Protein AF-0000000082678450 (afdb_homodimer)

Sequence (500 aa):
MQELEDMDIALLLQPWRSISFGSSKFLAKVCFSNTGYALLISDLSGVWHEEVDTGIVEGRSKDLNKRLKAPVCSFLKHLSELLQPLLLGGQTDHGSASFSCHRNDSQLTIHVKSELSGLPFYWDFHCGEASGSLVSRHLLQPLMKMCLALERQSQELGALLLQKDLEIQDYRESGAMLSRSRLETEMFDEKCFLERFLCKSLPEVCSGGNGMAFTGSLQHLYTAVLSQEVKHQLSDCSCMRSIEVPECITMQELEDMDIALLLQPWRSISFGSSKFLAKVCFSNTGYALLISDLSGVWHEEVDTGIVEGRSKDLNKRLKAPVCSFLKHLSELLQPLLLGGQTDHGSASFSCHRNDSQLTIHVKSELSGLPFYWDFHCGEASGSLVSRHLLQPLMKMCLALERQSQELGALLLQKDLEIQDYRESGAMLSRSRLETEMFDEKCFLERFLCKSLPEVCSGGNGMAFTGSLQHLYTAVLSQEVKHQLSDCSCMRSIEVPECIT

InterPro domains:
  IPR015381 XLF-like, N-terminal [PF09302] (15-127)
  IPR038051 XRCC4-like, N-terminal domain superfamily [G3DSA:2.170.210.10] (3-143)
  IPR052287 Non-homologous end-joining factor [PTHR32235] (6-233)
  IPR053829 XLF-like, coiled-coil region [PF21928] (132-179)

Structure (mmCIF, N/CA/C/O backbone):
data_AF-0000000082678450-model_v1
#
loop_
_entity.id
_entity.type
_entity.pdbx_description
1 polymer 'Non-homologous end-joining factor 1'
#
loop_
_atom_site.group_PDB
_atom_site.id
_atom_site.type_symbol
_atom_site.label_atom_id
_atom_site.label_alt_id
_atom_site.label_comp_id
_atom_site.label_asym_id
_atom_site.label_entity_id
_atom_site.label_seq_id
_atom_site.pdbx_PDB_ins_code
_atom_site.Cartn_x
_atom_site.Cartn_y
_atom_site.Cartn_z
_atom_site.occupancy
_atom_site.B_iso_or_equiv
_atom_site.auth_seq_id
_atom_site.auth_comp_id
_atom_site.auth_asym_id
_atom_site.auth_atom_id
_atom_site.pdbx_PDB_model_num
ATOM 1 N N . MET A 1 1 ? 30.578 -3.768 9.07 1 25.97 1 MET A N 1
ATOM 2 C CA . MET A 1 1 ? 29.234 -3.814 8.5 1 25.97 1 MET A CA 1
ATOM 3 C C . MET A 1 1 ? 28.766 -5.254 8.336 1 25.97 1 MET A C 1
ATOM 5 O O . MET A 1 1 ? 29.328 -6.016 7.555 1 25.97 1 MET A O 1
ATOM 9 N N . GLN A 1 2 ? 28.422 -5.969 9.242 1 32.97 2 GLN A N 1
ATOM 10 C CA . GLN A 1 2 ? 28.109 -7.395 9.211 1 32.97 2 GLN A CA 1
ATOM 11 C C . GLN A 1 2 ? 27.188 -7.727 8.031 1 32.97 2 GLN A C 1
ATOM 13 O O . GLN A 1 2 ? 26.203 -7.023 7.785 1 32.97 2 GLN A O 1
ATOM 18 N N . GLU A 1 3 ? 27.688 -8.305 6.98 1 42.91 3 GLU A N 1
ATOM 19 C CA . GLU A 1 3 ? 27.109 -8.828 5.746 1 42.91 3 GLU A CA 1
ATOM 20 C C . GLU A 1 3 ? 25.766 -9.516 6.012 1 42.91 3 GLU A C 1
ATOM 22 O O . GLU A 1 3 ? 25.688 -10.445 6.812 1 42.91 3 GLU A O 1
ATOM 27 N N . LEU A 1 4 ? 24.766 -8.945 6.309 1 47.5 4 LEU A N 1
ATOM 28 C CA . LEU A 1 4 ? 23.484 -9.641 6.41 1 47.5 4 LEU A CA 1
ATOM 29 C C . LEU A 1 4 ? 23.484 -10.883 5.52 1 47.5 4 LEU A C 1
ATOM 31 O O . LEU A 1 4 ? 23.531 -10.773 4.293 1 47.5 4 LEU A O 1
ATOM 35 N N . GLU A 1 5 ? 24.172 -11.969 5.867 1 57.97 5 GLU A N 1
ATOM 36 C CA . GLU A 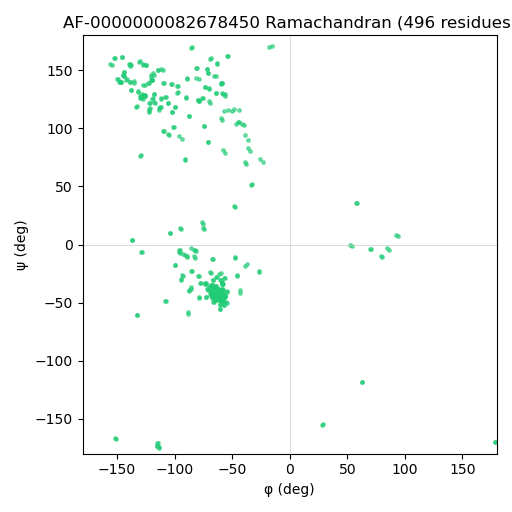1 5 ? 24.344 -13.258 5.211 1 57.97 5 GLU A CA 1
ATOM 37 C C . GLU A 1 5 ? 23.047 -13.734 4.566 1 57.97 5 GLU A C 1
ATOM 39 O O . GLU A 1 5 ? 23.078 -14.469 3.574 1 57.97 5 GLU A O 1
ATOM 44 N N . ASP A 1 6 ? 21.797 -13.203 4.922 1 82.06 6 ASP A N 1
ATOM 45 C CA . ASP A 1 6 ? 20.531 -13.711 4.395 1 82.06 6 ASP A CA 1
ATOM 46 C C . ASP A 1 6 ? 20 -12.812 3.279 1 82.06 6 ASP A C 1
ATOM 48 O O . ASP A 1 6 ? 19.641 -11.664 3.523 1 82.06 6 ASP A O 1
ATOM 52 N N . MET A 1 7 ? 20.234 -13.289 2.059 1 86.38 7 MET A N 1
ATOM 53 C CA . MET A 1 7 ? 19.828 -12.586 0.843 1 86.38 7 MET A CA 1
ATOM 54 C C . MET A 1 7 ? 18.391 -12.086 0.953 1 86.38 7 MET A C 1
ATOM 56 O O . MET A 1 7 ? 18.062 -11.023 0.429 1 86.38 7 MET A O 1
ATOM 60 N N . ASP A 1 8 ? 17.672 -12.773 1.759 1 88.94 8 ASP A N 1
ATOM 61 C CA . ASP A 1 8 ? 16.266 -12.406 1.901 1 88.94 8 ASP A CA 1
ATOM 62 C C . ASP A 1 8 ? 16.109 -11.109 2.691 1 88.94 8 ASP A C 1
ATOM 64 O O . ASP A 1 8 ? 15.367 -10.211 2.293 1 88.94 8 ASP A O 1
ATOM 68 N N . ILE A 1 9 ? 16.812 -11.031 3.734 1 90.12 9 ILE A N 1
ATOM 69 C CA . ILE A 1 9 ? 16.734 -9.844 4.574 1 90.12 9 ILE A CA 1
ATOM 70 C C . ILE A 1 9 ? 17.422 -8.672 3.869 1 90.12 9 ILE A C 1
ATOM 72 O O . ILE A 1 9 ? 16.953 -7.535 3.947 1 90.12 9 ILE A O 1
ATOM 76 N N . ALA A 1 10 ? 18.531 -8.953 3.193 1 92.06 10 ALA A N 1
ATOM 77 C CA . ALA A 1 10 ? 19.25 -7.906 2.465 1 92.06 10 ALA A CA 1
ATOM 78 C C . ALA A 1 10 ? 18.359 -7.27 1.405 1 92.06 10 ALA A C 1
ATOM 80 O O . ALA A 1 10 ? 18.328 -6.043 1.257 1 92.06 10 ALA A O 1
ATOM 81 N N . LEU A 1 11 ? 17.656 -8.109 0.666 1 95.81 11 LEU A N 1
ATOM 82 C CA . LEU A 1 11 ? 16.734 -7.59 -0.351 1 95.81 11 LEU A CA 1
ATOM 83 C C . LEU A 1 11 ? 15.594 -6.812 0.29 1 95.81 11 LEU A C 1
ATOM 85 O O . LEU A 1 11 ? 15.18 -5.77 -0.224 1 95.81 11 LEU A O 1
ATOM 89 N N . LEU A 1 12 ? 15.109 -7.324 1.419 1 94.44 12 LEU A N 1
ATOM 90 C CA . LEU A 1 12 ? 13.992 -6.711 2.129 1 94.44 12 LEU A CA 1
ATOM 91 C C . LEU A 1 12 ? 14.328 -5.277 2.529 1 94.44 12 LEU A C 1
ATOM 93 O O . LEU A 1 12 ? 13.477 -4.391 2.447 1 94.44 12 LEU A O 1
ATOM 97 N N . LEU A 1 13 ? 15.516 -4.984 2.836 1 93.56 13 LEU A N 1
ATOM 98 C CA . LEU A 1 13 ? 15.922 -3.689 3.373 1 93.56 13 LEU A CA 1
ATOM 99 C C . LEU A 1 13 ? 16.281 -2.725 2.248 1 93.56 13 LEU A C 1
ATOM 101 O O . LEU A 1 13 ? 16.5 -1.536 2.492 1 93.56 13 LEU A O 1
ATOM 105 N N . GLN A 1 14 ? 16.375 -3.271 1.012 1 94.12 14 GLN A N 1
ATOM 106 C CA . GLN A 1 14 ? 16.594 -2.381 -0.123 1 94.12 14 GLN A CA 1
ATOM 107 C C . GLN A 1 14 ? 15.328 -1.601 -0.46 1 94.12 14 GLN A C 1
ATOM 109 O O . GLN A 1 14 ? 14.227 -2.15 -0.418 1 94.12 14 GLN A O 1
ATOM 114 N N . PRO A 1 15 ? 15.461 -0.308 -0.713 1 93.31 15 PRO A N 1
ATOM 115 C CA . PRO A 1 15 ? 14.289 0.47 -1.116 1 93.31 15 PRO A CA 1
ATOM 116 C C . PRO A 1 15 ? 13.828 0.148 -2.535 1 93.31 15 PRO A C 1
ATOM 118 O O . PRO A 1 15 ? 14.625 -0.304 -3.361 1 93.31 15 PRO A O 1
ATOM 121 N N . TRP A 1 16 ? 12.547 0.306 -2.779 1 94.88 16 TRP A N 1
ATOM 122 C CA . TRP A 1 16 ? 12.047 0.291 -4.152 1 94.88 16 TRP A CA 1
ATOM 123 C C . TRP A 1 16 ? 12.492 1.543 -4.902 1 94.88 16 TRP A C 1
ATOM 125 O O . TRP A 1 16 ? 12.445 2.648 -4.359 1 94.88 16 TRP A O 1
ATOM 135 N N . ARG A 1 17 ? 12.969 1.373 -6.074 1 92.94 17 ARG A N 1
ATOM 136 C CA . ARG A 1 17 ? 13.359 2.48 -6.938 1 92.94 17 ARG A CA 1
ATOM 137 C C . ARG A 1 17 ? 12.562 2.473 -8.234 1 92.94 17 ARG A C 1
ATOM 139 O O . ARG A 1 17 ? 12.25 1.408 -8.773 1 92.94 17 ARG A O 1
ATOM 146 N N . SER A 1 18 ? 12.195 3.689 -8.688 1 91.06 18 SER A N 1
ATOM 147 C CA . SER A 1 18 ? 11.484 3.816 -9.953 1 91.06 18 SER A CA 1
ATOM 148 C C . SER A 1 18 ? 12.445 3.721 -11.133 1 91.06 18 SER A C 1
ATOM 150 O O . SER A 1 18 ? 13.445 4.445 -11.195 1 91.06 18 SER A O 1
ATOM 152 N N . ILE A 1 19 ? 12.164 2.818 -12 1 89.62 19 ILE A N 1
ATOM 153 C CA . ILE A 1 19 ? 13 2.67 -13.188 1 89.62 19 ILE A CA 1
ATOM 154 C C . ILE A 1 19 ? 12.117 2.637 -14.438 1 89.62 19 ILE A C 1
ATOM 156 O O . ILE A 1 19 ? 10.922 2.342 -14.352 1 89.62 19 ILE A O 1
ATOM 160 N N . SER A 1 20 ? 12.719 2.963 -15.547 1 88.12 20 SER A N 1
ATOM 161 C CA . SER A 1 20 ? 11.961 2.955 -16.797 1 88.12 20 SER A CA 1
ATOM 162 C C . SER A 1 20 ? 12.727 2.217 -17.891 1 88.12 20 SER A C 1
ATOM 164 O O . SER A 1 20 ? 13.945 2.352 -18 1 88.12 20 SER A O 1
ATOM 166 N N . PHE A 1 21 ? 12.055 1.33 -18.562 1 87 21 PHE A N 1
ATOM 167 C CA . PHE A 1 21 ? 12.508 0.719 -19.797 1 87 21 PHE A CA 1
ATOM 168 C C . PHE A 1 21 ? 11.68 1.214 -20.984 1 87 21 PHE A C 1
ATOM 170 O O . PHE A 1 21 ? 10.602 0.683 -21.266 1 87 21 PHE A O 1
ATOM 177 N N . GLY A 1 22 ? 12.203 2.195 -21.688 1 81.56 22 GLY A N 1
ATOM 178 C CA . GLY A 1 22 ? 11.359 2.85 -22.672 1 81.56 22 GLY A CA 1
ATOM 179 C C . GLY A 1 22 ? 10.164 3.555 -22.062 1 81.56 22 GLY A C 1
ATOM 180 O O . GLY A 1 22 ? 10.32 4.414 -21.188 1 81.56 22 GLY A O 1
ATOM 181 N N . SER A 1 23 ? 9.039 3.127 -22.422 1 83.56 23 SER A N 1
ATOM 182 C CA . SER A 1 23 ? 7.805 3.746 -21.938 1 83.56 23 SER A CA 1
ATOM 183 C C . SER A 1 23 ? 7.25 3.004 -20.719 1 83.56 23 SER A C 1
ATOM 185 O O . SER A 1 23 ? 6.316 3.48 -20.078 1 83.56 23 SER A O 1
ATOM 187 N N . SER A 1 24 ? 7.883 1.886 -20.422 1 86 24 SER A N 1
ATOM 188 C CA . SER A 1 24 ? 7.379 1.065 -19.328 1 86 24 SER A CA 1
ATOM 189 C C . SER A 1 24 ? 8.016 1.469 -18 1 86 24 SER A C 1
ATOM 191 O O . SER A 1 24 ? 9.242 1.543 -17.891 1 86 24 SER A O 1
ATOM 193 N N . LYS A 1 25 ? 7.184 1.746 -17.062 1 89 25 LYS A N 1
ATOM 194 C CA . LYS A 1 25 ? 7.656 2.146 -15.742 1 89 25 LYS A CA 1
ATOM 195 C C . LYS A 1 25 ? 7.559 0.991 -14.75 1 89 25 LYS A C 1
ATOM 197 O O . LYS A 1 25 ? 6.582 0.239 -14.758 1 89 25 LYS A O 1
ATOM 202 N N . PHE A 1 26 ? 8.656 0.895 -13.93 1 92 26 PHE A N 1
ATOM 203 C CA . PHE A 1 26 ? 8.711 -0.194 -12.961 1 92 26 PHE A CA 1
ATOM 204 C C . PHE A 1 26 ? 9.242 0.3 -11.617 1 92 26 PHE A C 1
ATOM 206 O O . PHE A 1 26 ? 9.875 1.359 -11.547 1 92 26 PHE A O 1
ATOM 213 N N . LEU A 1 27 ? 8.836 -0.415 -10.609 1 94.25 27 LEU A N 1
ATOM 214 C CA . LEU A 1 27 ? 9.562 -0.401 -9.344 1 94.25 27 LEU A CA 1
ATOM 215 C C . LEU A 1 27 ? 10.508 -1.596 -9.242 1 94.25 27 LEU A C 1
ATOM 217 O O . LEU A 1 27 ? 10.133 -2.719 -9.578 1 94.25 27 LEU A O 1
ATOM 221 N N . ALA A 1 28 ? 11.758 -1.328 -8.758 1 95.31 28 ALA A N 1
ATOM 222 C CA . ALA A 1 28 ? 12.695 -2.439 -8.664 1 95.31 28 ALA A CA 1
ATOM 223 C C . ALA A 1 28 ? 13.586 -2.307 -7.434 1 95.31 28 ALA A C 1
ATOM 225 O O . ALA A 1 28 ? 13.852 -1.195 -6.969 1 95.31 28 ALA A O 1
ATOM 226 N N . LYS A 1 29 ? 13.961 -3.35 -6.91 1 96 29 LYS A N 1
ATOM 227 C CA . LYS A 1 29 ? 15 -3.443 -5.887 1 96 29 LYS A CA 1
ATOM 228 C C . LYS A 1 29 ? 15.859 -4.688 -6.09 1 96 29 LYS A C 1
ATOM 230 O O . LYS A 1 29 ? 15.359 -5.73 -6.52 1 96 29 LYS A O 1
ATOM 235 N N . VAL A 1 30 ? 17.156 -4.531 -5.84 1 97 30 VAL A N 1
ATOM 236 C CA . VAL A 1 30 ? 18.078 -5.617 -6.125 1 97 30 VAL A CA 1
ATOM 237 C C . VAL A 1 30 ? 19.172 -5.66 -5.059 1 97 30 VAL A C 1
ATOM 239 O O . VAL A 1 30 ? 19.531 -4.625 -4.496 1 97 30 VAL A O 1
ATOM 242 N N . CYS A 1 31 ? 19.609 -6.82 -4.723 1 96.62 31 CYS A N 1
ATOM 243 C CA . CYS A 1 31 ? 20.766 -7.035 -3.85 1 96.62 31 CYS A CA 1
ATOM 244 C C . CYS A 1 31 ? 21.766 -7.984 -4.492 1 96.62 31 CYS A C 1
ATOM 246 O O . CYS A 1 31 ? 21.391 -9.055 -4.98 1 96.62 31 CYS A O 1
ATOM 248 N N . PHE A 1 32 ? 23.031 -7.543 -4.504 1 96.25 32 PHE A N 1
ATOM 249 C CA . PHE A 1 32 ? 24.094 -8.352 -5.07 1 96.25 32 PHE A CA 1
ATOM 250 C C . PHE A 1 32 ? 25.031 -8.867 -3.975 1 96.25 32 PHE A C 1
ATOM 252 O O . PHE A 1 32 ? 25.312 -8.148 -3.012 1 96.25 32 PHE A O 1
ATOM 259 N N . SER A 1 33 ? 25.406 -10.031 -4.082 1 95 33 SER A N 1
ATOM 260 C CA . SER A 1 33 ? 26.531 -10.586 -3.32 1 95 33 SER A CA 1
ATOM 261 C C . SER A 1 33 ? 27.688 -10.969 -4.238 1 95 33 SER A C 1
ATOM 263 O O . SER A 1 33 ? 27.672 -10.656 -5.43 1 95 33 SER A O 1
ATOM 265 N N . ASN A 1 34 ? 28.656 -11.656 -3.629 1 94.69 34 ASN A N 1
ATOM 266 C CA . ASN A 1 34 ? 29.797 -12.109 -4.438 1 94.69 34 ASN A CA 1
ATOM 267 C C . ASN A 1 34 ? 29.469 -13.398 -5.188 1 94.69 34 ASN A C 1
ATOM 269 O O . ASN A 1 34 ? 30.219 -13.812 -6.07 1 94.69 34 ASN A O 1
ATOM 273 N N . THR A 1 35 ? 28.297 -13.938 -4.91 1 95.62 35 THR A N 1
ATOM 274 C CA . THR A 1 35 ? 28.016 -15.258 -5.477 1 95.62 35 THR A CA 1
ATOM 275 C C . THR A 1 35 ? 26.672 -15.258 -6.207 1 95.62 35 THR A C 1
ATOM 277 O O . THR A 1 35 ? 26.297 -16.266 -6.828 1 95.62 35 THR A O 1
ATOM 280 N N . GLY A 1 36 ? 25.953 -14.195 -6.117 1 97.06 36 GLY A N 1
ATOM 281 C CA . GLY A 1 36 ? 24.656 -14.148 -6.762 1 97.06 36 GLY A CA 1
ATOM 282 C C . GLY A 1 36 ? 23.906 -12.844 -6.527 1 97.06 36 GLY A C 1
ATOM 283 O O . GLY A 1 36 ? 24.516 -11.852 -6.102 1 97.06 36 GLY A O 1
ATOM 284 N N . TYR A 1 37 ? 22.656 -12.836 -6.91 1 97.62 37 TYR A N 1
ATOM 285 C CA . TYR A 1 37 ? 21.828 -11.664 -6.68 1 97.62 37 TYR A CA 1
ATOM 286 C C . TYR A 1 37 ? 20.359 -12.047 -6.543 1 97.62 37 TYR A C 1
ATOM 288 O O . TYR A 1 37 ? 19.969 -13.172 -6.859 1 97.62 37 TYR A O 1
ATOM 296 N N . ALA A 1 38 ? 19.594 -11.195 -5.977 1 98.06 38 ALA A N 1
ATOM 297 C CA . ALA A 1 38 ? 18.141 -11.258 -5.93 1 98.06 38 ALA A CA 1
ATOM 298 C C . ALA A 1 38 ? 17.516 -9.969 -6.449 1 98.06 38 ALA A C 1
ATOM 300 O O . ALA A 1 38 ? 17.953 -8.875 -6.09 1 98.06 38 ALA A O 1
ATOM 301 N N . LEU A 1 39 ? 16.609 -10.117 -7.363 1 97.94 39 LEU A N 1
ATOM 302 C CA . LEU A 1 39 ? 15.961 -8.984 -8.008 1 97.94 39 LEU A CA 1
ATOM 303 C C . LEU A 1 39 ? 14.445 -9.094 -7.902 1 97.94 39 LEU A C 1
ATOM 305 O O . LEU A 1 39 ? 13.875 -10.164 -8.125 1 97.94 39 LEU A O 1
ATOM 309 N N . LEU A 1 40 ? 13.812 -8.086 -7.438 1 97.94 40 LEU A N 1
ATOM 310 C CA . LEU A 1 40 ? 12.359 -7.941 -7.43 1 97.94 40 LEU A CA 1
ATOM 311 C C . LEU A 1 40 ? 11.93 -6.738 -8.258 1 97.94 40 LEU A C 1
ATOM 313 O O . LEU A 1 40 ? 12.5 -5.652 -8.125 1 97.94 40 LEU A O 1
ATOM 317 N N . ILE A 1 41 ? 11 -6.922 -9.164 1 96.44 41 ILE A N 1
ATOM 318 C CA . ILE A 1 41 ? 10.562 -5.859 -10.062 1 96.44 41 ILE A CA 1
ATOM 319 C C . ILE A 1 41 ? 9.047 -5.906 -10.211 1 96.44 41 ILE A C 1
ATOM 321 O O . ILE A 1 41 ? 8.445 -6.984 -10.25 1 96.44 41 ILE A O 1
ATOM 325 N N . SER A 1 42 ? 8.406 -4.738 -10.227 1 95.25 42 SER A N 1
ATOM 326 C CA . SER A 1 42 ? 6.953 -4.672 -10.281 1 95.25 42 SER A CA 1
ATOM 327 C C . SER A 1 42 ? 6.484 -3.439 -11.047 1 95.25 42 SER A C 1
ATOM 329 O O . SER A 1 42 ? 7.074 -2.365 -10.922 1 95.25 42 SER A O 1
ATOM 331 N N . ASP A 1 43 ? 5.492 -3.607 -11.812 1 92.19 43 ASP A N 1
ATOM 332 C CA . ASP A 1 43 ? 4.789 -2.453 -12.367 1 92.19 43 ASP A CA 1
ATOM 333 C C . ASP A 1 43 ? 3.463 -2.221 -11.648 1 92.19 43 ASP A C 1
ATOM 335 O O . ASP A 1 43 ? 2.584 -1.523 -12.156 1 92.19 43 ASP A O 1
ATOM 339 N N . LEU A 1 44 ? 3.223 -2.92 -10.523 1 93 44 LEU A N 1
ATOM 340 C CA . LEU A 1 44 ? 2.068 -2.855 -9.633 1 93 44 LEU A CA 1
ATOM 341 C C . LEU A 1 44 ? 0.895 -3.643 -10.211 1 93 44 LEU A C 1
ATOM 343 O O . LEU A 1 44 ? -0.111 -3.852 -9.523 1 93 44 LEU A O 1
ATOM 347 N N . SER A 1 45 ? 0.964 -4.066 -11.406 1 92.69 45 SER A N 1
ATOM 348 C CA . SER A 1 45 ? 0.022 -5.027 -11.977 1 92.69 45 SER A CA 1
ATOM 349 C C . SER A 1 45 ? 0.553 -6.453 -11.867 1 92.69 45 SER A C 1
ATOM 351 O O . SER A 1 45 ? -0.224 -7.402 -11.773 1 92.69 45 SER A O 1
ATOM 353 N N . GLY A 1 46 ? 1.807 -6.539 -11.914 1 93.44 46 GLY A N 1
ATOM 354 C CA . GLY A 1 46 ? 2.539 -7.781 -11.727 1 93.44 46 GLY A CA 1
ATOM 355 C C . GLY A 1 46 ? 3.789 -7.613 -10.883 1 93.44 46 GLY A C 1
ATOM 356 O O . GLY A 1 46 ? 4.285 -6.5 -10.711 1 93.44 46 GLY A O 1
ATOM 357 N N . VAL A 1 47 ? 4.191 -8.672 -10.281 1 96.5 47 VAL A N 1
ATOM 358 C CA . VAL A 1 47 ? 5.426 -8.703 -9.5 1 96.5 47 VAL A CA 1
ATOM 359 C C . VAL A 1 47 ? 6.285 -9.883 -9.945 1 96.5 47 VAL A C 1
ATOM 361 O O . VAL A 1 47 ? 5.801 -11.016 -10.039 1 96.5 47 VAL A O 1
ATOM 364 N N . TRP A 1 48 ? 7.496 -9.586 -10.25 1 97.62 48 TRP A N 1
ATOM 365 C CA . TRP A 1 48 ? 8.398 -10.625 -10.734 1 97.62 48 TRP A CA 1
ATOM 366 C C . TRP A 1 48 ? 9.656 -10.695 -9.883 1 97.62 48 TRP A C 1
ATOM 368 O O . TRP A 1 48 ? 10.055 -9.703 -9.266 1 97.62 48 TRP A O 1
ATOM 378 N N . HIS A 1 49 ? 10.242 -11.891 -9.898 1 97.94 49 HIS A N 1
ATOM 379 C CA . HIS A 1 49 ? 11.367 -12.141 -9 1 97.94 49 HIS A CA 1
ATOM 380 C C . HIS A 1 49 ? 12.375 -13.094 -9.633 1 97.94 49 HIS A C 1
ATOM 382 O O . HIS A 1 49 ? 11.992 -14.039 -10.328 1 97.94 49 HIS A O 1
ATOM 388 N N . GLU A 1 50 ? 13.641 -12.82 -9.445 1 98 50 GLU A N 1
ATOM 389 C CA . GLU A 1 50 ? 14.703 -13.766 -9.773 1 98 50 GLU A CA 1
ATOM 390 C C . GLU A 1 50 ? 15.773 -13.805 -8.688 1 98 50 GLU A C 1
ATOM 392 O O . GLU A 1 50 ? 16.188 -12.758 -8.18 1 98 50 GLU A O 1
ATOM 397 N N . GLU A 1 51 ? 16.109 -14.953 -8.344 1 97.38 51 GLU A N 1
ATOM 398 C CA . GLU A 1 51 ? 17.25 -15.18 -7.469 1 97.38 51 GLU A CA 1
ATOM 399 C C . GLU A 1 51 ? 18.203 -16.234 -8.047 1 97.38 51 GLU A C 1
ATOM 401 O O . GLU A 1 51 ? 17.766 -17.312 -8.438 1 97.38 51 GLU A O 1
ATOM 406 N N . VAL A 1 52 ? 19.453 -15.891 -8.172 1 97.44 52 VAL A N 1
ATOM 407 C CA . VAL A 1 52 ? 20.406 -16.797 -8.789 1 97.44 52 VAL A CA 1
ATOM 408 C C . VAL A 1 52 ? 21.609 -17 -7.871 1 97.44 52 VAL A C 1
ATOM 410 O O . VAL A 1 52 ? 21.906 -16.141 -7.035 1 97.44 52 VAL A O 1
ATOM 413 N N . ASP A 1 53 ? 22.266 -18.109 -8.016 1 96.25 53 ASP A N 1
ATOM 414 C CA . ASP A 1 53 ? 23.484 -18.406 -7.277 1 96.25 53 ASP A CA 1
ATOM 415 C C . ASP A 1 53 ? 24.688 -18.516 -8.219 1 96.25 53 ASP A C 1
ATOM 417 O O . ASP A 1 53 ? 24.578 -18.219 -9.414 1 96.25 53 ASP A O 1
ATOM 421 N N . THR A 1 54 ? 25.734 -18.891 -7.668 1 97 54 THR A N 1
ATOM 422 C CA . THR A 1 54 ? 27 -18.922 -8.398 1 97 54 THR A CA 1
ATOM 423 C C . THR A 1 54 ? 26.891 -19.812 -9.641 1 97 54 THR A C 1
ATOM 425 O O . THR A 1 54 ? 27.375 -19.453 -10.711 1 97 54 THR A O 1
ATOM 428 N N . GLY A 1 55 ? 26.281 -20.953 -9.508 1 97.19 55 GLY A N 1
ATOM 429 C CA . GLY A 1 55 ? 26.156 -21.875 -10.625 1 97.19 55 GLY A CA 1
ATOM 430 C C . GLY A 1 55 ? 25.375 -21.297 -11.789 1 97.19 55 GLY A C 1
ATOM 431 O O . GLY A 1 55 ? 25.797 -21.422 -12.945 1 97.19 55 GLY A O 1
ATOM 432 N N . ILE A 1 56 ? 24.312 -20.688 -11.484 1 97.44 56 ILE A N 1
ATOM 433 C CA . ILE A 1 56 ? 23.453 -20.109 -12.516 1 97.44 56 ILE A CA 1
ATOM 434 C C . ILE A 1 56 ? 24.172 -18.953 -13.195 1 97.44 56 ILE A C 1
ATOM 436 O O . ILE A 1 56 ? 24.125 -18.812 -14.422 1 97.44 56 ILE A O 1
ATOM 440 N N . VAL A 1 57 ? 24.875 -18.109 -12.414 1 97.44 57 VAL A N 1
ATOM 441 C CA . VAL A 1 57 ? 25.594 -16.969 -12.969 1 97.44 57 VAL A CA 1
ATOM 442 C C . VAL A 1 57 ? 26.703 -17.453 -13.906 1 97.44 57 VAL A C 1
ATOM 444 O O . VAL A 1 57 ? 26.875 -16.906 -15 1 97.44 57 VAL A O 1
ATOM 447 N N . GLU A 1 58 ? 27.391 -18.406 -13.5 1 96.62 58 GLU A N 1
ATOM 448 C CA . GLU A 1 58 ? 28.453 -18.953 -14.312 1 96.62 58 GLU A CA 1
ATOM 449 C C . GLU A 1 58 ? 27.922 -19.5 -15.633 1 96.62 58 GLU A C 1
ATOM 451 O O . GLU A 1 58 ? 28.453 -19.203 -16.703 1 96.62 58 GLU A O 1
ATOM 456 N N . GLY A 1 59 ? 26.938 -20.328 -15.539 1 97.12 59 GLY A N 1
ATOM 457 C CA . GLY A 1 59 ? 26.344 -20.906 -16.719 1 97.12 59 GLY A CA 1
ATOM 458 C C . GLY A 1 59 ? 25.781 -19.875 -17.688 1 97.12 59 GLY A C 1
ATOM 459 O O . GLY A 1 59 ? 26.047 -19.922 -18.891 1 97.12 59 GLY A O 1
ATOM 460 N N . ARG A 1 60 ? 25.062 -18.906 -17.141 1 97.62 60 ARG A N 1
ATOM 461 C CA . ARG A 1 60 ? 24.453 -17.859 -17.969 1 97.62 60 ARG A CA 1
ATOM 462 C C . ARG A 1 60 ? 25.531 -16.969 -18.594 1 97.62 60 ARG A C 1
ATOM 464 O O . ARG A 1 60 ? 25.406 -16.578 -19.75 1 97.62 60 ARG A O 1
ATOM 471 N N . SER A 1 61 ? 26.547 -16.656 -17.875 1 96 61 SER A N 1
ATOM 472 C CA . SER A 1 61 ? 27.641 -15.867 -18.422 1 96 61 SER A CA 1
ATOM 473 C C . SER A 1 61 ? 28.328 -16.594 -19.578 1 96 61 SER A C 1
ATOM 475 O O . SER A 1 61 ? 28.641 -15.977 -20.594 1 96 61 SER A O 1
ATOM 477 N N . LYS A 1 62 ? 28.531 -17.859 -19.438 1 95.69 62 LYS A N 1
ATOM 478 C CA . LYS A 1 62 ? 29.156 -18.656 -20.484 1 95.69 62 LYS A CA 1
ATOM 479 C C . LYS A 1 62 ? 28.297 -18.703 -21.734 1 95.69 62 LYS A C 1
ATOM 481 O O . LYS A 1 62 ? 28.812 -18.609 -22.859 1 95.69 62 LYS A O 1
ATOM 486 N N . ASP A 1 63 ? 27.047 -18.844 -21.562 1 97 63 ASP A N 1
ATOM 487 C CA . ASP A 1 63 ? 26.109 -18.953 -22.672 1 97 63 ASP A CA 1
ATOM 488 C C . ASP A 1 63 ? 26 -17.641 -23.438 1 97 63 ASP A C 1
ATOM 490 O O . ASP A 1 63 ? 25.953 -17.625 -24.672 1 97 63 ASP A O 1
ATOM 494 N N . LEU A 1 64 ? 25.984 -16.5 -22.734 1 97 64 LEU A N 1
ATOM 495 C CA . LEU A 1 64 ? 25.688 -15.211 -23.328 1 97 64 LEU A CA 1
ATOM 496 C C . LEU A 1 64 ? 26.969 -14.5 -23.766 1 97 64 LEU A C 1
ATOM 498 O O . LEU A 1 64 ? 26.922 -13.594 -24.594 1 97 64 LEU A O 1
ATOM 502 N N . ASN A 1 65 ? 28.094 -14.867 -23.031 1 95.62 65 ASN A N 1
ATOM 503 C CA . ASN A 1 65 ? 29.359 -14.195 -23.297 1 95.62 65 ASN A CA 1
ATOM 504 C C . ASN A 1 65 ? 30.5 -15.195 -23.516 1 95.62 65 ASN A C 1
ATOM 506 O O . ASN A 1 65 ? 31.406 -15.297 -22.703 1 95.62 65 ASN A O 1
ATOM 510 N N . LYS A 1 66 ? 30.594 -15.805 -24.625 1 92.56 66 LYS A N 1
ATOM 511 C CA . LYS A 1 66 ? 31.5 -16.906 -24.922 1 92.56 66 LYS A CA 1
ATOM 512 C C . LYS A 1 66 ? 32.969 -16.438 -24.906 1 92.56 66 LYS A C 1
ATOM 514 O O . LYS A 1 66 ? 33.844 -17.203 -24.547 1 92.56 66 LYS A O 1
ATOM 519 N N . ARG A 1 67 ? 33.219 -15.242 -25.234 1 92.75 67 ARG A N 1
ATOM 520 C CA . ARG A 1 67 ? 34.594 -14.742 -25.359 1 92.75 67 ARG A CA 1
ATOM 521 C C . ARG A 1 67 ? 35.062 -14.125 -24.047 1 92.75 67 ARG A C 1
ATOM 523 O O . ARG A 1 67 ? 36.25 -13.773 -23.906 1 92.75 67 ARG A O 1
ATOM 530 N N . LEU A 1 68 ? 34.219 -13.969 -23.094 1 91.5 68 LEU A N 1
ATOM 531 C CA . LEU A 1 68 ? 34.562 -13.312 -21.828 1 91.5 68 LEU A CA 1
ATOM 532 C C . LEU A 1 68 ? 34.844 -14.344 -20.75 1 91.5 68 LEU A C 1
ATOM 534 O O . LEU A 1 68 ? 34.031 -15.258 -20.516 1 91.5 68 LEU A O 1
ATOM 538 N N . LYS A 1 69 ? 36.062 -14.352 -20.219 1 90.75 69 LYS A N 1
ATOM 539 C CA . LYS A 1 69 ? 36.406 -15.188 -19.078 1 90.75 69 LYS A CA 1
ATOM 540 C C . LYS A 1 69 ? 36.719 -14.328 -17.859 1 90.75 69 LYS A C 1
ATOM 542 O O . LYS A 1 69 ? 37.594 -13.461 -17.906 1 90.75 69 LYS A O 1
ATOM 547 N N . ALA A 1 70 ? 35.969 -14.461 -16.859 1 92.19 70 ALA A N 1
ATOM 548 C CA . ALA A 1 70 ? 36.156 -13.742 -15.602 1 92.19 70 ALA A CA 1
ATOM 549 C C . ALA A 1 70 ? 35.5 -14.5 -14.445 1 92.19 70 ALA A C 1
ATOM 551 O O . ALA A 1 70 ? 34.625 -15.336 -14.656 1 92.19 70 ALA A O 1
ATOM 552 N N . PRO A 1 71 ? 36 -14.25 -13.258 1 94.94 71 PRO A N 1
ATOM 553 C CA . PRO A 1 71 ? 35.312 -14.852 -12.109 1 94.94 71 PRO A CA 1
ATOM 554 C C . PRO A 1 71 ? 33.875 -14.352 -11.938 1 94.94 71 PRO A C 1
ATOM 556 O O . PRO A 1 71 ? 33.562 -13.242 -12.375 1 94.94 71 PRO A O 1
ATOM 559 N N . VAL A 1 72 ? 33.094 -15.141 -11.297 1 95.94 72 VAL A N 1
ATOM 560 C CA . VAL A 1 72 ? 31.688 -14.844 -11.078 1 95.94 72 VAL A CA 1
ATOM 561 C C . VAL A 1 72 ? 31.547 -13.5 -10.367 1 95.94 72 VAL A C 1
ATOM 563 O O . VAL A 1 72 ? 30.688 -12.688 -10.734 1 95.94 72 VAL A O 1
ATOM 566 N N . CYS A 1 73 ? 32.312 -13.25 -9.359 1 96.44 73 CYS A N 1
ATOM 567 C CA . CYS A 1 73 ? 32.219 -12.031 -8.57 1 96.44 73 CYS A CA 1
ATOM 568 C C . CYS A 1 73 ? 32.438 -10.797 -9.438 1 96.44 73 CYS A C 1
ATOM 570 O O . CYS A 1 73 ? 31.875 -9.742 -9.18 1 96.44 73 CYS A O 1
ATOM 572 N N . SER A 1 74 ? 33.25 -10.875 -10.453 1 95.94 74 SER A N 1
ATOM 573 C CA . SER A 1 74 ? 33.5 -9.758 -11.367 1 95.94 74 SER A CA 1
ATOM 574 C C . SER A 1 74 ? 32.25 -9.445 -12.203 1 95.94 74 SER A C 1
ATOM 576 O O . SER A 1 74 ? 31.938 -8.281 -12.445 1 95.94 74 SER A O 1
ATOM 578 N N . PHE A 1 75 ? 31.625 -10.508 -12.703 1 96.06 75 PHE A N 1
ATOM 579 C CA . PHE A 1 75 ? 30.391 -10.312 -13.453 1 96.06 75 PHE A CA 1
ATOM 580 C C . PHE A 1 75 ? 29.328 -9.641 -12.586 1 96.06 75 PHE A C 1
ATOM 582 O O . PHE A 1 75 ? 28.641 -8.719 -13.047 1 96.06 75 PHE A O 1
ATOM 589 N N . LEU A 1 76 ? 29.25 -10.086 -11.375 1 97.5 76 LEU A N 1
ATOM 590 C CA . LEU A 1 76 ? 28.25 -9.562 -10.453 1 97.5 76 LEU A CA 1
ATOM 591 C C . LEU A 1 76 ? 28.547 -8.102 -10.109 1 97.5 76 LEU A C 1
ATOM 593 O O . LEU A 1 76 ? 27.641 -7.281 -10.039 1 97.5 76 LEU A O 1
ATOM 597 N N . LYS A 1 77 ? 29.75 -7.789 -9.867 1 96.81 77 LYS A N 1
ATOM 598 C CA . LYS A 1 77 ? 30.156 -6.406 -9.625 1 96.81 77 LYS A CA 1
ATOM 599 C C . LYS A 1 77 ? 29.797 -5.516 -10.812 1 96.81 77 LYS A C 1
ATOM 601 O O . LYS A 1 77 ? 29.297 -4.406 -10.641 1 96.81 77 LYS A O 1
ATOM 606 N N . HIS A 1 78 ? 30.078 -6.004 -11.992 1 95.75 78 HIS A N 1
ATOM 607 C CA . HIS A 1 78 ? 29.766 -5.254 -13.203 1 95.75 78 HIS A CA 1
ATOM 608 C C . HIS A 1 78 ? 28.281 -4.996 -13.336 1 95.75 78 HIS A C 1
ATOM 610 O O . HIS A 1 78 ? 27.859 -3.875 -13.633 1 95.75 78 HIS A O 1
ATOM 616 N N . LEU A 1 79 ? 27.531 -6.027 -13.133 1 95.94 79 LEU A N 1
ATOM 617 C CA . LEU A 1 79 ? 26.078 -5.891 -13.203 1 95.94 79 LEU A CA 1
ATOM 618 C C . LEU A 1 79 ? 25.578 -4.875 -12.18 1 95.94 79 LEU A C 1
ATOM 620 O O . LEU A 1 79 ? 24.703 -4.055 -12.492 1 95.94 79 LEU A O 1
ATOM 624 N N . SER A 1 80 ? 26.078 -4.965 -10.984 1 95.44 80 SER A N 1
ATOM 625 C CA . SER A 1 80 ? 25.703 -4.023 -9.938 1 95.44 80 SER A CA 1
ATOM 626 C C . SER A 1 80 ? 26.016 -2.586 -10.352 1 95.44 80 SER A C 1
ATOM 628 O O . SER A 1 80 ? 25.188 -1.69 -10.156 1 95.44 80 SER A O 1
ATOM 630 N N . GLU A 1 81 ? 27.094 -2.367 -10.906 1 93.44 81 GLU A N 1
ATOM 631 C CA . GLU A 1 81 ? 27.516 -1.043 -11.359 1 93.44 81 GLU A CA 1
ATOM 632 C C . GLU A 1 81 ? 26.625 -0.542 -12.492 1 93.44 81 GLU A C 1
ATOM 634 O O . GLU A 1 81 ? 26.359 0.657 -12.594 1 93.44 81 GLU A O 1
ATOM 639 N N . LEU A 1 82 ? 26.234 -1.489 -13.359 1 92.25 82 LEU A N 1
ATOM 640 C CA . LEU A 1 82 ? 25.375 -1.129 -14.484 1 92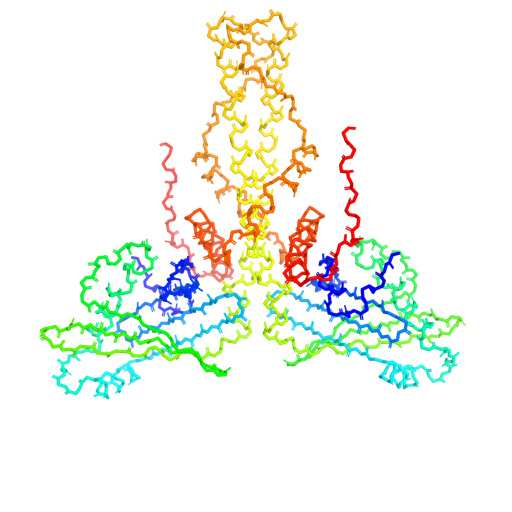.25 82 LEU A CA 1
ATOM 641 C C . LEU A 1 82 ? 24 -0.69 -14 1 92.25 82 LEU A C 1
ATOM 643 O O . LEU A 1 82 ? 23.391 0.207 -14.586 1 92.25 82 LEU A O 1
ATOM 647 N N . LEU A 1 83 ? 23.516 -1.33 -12.945 1 92.25 83 LEU A N 1
ATOM 648 C CA . LEU A 1 83 ? 22.141 -1.107 -12.484 1 92.25 83 LEU A CA 1
ATOM 649 C C . LEU A 1 83 ? 22.062 0.106 -11.57 1 92.25 83 LEU A C 1
ATOM 651 O O . LEU A 1 83 ? 21 0.69 -11.391 1 92.25 83 LEU A O 1
ATOM 655 N N . GLN A 1 84 ? 23.125 0.497 -10.969 1 89.56 84 GLN A N 1
ATOM 656 C CA . GLN A 1 84 ? 23.141 1.537 -9.945 1 89.56 84 GLN A CA 1
ATOM 657 C C . GLN A 1 84 ? 22.578 2.85 -10.484 1 89.56 84 GLN A C 1
ATOM 659 O O . GLN A 1 84 ? 21.688 3.445 -9.875 1 89.56 84 GLN A O 1
ATOM 664 N N . PRO A 1 85 ? 23.016 3.316 -11.68 1 87.31 85 PRO A N 1
ATOM 665 C CA . PRO A 1 85 ? 22.469 4.559 -12.211 1 87.31 85 PRO A CA 1
ATOM 666 C C . PRO A 1 85 ? 20.969 4.453 -12.523 1 87.31 85 PRO A C 1
ATOM 668 O O . PRO A 1 85 ? 20.234 5.434 -12.375 1 87.31 85 PRO A O 1
ATOM 671 N N . LEU A 1 86 ? 20.594 3.291 -13.008 1 86.44 86 LEU A N 1
ATOM 672 C CA . LEU A 1 86 ? 19.188 3.064 -13.312 1 86.44 86 LEU A CA 1
ATOM 673 C C . LEU A 1 86 ? 18.328 3.17 -12.055 1 86.44 86 LEU A C 1
ATOM 675 O O . LEU A 1 86 ? 17.234 3.738 -12.086 1 86.44 86 LEU A O 1
ATOM 679 N N . LEU A 1 87 ? 18.812 2.693 -10.984 1 87.88 87 LEU A N 1
ATOM 680 C CA . LEU A 1 87 ? 18.094 2.646 -9.727 1 87.88 87 LEU A CA 1
ATOM 681 C C . LEU A 1 87 ? 18.109 4.008 -9.031 1 87.88 87 LEU A C 1
ATOM 683 O O . LEU A 1 87 ? 17.203 4.332 -8.266 1 87.88 87 LEU A O 1
ATOM 687 N N . LEU A 1 88 ? 19.047 4.809 -9.234 1 80.88 88 LEU A N 1
ATOM 688 C CA . LEU A 1 88 ? 19.156 6.105 -8.578 1 80.88 88 LEU A CA 1
ATOM 689 C C . LEU A 1 88 ? 18.562 7.211 -9.445 1 80.88 88 LEU A C 1
ATOM 691 O O . LEU A 1 88 ? 18.469 8.359 -9.016 1 80.88 88 LEU A O 1
ATOM 695 N N . GLY A 1 89 ? 17.766 6.836 -10.562 1 70.88 89 GLY A N 1
ATOM 696 C CA . GLY A 1 89 ? 17.094 7.805 -11.414 1 70.88 89 GLY A CA 1
ATOM 697 C C . GLY A 1 89 ? 18.047 8.609 -12.281 1 70.88 89 GLY A C 1
ATOM 698 O O . GLY A 1 89 ? 17.672 9.656 -12.805 1 70.88 89 GLY A O 1
ATOM 699 N N . GLY A 1 90 ? 19.266 8.398 -12.094 1 57.97 90 GLY A N 1
ATOM 700 C CA . GLY A 1 90 ? 20.234 9.203 -12.828 1 57.97 90 GLY A CA 1
ATOM 701 C C . GLY A 1 90 ? 20.25 8.906 -14.312 1 57.97 90 GLY A C 1
ATOM 702 O O . GLY A 1 90 ? 19.781 7.852 -14.75 1 57.97 90 GLY A O 1
ATOM 703 N N . GLN A 1 91 ? 19.984 10.031 -15.039 1 53.34 91 GLN A N 1
ATOM 704 C CA . GLN A 1 91 ? 20.234 9.93 -16.469 1 53.34 91 GLN A CA 1
ATOM 705 C C . GLN A 1 91 ? 21.438 9.039 -16.766 1 53.34 91 GLN A C 1
ATOM 707 O O . GLN A 1 91 ? 22.5 9.211 -16.156 1 53.34 91 GLN A O 1
ATOM 712 N N . THR A 1 92 ? 21.109 7.805 -16.719 1 50.81 92 THR A N 1
ATOM 713 C CA . THR A 1 92 ? 22.188 6.891 -17.109 1 50.81 92 THR A CA 1
ATOM 714 C C . THR A 1 92 ? 23.078 7.52 -18.172 1 50.81 92 THR A C 1
ATOM 716 O O . THR A 1 92 ? 22.672 7.691 -19.312 1 50.81 92 THR A O 1
ATOM 719 N N . ASP A 1 93 ? 23.5 8.695 -17.812 1 50.59 93 ASP A N 1
ATOM 720 C CA . ASP A 1 93 ? 24.578 8.922 -18.781 1 50.59 93 ASP A CA 1
ATOM 721 C C . ASP A 1 93 ? 25.484 7.695 -18.875 1 50.59 93 ASP A C 1
ATOM 723 O O . ASP A 1 93 ? 26.656 7.82 -19.234 1 50.59 93 ASP A O 1
ATOM 727 N N . HIS A 1 94 ? 25.188 6.793 -17.844 1 50.06 94 HIS A N 1
ATOM 728 C CA . HIS A 1 94 ? 26.234 5.781 -17.891 1 50.06 94 HIS A CA 1
ATOM 729 C C . HIS A 1 94 ? 26.266 5.086 -19.25 1 50.06 94 HIS A C 1
ATOM 731 O O . HIS A 1 94 ? 25.25 4.535 -19.688 1 50.06 94 HIS A O 1
ATOM 737 N N . GLY A 1 95 ? 27.25 5.395 -20 1 57.16 95 GLY A N 1
ATOM 738 C CA . GLY A 1 95 ? 27.859 4.875 -21.203 1 57.16 95 GLY A CA 1
ATOM 739 C C . GLY A 1 95 ? 26.875 4.145 -22.109 1 57.16 95 GLY A C 1
ATOM 740 O O . GLY A 1 95 ? 25.656 4.34 -21.984 1 57.16 95 GLY A O 1
ATOM 741 N N . SER A 1 96 ? 27.391 3.203 -22.938 1 72.25 96 SER A N 1
ATOM 742 C CA . SER A 1 96 ? 26.969 2.4 -24.078 1 72.25 96 SER A CA 1
ATOM 743 C C . SER A 1 96 ? 26.047 1.266 -23.656 1 72.25 96 SER A C 1
ATOM 745 O O . SER A 1 96 ? 25.688 0.417 -24.484 1 72.25 96 SER A O 1
ATOM 747 N N . ALA A 1 97 ? 25.484 1.403 -22.156 1 87.31 97 ALA A N 1
ATOM 748 C CA . ALA A 1 97 ? 24.672 0.228 -21.875 1 87.31 97 ALA A CA 1
ATOM 749 C C . ALA A 1 97 ? 23.219 0.45 -22.281 1 87.31 97 ALA A C 1
ATOM 751 O O . ALA A 1 97 ? 22.703 1.57 -22.203 1 87.31 97 ALA A O 1
ATOM 752 N N . SER A 1 98 ? 22.594 -0.479 -22.75 1 91.56 98 SER A N 1
ATOM 753 C CA . SER A 1 98 ? 21.188 -0.43 -23.141 1 91.56 98 SER A CA 1
ATOM 754 C C . SER A 1 98 ? 20.375 -1.496 -22.422 1 91.56 98 SER A C 1
ATOM 756 O O . SER A 1 98 ? 20.859 -2.611 -22.203 1 91.56 98 SER A O 1
ATOM 758 N N . PHE A 1 99 ? 19.234 -1.109 -22.016 1 92.56 99 PHE A N 1
ATOM 759 C CA . PHE A 1 99 ? 18.312 -2.002 -21.328 1 92.56 99 PHE A CA 1
ATOM 760 C C . PHE A 1 99 ? 17 -2.131 -22.094 1 92.56 99 PHE A C 1
ATOM 762 O O . PHE A 1 99 ? 16.516 -1.151 -22.656 1 92.56 99 PHE A O 1
ATOM 769 N N . SER A 1 100 ? 16.484 -3.289 -22.109 1 93.19 100 SER A N 1
ATOM 770 C CA . SER A 1 100 ? 15.148 -3.535 -22.656 1 93.19 100 SER A CA 1
ATOM 771 C C . SER A 1 100 ? 14.43 -4.633 -21.875 1 93.19 100 SER A C 1
ATOM 773 O O . SER A 1 100 ? 15.055 -5.395 -21.141 1 93.19 100 SER A O 1
ATOM 775 N N . CYS A 1 101 ? 13.148 -4.656 -22.031 1 92.94 101 CYS A N 1
ATOM 776 C CA . CYS A 1 101 ? 12.352 -5.613 -21.281 1 92.94 101 CYS A CA 1
ATOM 777 C C . CYS A 1 101 ? 11.312 -6.281 -22.172 1 92.94 101 CYS A C 1
ATOM 779 O O . CYS A 1 101 ? 10.758 -5.645 -23.062 1 92.94 101 CYS A O 1
ATOM 781 N N . HIS A 1 102 ? 11.156 -7.578 -21.922 1 93.25 102 HIS A N 1
ATOM 782 C CA . HIS A 1 102 ? 10.164 -8.383 -22.609 1 93.25 102 HIS A CA 1
ATOM 783 C C . HIS A 1 102 ? 9.32 -9.188 -21.641 1 93.25 102 HIS A C 1
ATOM 785 O O . HIS A 1 102 ? 9.859 -9.867 -20.75 1 93.25 102 HIS A O 1
ATOM 791 N N . ARG A 1 103 ? 7.98 -9.016 -21.828 1 91.44 103 ARG A N 1
ATOM 792 C CA . ARG A 1 103 ? 7.062 -9.719 -20.938 1 91.44 103 ARG A CA 1
ATOM 793 C C . ARG A 1 103 ? 6.289 -10.797 -21.688 1 91.44 103 ARG A C 1
ATOM 795 O O . ARG A 1 103 ? 5.758 -10.547 -22.766 1 91.44 103 ARG A O 1
ATOM 802 N N . ASN A 1 104 ? 6.363 -11.984 -21.188 1 88.06 104 ASN A N 1
ATOM 803 C CA . ASN A 1 104 ? 5.461 -13.039 -21.641 1 88.06 104 ASN A CA 1
ATOM 804 C C . ASN A 1 104 ? 4.504 -13.469 -20.531 1 88.06 104 ASN A C 1
ATOM 806 O O . ASN A 1 104 ? 4.418 -12.812 -19.5 1 88.06 104 ASN A O 1
ATOM 810 N N . ASP A 1 105 ? 3.633 -14.492 -20.672 1 77.62 105 ASP A N 1
ATOM 811 C CA . ASP A 1 105 ? 2.52 -14.828 -19.781 1 77.62 105 ASP A CA 1
ATOM 812 C C . ASP A 1 105 ? 3 -15.031 -18.359 1 77.62 105 ASP A C 1
ATOM 814 O O . ASP A 1 105 ? 2.301 -14.68 -17.406 1 77.62 105 ASP A O 1
ATOM 818 N N . SER A 1 106 ? 4.141 -15.43 -18.219 1 82.44 106 SER A N 1
ATOM 819 C CA . SER A 1 106 ? 4.449 -15.766 -16.828 1 82.44 106 SER A CA 1
ATOM 820 C C . SER A 1 106 ? 5.824 -15.25 -16.422 1 82.44 106 SER A C 1
ATOM 822 O O . SER A 1 106 ? 6.25 -15.422 -15.281 1 82.44 106 SER A O 1
ATOM 824 N N . GLN A 1 107 ? 6.441 -14.5 -17.422 1 93.38 107 GLN A N 1
ATOM 825 C CA . GLN A 1 107 ? 7.824 -14.148 -17.109 1 93.38 107 GLN A CA 1
ATOM 826 C C . GLN A 1 107 ? 8.164 -12.758 -17.656 1 93.38 107 GLN A C 1
ATOM 828 O O . GLN A 1 107 ? 7.641 -12.344 -18.688 1 93.38 107 GLN A O 1
ATOM 833 N N . LEU A 1 108 ? 9.016 -12.047 -16.906 1 96.56 108 LEU A N 1
ATOM 834 C CA . LEU A 1 108 ? 9.609 -10.789 -17.344 1 96.56 108 LEU A CA 1
ATOM 835 C C . LEU A 1 108 ? 11.109 -10.938 -17.547 1 96.56 108 LEU A C 1
ATOM 837 O O . LEU A 1 108 ? 11.836 -11.344 -16.641 1 96.56 108 LEU A O 1
ATOM 841 N N . THR A 1 109 ? 11.539 -10.727 -18.75 1 97.25 109 THR A N 1
ATOM 842 C CA . THR A 1 109 ? 12.969 -10.812 -19.062 1 97.25 109 THR A CA 1
ATOM 843 C C . THR A 1 109 ? 13.547 -9.43 -19.312 1 97.25 109 THR A C 1
ATOM 845 O O . THR A 1 109 ? 13 -8.656 -20.109 1 97.25 109 THR A O 1
ATOM 848 N N . ILE A 1 110 ? 14.617 -9.031 -18.641 1 96.25 110 ILE A N 1
ATOM 849 C CA . ILE A 1 110 ? 15.328 -7.777 -18.859 1 96.25 110 ILE A CA 1
ATOM 850 C C . ILE A 1 110 ? 16.641 -8.047 -19.578 1 96.25 110 ILE A C 1
ATOM 852 O O . ILE A 1 110 ? 17.484 -8.805 -19.094 1 96.25 110 ILE A O 1
ATOM 856 N N . HIS A 1 111 ? 16.797 -7.449 -20.703 1 95.81 111 HIS A N 1
ATOM 857 C CA . HIS A 1 111 ? 18 -7.613 -21.516 1 95.81 111 HIS A CA 1
ATOM 858 C C . HIS A 1 111 ? 18.984 -6.465 -21.281 1 95.81 111 HIS A C 1
ATOM 860 O O . HIS A 1 111 ? 18.609 -5.297 -21.391 1 95.81 111 HIS A O 1
ATOM 866 N N . VAL A 1 112 ? 20.203 -6.812 -21.047 1 95.31 112 VAL A N 1
ATOM 867 C CA . VAL A 1 112 ? 21.25 -5.832 -20.828 1 95.31 112 VAL A CA 1
ATOM 868 C C . VAL A 1 112 ? 22.328 -5.984 -21.891 1 95.31 112 VAL A C 1
ATOM 870 O O . VAL A 1 112 ? 22.781 -7.098 -22.172 1 95.31 112 VAL A O 1
ATOM 873 N N . LYS A 1 113 ? 22.609 -4.977 -22.531 1 95.19 113 LYS A N 1
ATOM 874 C CA . LYS A 1 113 ? 23.75 -4.891 -23.438 1 95.19 113 LYS A CA 1
ATOM 875 C C . LYS A 1 113 ? 24.75 -3.844 -22.969 1 95.19 113 LYS A C 1
ATOM 877 O O . LYS A 1 113 ? 24.391 -2.688 -22.734 1 95.19 113 LYS A O 1
ATOM 882 N N . SER A 1 114 ? 25.984 -4.289 -22.734 1 94.56 114 SER A N 1
ATOM 883 C CA . SER A 1 114 ? 27.031 -3.377 -22.281 1 94.56 114 SER A CA 1
ATOM 884 C C . SER A 1 114 ? 28.406 -3.848 -22.734 1 94.56 114 SER A C 1
ATOM 886 O O . SER A 1 114 ? 28.516 -4.574 -23.734 1 94.56 114 SER A O 1
ATOM 888 N N . GLU A 1 115 ? 29.438 -3.25 -22.172 1 93.38 115 GLU A N 1
ATOM 889 C CA . GLU A 1 115 ? 30.812 -3.641 -22.453 1 93.38 115 GLU A CA 1
ATOM 890 C C . GLU A 1 115 ? 31.562 -3.951 -21.156 1 93.38 115 GLU A C 1
ATOM 892 O O . GLU A 1 115 ? 31.406 -3.254 -20.156 1 93.38 115 GLU A O 1
ATOM 897 N N . LEU A 1 116 ? 32.344 -5.035 -21.188 1 91.81 116 LEU A N 1
ATOM 898 C CA . LEU A 1 116 ? 33.188 -5.418 -20.078 1 91.81 116 LEU A CA 1
ATOM 899 C C . LEU A 1 116 ? 34.594 -5.77 -20.562 1 91.81 116 LEU A C 1
ATOM 901 O O . LEU A 1 116 ? 34.781 -6.668 -21.391 1 91.81 116 LEU A O 1
ATOM 905 N N . SER A 1 117 ? 35.594 -4.969 -20.062 1 89.94 117 SER A N 1
ATOM 906 C CA . SER A 1 117 ? 36.969 -5.176 -20.438 1 89.94 117 SER A CA 1
ATOM 907 C C . SER A 1 117 ? 37.188 -5.066 -21.938 1 89.94 117 SER A C 1
ATOM 909 O O . SER A 1 117 ? 37.875 -5.891 -22.547 1 89.94 117 SER A O 1
ATOM 911 N N . GLY A 1 118 ? 36.438 -4.152 -22.547 1 89.44 118 GLY A N 1
ATOM 912 C CA . GLY A 1 118 ? 36.594 -3.861 -23.969 1 89.44 118 GLY A CA 1
ATOM 913 C C . GLY A 1 118 ? 35.812 -4.809 -24.859 1 89.44 118 GLY A C 1
ATOM 914 O O . GLY A 1 118 ? 35.844 -4.684 -26.094 1 89.44 118 GLY A O 1
ATOM 915 N N . LEU A 1 119 ? 35.125 -5.836 -24.297 1 94.25 119 LEU A N 1
ATOM 916 C CA . LEU A 1 119 ? 34.344 -6.801 -25.062 1 94.25 119 LEU A CA 1
ATOM 917 C C . LEU A 1 119 ? 32.844 -6.613 -24.781 1 94.25 119 LEU A C 1
ATOM 919 O O . LEU A 1 119 ? 32.469 -6.141 -23.719 1 94.25 119 LEU A O 1
ATOM 923 N N . PRO A 1 120 ? 32.094 -6.973 -25.828 1 94.69 120 PRO A N 1
ATOM 924 C CA . PRO A 1 120 ? 30.656 -6.918 -25.594 1 94.69 120 PRO A CA 1
ATOM 925 C C . PRO A 1 120 ? 30.219 -7.812 -24.422 1 94.69 120 PRO A C 1
ATOM 927 O O . PRO A 1 120 ? 30.75 -8.914 -24.266 1 94.69 120 PRO A O 1
ATOM 930 N N . PHE A 1 121 ? 29.312 -7.328 -23.609 1 96.38 121 PHE A N 1
ATOM 931 C CA . PHE A 1 121 ? 28.766 -8.062 -22.484 1 96.38 121 PHE A CA 1
ATOM 932 C C . PHE A 1 121 ? 27.234 -8.055 -22.531 1 96.38 121 PHE A C 1
ATOM 934 O O . PHE A 1 121 ? 26.609 -6.992 -22.609 1 96.38 121 PHE A O 1
ATOM 941 N N . TYR A 1 122 ? 26.719 -9.266 -22.453 1 97.25 122 TYR A N 1
ATOM 942 C CA . TYR A 1 122 ? 25.266 -9.438 -22.484 1 97.25 122 TYR A CA 1
ATOM 943 C C . TYR A 1 122 ? 24.766 -10.133 -21.219 1 97.25 122 TYR A C 1
ATOM 945 O O . TYR A 1 122 ? 25.422 -11.047 -20.719 1 97.25 122 TYR A O 1
ATOM 953 N N . TRP A 1 123 ? 23.594 -9.742 -20.75 1 97.81 123 TRP A N 1
ATOM 954 C CA . TRP A 1 123 ? 22.969 -10.422 -19.625 1 97.81 123 TRP A CA 1
ATOM 955 C C . TRP A 1 123 ? 21.453 -10.367 -19.719 1 97.81 123 TRP A C 1
ATOM 957 O O . TRP A 1 123 ? 20.875 -9.352 -20.141 1 97.81 123 TRP A O 1
ATOM 967 N N . ASP A 1 124 ? 20.828 -11.438 -19.328 1 97.69 124 ASP A N 1
ATOM 968 C CA . ASP A 1 124 ? 19.375 -11.508 -19.25 1 97.69 124 ASP A CA 1
ATOM 969 C C . ASP A 1 124 ? 18.906 -11.836 -17.828 1 97.69 124 ASP A C 1
ATOM 971 O O . ASP A 1 124 ? 19.234 -12.898 -17.281 1 97.69 124 ASP A O 1
ATOM 975 N N . PHE A 1 125 ? 18.188 -10.93 -17.234 1 97.94 125 PHE A N 1
ATOM 976 C CA . PHE A 1 125 ? 17.469 -11.266 -16.016 1 97.94 125 PHE A CA 1
ATOM 977 C C . PHE A 1 125 ? 16.188 -12.023 -16.328 1 97.94 125 PHE A C 1
ATOM 979 O O . PHE A 1 125 ? 15.352 -11.539 -17.094 1 97.94 125 PHE A O 1
ATOM 986 N N . HIS A 1 126 ? 16.047 -13.18 -15.781 1 97.62 126 HIS A N 1
ATOM 987 C CA . HIS A 1 126 ? 14.859 -14 -15.992 1 97.62 126 HIS A CA 1
ATOM 988 C C . HIS A 1 126 ? 13.961 -13.992 -14.758 1 97.62 126 HIS A C 1
ATOM 990 O O . HIS A 1 126 ? 14.086 -14.852 -13.883 1 97.62 126 HIS A O 1
ATOM 996 N N . CYS A 1 127 ? 13.016 -13.148 -14.758 1 97.88 127 CYS A N 1
ATOM 997 C CA . CYS A 1 127 ? 12.18 -12.969 -13.57 1 97.88 127 CYS A CA 1
ATOM 998 C C . CYS A 1 127 ? 10.844 -13.672 -13.742 1 97.88 127 CYS A C 1
ATOM 1000 O O . CYS A 1 127 ? 10.039 -13.289 -14.586 1 97.88 127 CYS A O 1
ATOM 1002 N N . GLY A 1 128 ? 10.656 -14.672 -12.922 1 97.69 128 GLY A N 1
ATOM 1003 C CA . GLY A 1 128 ? 9.359 -15.328 -12.883 1 97.69 128 GLY A CA 1
ATOM 1004 C C . GLY A 1 128 ? 8.367 -14.633 -11.969 1 97.69 128 GLY A C 1
ATOM 1005 O O . GLY A 1 128 ? 8.734 -13.734 -11.219 1 97.69 128 GLY A O 1
ATOM 1006 N N . GLU A 1 129 ? 7.129 -15.055 -12.062 1 96.12 129 GLU A N 1
ATOM 1007 C CA . GLU A 1 129 ? 6.105 -14.484 -11.188 1 96.12 129 GLU A CA 1
ATOM 1008 C C . GLU A 1 129 ? 6.461 -14.688 -9.719 1 96.12 129 GLU A C 1
ATOM 1010 O O . GLU A 1 129 ? 6.836 -15.789 -9.312 1 96.12 129 GLU A O 1
ATOM 1015 N N . ALA A 1 130 ? 6.395 -13.617 -8.961 1 96.56 130 ALA A N 1
ATOM 1016 C CA . ALA A 1 130 ? 6.723 -13.688 -7.539 1 96.56 130 ALA A CA 1
ATOM 1017 C C . ALA A 1 130 ? 5.648 -14.445 -6.77 1 96.56 130 ALA A C 1
ATOM 1019 O O . ALA A 1 130 ? 4.473 -14.422 -7.137 1 96.56 130 ALA A O 1
ATOM 1020 N N . SER A 1 131 ? 6.07 -15.125 -5.75 1 94.94 131 SER A N 1
ATOM 1021 C CA . SER A 1 131 ? 5.133 -15.812 -4.871 1 94.94 131 SER A CA 1
ATOM 1022 C C . SER A 1 131 ? 4.297 -14.82 -4.07 1 94.94 131 SER A C 1
ATOM 1024 O O . SER A 1 131 ? 4.68 -13.656 -3.916 1 94.94 131 SER A O 1
ATOM 1026 N N . GLY A 1 132 ? 3.174 -15.312 -3.57 1 94.12 132 GLY A N 1
ATOM 1027 C CA . GLY A 1 132 ? 2.334 -14.484 -2.719 1 94.12 132 GLY A CA 1
ATOM 1028 C C . GLY A 1 132 ? 3.051 -13.984 -1.479 1 94.12 132 GLY A C 1
ATOM 1029 O O . GLY A 1 132 ? 2.826 -12.852 -1.042 1 94.12 132 GLY A O 1
ATOM 1030 N N . SER A 1 133 ? 3.848 -14.828 -0.967 1 94.56 133 SER A N 1
ATOM 1031 C CA . SER A 1 133 ? 4.594 -14.469 0.231 1 94.56 133 SER A CA 1
ATOM 1032 C C . SER A 1 133 ? 5.547 -13.305 -0.044 1 94.56 133 SER A C 1
ATOM 1034 O O . SER A 1 133 ? 5.676 -12.391 0.775 1 94.56 133 SER A O 1
ATOM 1036 N N . LEU A 1 134 ? 6.211 -13.289 -1.189 1 96.38 134 LEU A N 1
ATOM 1037 C CA . LEU A 1 134 ? 7.109 -12.203 -1.557 1 96.38 134 LEU A CA 1
ATOM 1038 C C . LEU A 1 134 ? 6.332 -10.906 -1.781 1 96.38 134 LEU A C 1
ATOM 1040 O O . LEU A 1 134 ? 6.75 -9.844 -1.321 1 96.38 134 LEU A O 1
ATOM 1044 N N . VAL A 1 135 ? 5.211 -11.039 -2.447 1 97.19 135 VAL A N 1
ATOM 1045 C CA . VAL A 1 135 ? 4.371 -9.875 -2.715 1 97.19 135 VAL A CA 1
ATOM 1046 C C . VAL A 1 135 ? 3.904 -9.266 -1.396 1 97.19 135 VAL A C 1
ATOM 1048 O O . VAL A 1 135 ? 3.971 -8.047 -1.214 1 97.19 135 VAL A O 1
ATOM 1051 N N . SER A 1 136 ? 3.506 -10.055 -0.495 1 95.94 136 SER A N 1
ATOM 1052 C CA . SER A 1 136 ? 3.025 -9.594 0.804 1 95.94 136 SER A CA 1
ATOM 1053 C C . SER A 1 136 ? 4.141 -8.922 1.598 1 95.94 136 SER A C 1
ATOM 1055 O O . SER A 1 136 ? 3.996 -7.777 2.035 1 95.94 136 SER A O 1
ATOM 1057 N N . ARG A 1 137 ? 5.285 -9.516 1.685 1 95.5 137 ARG A N 1
ATOM 1058 C CA . ARG A 1 137 ? 6.383 -9.07 2.541 1 95.5 137 ARG A CA 1
ATOM 1059 C C . ARG A 1 137 ? 7.047 -7.824 1.978 1 95.5 137 ARG A C 1
ATOM 1061 O O . ARG A 1 137 ? 7.5 -6.961 2.732 1 95.5 137 ARG A O 1
ATOM 1068 N N . HIS A 1 138 ? 7.102 -7.715 0.694 1 97.06 138 HIS A N 1
ATOM 1069 C CA . HIS A 1 138 ? 7.879 -6.648 0.069 1 97.06 138 HIS A CA 1
ATOM 1070 C C . HIS A 1 138 ? 6.98 -5.496 -0.366 1 97.06 138 HIS A C 1
ATOM 1072 O O . HIS A 1 138 ? 7.469 -4.395 -0.631 1 97.06 138 HIS A O 1
ATOM 1078 N N . LEU A 1 139 ? 5.66 -5.734 -0.467 1 96.5 139 LEU A N 1
ATOM 1079 C CA . LEU A 1 139 ? 4.812 -4.676 -1.002 1 96.5 139 LEU A CA 1
ATOM 1080 C C . LEU A 1 139 ? 3.58 -4.473 -0.127 1 96.5 139 LEU A C 1
ATOM 1082 O O . LEU A 1 139 ? 3.453 -3.447 0.545 1 96.5 139 LEU A O 1
ATOM 1086 N N . LEU A 1 140 ? 2.74 -5.434 0.049 1 95.5 140 LEU A N 1
ATOM 1087 C CA . LEU A 1 140 ? 1.449 -5.281 0.709 1 95.5 140 LEU A CA 1
ATOM 1088 C C . LEU A 1 140 ? 1.627 -4.805 2.146 1 95.5 140 LEU A C 1
ATOM 1090 O O . LEU A 1 140 ? 1.066 -3.779 2.541 1 95.5 140 LEU A O 1
ATOM 1094 N N . GLN A 1 141 ? 2.381 -5.516 2.891 1 94.62 141 GLN A N 1
ATOM 1095 C CA . GLN A 1 141 ? 2.541 -5.211 4.309 1 94.62 141 GLN A CA 1
ATOM 1096 C C . GLN A 1 141 ? 3.254 -3.877 4.508 1 94.62 141 GLN A C 1
ATOM 1098 O O . GLN A 1 141 ? 2.771 -3.014 5.246 1 94.62 141 GLN A O 1
ATOM 1103 N N . PRO A 1 142 ? 4.359 -3.678 3.84 1 95.31 142 PRO A N 1
ATOM 1104 C CA . PRO A 1 142 ? 5.016 -2.377 4.004 1 95.31 142 PRO A CA 1
ATOM 1105 C C . PRO A 1 142 ? 4.137 -1.214 3.547 1 95.31 142 PRO A C 1
ATOM 1107 O O . PRO A 1 142 ? 4.082 -0.177 4.215 1 95.31 142 PRO A O 1
ATOM 1110 N N . LEU A 1 143 ? 3.475 -1.394 2.424 1 95 143 LEU A N 1
ATOM 1111 C CA . LEU A 1 143 ? 2.627 -0.319 1.916 1 95 143 LEU A CA 1
ATOM 1112 C C . LEU A 1 143 ? 1.519 0.014 2.908 1 95 143 LEU A C 1
ATOM 1114 O O . LEU A 1 143 ? 1.195 1.187 3.115 1 95 143 LEU A O 1
ATOM 1118 N N . MET A 1 144 ? 0.927 -0.988 3.488 1 94.62 144 MET A N 1
ATOM 1119 C CA . MET A 1 144 ? -0.114 -0.772 4.488 1 94.62 144 MET A CA 1
ATOM 1120 C C . MET A 1 144 ? 0.433 0.002 5.684 1 94.62 144 MET A C 1
ATOM 1122 O O . MET A 1 144 ? -0.183 0.968 6.137 1 94.62 144 MET A O 1
ATOM 1126 N N . LYS A 1 145 ? 1.552 -0.418 6.172 1 93.88 145 LYS A N 1
ATOM 1127 C CA . LYS A 1 145 ? 2.166 0.25 7.316 1 93.88 145 LYS A CA 1
ATOM 1128 C C . LYS A 1 145 ? 2.561 1.683 6.969 1 93.88 145 LYS A C 1
ATOM 1130 O O . LYS A 1 145 ? 2.477 2.576 7.816 1 93.88 145 LYS A O 1
ATOM 1135 N N . MET A 1 146 ? 3.021 1.857 5.766 1 95.31 146 MET A N 1
ATOM 1136 C CA . MET A 1 146 ? 3.365 3.203 5.316 1 95.31 146 MET A CA 1
ATOM 1137 C C . MET A 1 146 ? 2.135 4.102 5.301 1 95.31 146 MET A C 1
ATOM 1139 O O . MET A 1 146 ? 2.205 5.266 5.703 1 95.31 146 MET A O 1
ATOM 1143 N N . CYS A 1 147 ? 1.02 3.557 4.801 1 95.44 147 CYS A N 1
ATOM 1144 C CA . CYS A 1 147 ? -0.216 4.332 4.816 1 95.44 147 CYS A CA 1
ATOM 1145 C C . CYS A 1 147 ? -0.585 4.734 6.242 1 95.44 147 CYS A C 1
ATOM 1147 O O . CYS A 1 147 ? -0.954 5.883 6.488 1 95.44 147 CYS A O 1
ATOM 1149 N N . LEU A 1 148 ? -0.445 3.828 7.156 1 94.88 148 LEU A N 1
ATOM 1150 C CA . LEU A 1 148 ? -0.746 4.117 8.555 1 94.88 148 LEU A CA 1
ATOM 1151 C C . LEU A 1 148 ? 0.199 5.18 9.102 1 94.88 148 LEU A C 1
ATOM 1153 O O . LEU A 1 148 ? -0.231 6.09 9.82 1 94.88 148 LEU A O 1
ATOM 1157 N N . ALA A 1 149 ? 1.443 5.027 8.773 1 95.5 149 ALA A N 1
ATOM 1158 C CA . ALA A 1 149 ? 2.445 5.984 9.234 1 95.5 149 ALA A CA 1
ATOM 1159 C C . ALA A 1 149 ? 2.166 7.379 8.68 1 95.5 149 ALA A C 1
ATOM 1161 O O . ALA A 1 149 ? 2.234 8.367 9.406 1 95.5 149 ALA A O 1
ATOM 1162 N N . LEU A 1 150 ? 1.9 7.43 7.402 1 96.81 150 LEU A N 1
ATOM 1163 C CA . LEU A 1 150 ? 1.646 8.711 6.758 1 96.81 150 LEU A CA 1
ATOM 1164 C C . LEU A 1 150 ? 0.379 9.359 7.312 1 96.81 150 LEU A C 1
ATOM 1166 O O . LEU A 1 150 ? 0.311 10.578 7.453 1 96.81 150 LEU A O 1
ATOM 1170 N N . GLU A 1 151 ? -0.616 8.57 7.566 1 95.44 151 GLU A N 1
ATOM 1171 C CA . GLU A 1 151 ? -1.816 9.086 8.219 1 95.44 151 GLU A CA 1
ATOM 1172 C C . GLU A 1 151 ? -1.489 9.695 9.578 1 95.44 151 GLU A C 1
ATOM 1174 O O . GLU A 1 151 ? -1.968 10.781 9.914 1 95.44 151 GLU A O 1
ATOM 1179 N N . ARG A 1 152 ? -0.724 8.984 10.359 1 95.44 152 ARG A N 1
ATOM 1180 C CA . ARG A 1 152 ? -0.295 9.492 11.664 1 95.44 152 ARG A CA 1
ATOM 1181 C C . ARG A 1 152 ? 0.486 10.797 11.508 1 95.44 152 ARG A C 1
ATOM 1183 O O . ARG A 1 152 ? 0.316 11.727 12.297 1 95.44 152 ARG A O 1
ATOM 1190 N N . GLN A 1 153 ? 1.348 10.812 10.531 1 96.81 153 GLN A N 1
ATOM 1191 C CA . GLN A 1 153 ? 2.092 12.031 10.242 1 96.81 153 GLN A CA 1
ATOM 1192 C C . GLN A 1 153 ? 1.149 13.203 9.984 1 96.81 153 GLN A C 1
ATOM 1194 O O . GLN A 1 153 ? 1.363 14.305 10.5 1 96.81 153 GLN A O 1
ATOM 1199 N N . SER A 1 154 ? 0.12 12.992 9.219 1 96.75 154 SER A N 1
ATOM 1200 C CA . SER A 1 154 ? -0.861 14.031 8.922 1 96.75 154 SER A CA 1
ATOM 1201 C C . SER A 1 154 ? -1.566 14.508 10.188 1 96.75 154 SER A C 1
ATOM 1203 O O . SER A 1 154 ? -1.82 15.703 10.359 1 96.75 154 SER A O 1
ATOM 1205 N N . GLN A 1 155 ? -1.868 13.602 11.031 1 96.38 155 GLN A N 1
ATOM 1206 C CA . GLN A 1 155 ? -2.514 13.938 12.297 1 96.38 155 GLN A CA 1
ATOM 1207 C C . GLN A 1 155 ? -1.613 14.82 13.156 1 96.38 155 GLN A C 1
ATOM 1209 O O . GLN A 1 155 ? -2.072 15.812 13.734 1 96.38 155 GLN A O 1
ATOM 1214 N N . GLU A 1 156 ? -0.384 14.477 13.188 1 97.88 156 GLU A N 1
ATOM 1215 C CA . GLU A 1 156 ? 0.563 15.234 14 1 97.88 156 GLU A CA 1
ATOM 1216 C C . GLU A 1 156 ? 0.797 16.625 13.414 1 97.88 156 GLU A C 1
ATOM 1218 O O . GLU A 1 156 ? 0.915 17.609 14.148 1 97.88 156 GLU A O 1
ATOM 1223 N N . LEU A 1 157 ? 0.89 16.688 12.117 1 98.44 157 LEU A N 1
ATOM 1224 C CA . LEU A 1 157 ? 1.022 17.984 11.469 1 98.44 157 LEU A CA 1
ATOM 1225 C C . LEU A 1 157 ? -0.207 18.844 11.727 1 98.44 157 LEU A C 1
ATOM 1227 O O . LEU A 1 157 ? -0.086 20.047 11.961 1 98.44 157 LEU A O 1
ATOM 1231 N N . GLY A 1 158 ? -1.392 18.219 11.68 1 98.19 158 GLY A N 1
ATOM 1232 C CA . GLY A 1 158 ? -2.617 18.938 12 1 98.19 158 GLY A CA 1
ATOM 1233 C C . GLY A 1 158 ? -2.635 19.484 13.414 1 98.19 158 GLY A C 1
ATOM 1234 O O . GLY A 1 158 ? -3.096 20.594 13.656 1 98.19 158 GLY A O 1
ATOM 1235 N N . ALA A 1 159 ? -2.121 18.703 14.305 1 97.94 159 ALA A N 1
ATOM 1236 C CA . ALA A 1 159 ? -2.047 19.125 15.703 1 97.94 159 ALA A CA 1
ATOM 1237 C C . ALA A 1 159 ? -1.145 20.359 15.852 1 97.94 159 ALA A C 1
ATOM 1239 O O . ALA A 1 159 ? -1.446 21.266 16.625 1 97.94 159 ALA A O 1
ATOM 1240 N N . LEU A 1 160 ? -0.022 20.344 15.148 1 98.19 160 LEU A N 1
ATOM 1241 C CA . LEU A 1 160 ? 0.875 21.5 15.164 1 98.19 160 LEU A CA 1
ATOM 1242 C C . LEU A 1 160 ? 0.177 22.734 14.625 1 98.19 160 LEU A C 1
ATOM 1244 O O . LEU A 1 160 ? 0.367 23.844 15.148 1 98.19 160 LEU A O 1
ATOM 1248 N N . LEU A 1 161 ? -0.605 22.547 13.594 1 98.5 161 LEU A N 1
ATOM 1249 C CA . LEU A 1 161 ? -1.341 23.672 13.016 1 98.5 161 LEU A CA 1
ATOM 1250 C C . LEU A 1 161 ? -2.303 24.266 14.031 1 98.5 161 LEU A C 1
ATOM 1252 O O . LEU A 1 161 ? -2.396 25.5 14.148 1 98.5 161 LEU A O 1
ATOM 1256 N N . LEU A 1 162 ? -2.982 23.422 14.773 1 98.31 162 LEU A N 1
ATOM 1257 C CA . LEU A 1 162 ? -3.922 23.891 15.781 1 98.31 162 LEU A CA 1
ATOM 1258 C C . LEU A 1 162 ? -3.195 24.641 16.891 1 98.31 162 LEU A C 1
ATOM 1260 O O . LEU A 1 162 ? -3.699 25.641 17.391 1 98.31 162 LEU A O 1
ATOM 1264 N N . GLN A 1 163 ? -2.072 24.234 17.234 1 97.81 163 GLN A N 1
ATOM 1265 C CA . GLN A 1 163 ? -1.273 24.922 18.25 1 97.81 163 GLN A CA 1
ATOM 1266 C C . GLN A 1 163 ? -0.858 26.312 17.766 1 97.81 163 GLN A C 1
ATOM 1268 O O . GLN A 1 163 ? -0.903 27.281 18.531 1 97.81 163 GLN A O 1
ATOM 1273 N N . LYS A 1 164 ? -0.429 26.328 16.562 1 97.75 164 LYS A N 1
ATOM 1274 C CA . LYS A 1 164 ? -0.036 27.625 16 1 97.75 164 LYS A CA 1
ATOM 1275 C C . LYS A 1 164 ? -1.231 28.562 15.898 1 97.75 164 LYS A C 1
ATOM 1277 O O . LYS A 1 164 ? -1.092 29.781 16.094 1 97.75 164 LYS A O 1
ATOM 1282 N N . ASP A 1 165 ? -2.312 28.016 15.609 1 97.94 165 ASP A N 1
ATOM 1283 C CA . ASP A 1 165 ? -3.525 28.828 15.547 1 97.94 165 ASP A CA 1
ATOM 1284 C C . ASP A 1 165 ? -3.85 29.422 16.922 1 97.94 165 ASP A C 1
ATOM 1286 O O . ASP A 1 165 ? -4.332 30.562 17 1 97.94 165 ASP A O 1
ATOM 1290 N N . LEU A 1 166 ? -3.625 28.688 17.938 1 97.62 166 LEU A N 1
ATOM 1291 C CA . LEU A 1 166 ? -3.846 29.203 19.281 1 97.62 166 LEU A CA 1
ATOM 1292 C C . LEU A 1 166 ? -2.926 30.391 19.562 1 97.62 166 LEU A C 1
ATOM 1294 O O . LEU A 1 166 ? -3.35 31.391 20.156 1 97.62 166 LEU A O 1
ATOM 1298 N N . GLU A 1 167 ? -1.676 30.266 19.203 1 97.44 167 GLU A N 1
ATOM 1299 C CA . GLU A 1 167 ? -0.724 31.359 19.359 1 97.44 167 GLU A CA 1
ATOM 1300 C C . GLU A 1 167 ? -1.149 32.594 18.562 1 97.44 167 GLU A C 1
ATOM 1302 O O . GLU A 1 167 ? -1.138 33.719 19.078 1 97.44 167 GLU A O 1
ATOM 1307 N N . ILE A 1 168 ? -1.559 32.406 17.375 1 97.12 168 ILE A N 1
ATOM 1308 C CA . ILE A 1 168 ? -1.982 33.469 16.5 1 97.12 168 ILE A CA 1
ATOM 1309 C C . ILE A 1 168 ? -3.221 34.156 17.078 1 97.12 168 ILE A C 1
ATOM 1311 O O . ILE A 1 168 ? -3.312 35.375 17.094 1 97.12 168 ILE A O 1
ATOM 1315 N N . GLN A 1 169 ? -4.164 33.312 17.516 1 96.06 169 GLN A N 1
ATOM 1316 C CA . GLN A 1 169 ? -5.387 33.844 18.109 1 96.06 169 GLN A CA 1
ATOM 1317 C C . GLN A 1 169 ? -5.078 34.719 19.328 1 96.06 169 GLN A C 1
ATOM 1319 O O . GLN A 1 169 ? -5.727 35.75 19.531 1 96.06 169 GLN A O 1
ATOM 1324 N N . ASP A 1 170 ? -4.145 34.312 20.078 1 96.44 170 ASP A N 1
ATOM 1325 C CA . ASP A 1 170 ? -3.736 35.094 21.25 1 96.44 170 ASP A CA 1
ATOM 1326 C C . ASP A 1 170 ? -3.201 36.469 20.828 1 96.44 170 ASP A C 1
ATOM 1328 O O . ASP A 1 170 ? -3.531 37.5 21.438 1 96.44 170 ASP A O 1
ATOM 1332 N N . TYR A 1 171 ? -2.383 36.562 19.766 1 95.19 171 TYR A N 1
ATOM 1333 C CA . TYR A 1 171 ? -1.881 37.844 19.25 1 95.19 171 TYR A CA 1
ATOM 1334 C C . TYR A 1 171 ? -3.023 38.719 18.75 1 95.19 171 TYR A C 1
ATOM 1336 O O . TYR A 1 171 ? -3.082 39.906 19.062 1 95.19 171 TYR A O 1
ATOM 1344 N N . ARG A 1 172 ? -3.936 38.094 18.109 1 93.5 172 ARG A N 1
ATOM 1345 C CA . ARG A 1 172 ? -5.051 38.812 17.531 1 93.5 172 ARG A CA 1
ATOM 1346 C C . ARG A 1 172 ? -5.949 39.406 18.625 1 93.5 172 ARG A C 1
ATOM 1348 O O . ARG A 1 172 ? -6.383 40.562 18.547 1 93.5 172 ARG A O 1
ATOM 1355 N N . GLU A 1 173 ? -6.176 38.625 19.609 1 93.81 173 GLU A N 1
ATOM 1356 C CA . GLU A 1 173 ? -7.039 39.031 20.703 1 93.81 173 GLU A CA 1
ATOM 1357 C C . GLU A 1 173 ? -6.383 40.125 21.531 1 93.81 173 GLU A C 1
ATOM 1359 O O . GLU A 1 173 ? -7.07 40.906 22.188 1 93.81 173 GLU A O 1
ATOM 1364 N N . SER A 1 174 ? -5.043 40.219 21.5 1 91.25 174 SER A N 1
ATOM 1365 C CA . SER A 1 174 ? -4.309 41.25 22.25 1 91.25 174 SER A CA 1
ATOM 1366 C C . SER A 1 174 ? -4.223 42.531 21.453 1 91.25 174 SER A C 1
ATOM 1368 O O . SER A 1 174 ? -3.646 43.531 21.922 1 91.25 174 SER A O 1
ATOM 1370 N N . GLY A 1 175 ? -4.75 42.531 20.188 1 90.75 175 GLY A N 1
ATOM 1371 C CA . GLY A 1 175 ? -4.812 43.75 19.375 1 90.75 175 GLY A CA 1
ATOM 1372 C C . GLY A 1 175 ? -3.611 43.938 18.469 1 90.75 175 GLY A C 1
ATOM 1373 O O . GLY A 1 175 ? -3.416 45 17.891 1 90.75 175 GLY A O 1
ATOM 1374 N N . ALA A 1 176 ? -2.77 42.875 18.422 1 91.06 176 ALA A N 1
ATOM 1375 C CA . ALA A 1 176 ? -1.611 42.969 17.531 1 91.06 176 ALA A CA 1
ATOM 1376 C C . ALA A 1 176 ? -2.045 43.031 16.078 1 91.06 176 ALA A C 1
ATOM 1378 O O . ALA A 1 176 ? -3.061 42.469 15.688 1 91.06 176 ALA A O 1
ATOM 1379 N N . MET A 1 177 ? -1.251 43.844 15.258 1 90.62 177 MET A N 1
ATOM 1380 C CA . MET A 1 177 ? -1.57 44.031 13.844 1 90.62 177 MET A CA 1
ATOM 1381 C C . MET A 1 177 ? -0.439 43.5 12.961 1 90.62 177 MET A C 1
ATOM 1383 O O . MET A 1 177 ? 0.73 43.562 13.344 1 90.62 177 MET A O 1
ATOM 1387 N N . LEU A 1 178 ? -0.755 42.969 11.82 1 91.88 178 LEU A N 1
ATOM 1388 C CA . LEU A 1 178 ? 0.223 42.5 10.844 1 91.88 178 LEU A CA 1
ATOM 1389 C C . LEU A 1 178 ? 0.808 43.656 10.047 1 91.88 178 LEU A C 1
ATOM 1391 O O . LEU A 1 178 ? 0.113 44.625 9.758 1 91.88 178 LEU A O 1
ATOM 1395 N N . SER A 1 179 ? 2.061 43.531 9.773 1 90.88 179 SER A N 1
ATOM 1396 C CA . SER A 1 179 ? 2.686 44.562 8.922 1 90.88 179 SER A CA 1
ATOM 1397 C C . SER A 1 179 ? 2.191 44.438 7.484 1 90.88 179 SER A C 1
ATOM 1399 O O . SER A 1 179 ? 2.094 45.438 6.777 1 90.88 179 SER A O 1
ATOM 1401 N N . ARG A 1 180 ? 1.998 43.25 7 1 91.69 180 ARG A N 1
ATOM 1402 C CA . ARG A 1 180 ? 1.443 42.938 5.688 1 91.69 180 ARG A CA 1
ATOM 1403 C C . ARG A 1 180 ? 0.184 42.094 5.812 1 91.69 180 ARG A C 1
ATOM 1405 O O . ARG A 1 180 ? 0.236 40.969 6.316 1 91.69 180 ARG A O 1
ATOM 1412 N N . SER A 1 181 ? -0.898 42.562 5.305 1 89.44 181 SER A N 1
ATOM 1413 C CA . SER A 1 181 ? -2.191 41.906 5.453 1 89.44 181 SER A CA 1
ATOM 1414 C C . SER A 1 181 ? -2.197 40.562 4.785 1 89.44 181 SER A C 1
ATOM 1416 O O . SER A 1 181 ? -2.922 39.656 5.211 1 89.44 181 SER A O 1
ATOM 1418 N N . ARG A 1 182 ? -1.419 40.281 3.744 1 92 182 ARG A N 1
ATOM 1419 C CA . ARG A 1 182 ? -1.39 39.062 2.973 1 92 182 ARG A CA 1
ATOM 1420 C C . ARG A 1 182 ? -0.867 37.906 3.818 1 92 182 ARG A C 1
ATOM 1422 O O . ARG A 1 182 ? -1.012 36.719 3.441 1 92 182 ARG A O 1
ATOM 1429 N N . LEU A 1 183 ? -0.275 38.156 5.016 1 94.69 183 LEU A N 1
ATOM 1430 C CA . LEU A 1 183 ? 0.314 37.156 5.879 1 94.69 183 LEU A CA 1
ATOM 1431 C C . LEU A 1 183 ? -0.754 36.469 6.734 1 94.69 183 LEU A C 1
ATOM 1433 O O . LEU A 1 183 ? -0.492 35.438 7.375 1 94.69 183 LEU A O 1
ATOM 1437 N N . GLU A 1 184 ? -1.944 37.094 6.695 1 95.94 184 GLU A N 1
ATOM 1438 C CA . GLU A 1 184 ? -3.02 36.562 7.52 1 95.94 184 GLU A CA 1
ATOM 1439 C C . GLU A 1 184 ? -3.408 35.156 7.062 1 95.94 184 GLU A C 1
ATOM 1441 O O . GLU A 1 184 ? -3.557 34.906 5.863 1 95.94 184 GLU A O 1
ATOM 1446 N N . THR A 1 185 ? -3.5 34.219 7.953 1 96.69 185 THR A N 1
ATOM 1447 C CA . THR A 1 185 ? -3.879 32.844 7.648 1 96.69 185 THR A CA 1
ATOM 1448 C C . THR A 1 185 ? -5.211 32.5 8.305 1 96.69 185 THR A C 1
ATOM 1450 O O . THR A 1 185 ? -5.574 33.062 9.328 1 96.69 185 THR A O 1
ATOM 1453 N N . GLU A 1 186 ? -5.914 31.625 7.664 1 95.5 186 GLU A N 1
ATOM 1454 C CA . GLU A 1 186 ? -7.176 31.141 8.219 1 95.5 186 GLU A CA 1
ATOM 1455 C C . GLU A 1 186 ? -6.938 30.047 9.266 1 95.5 186 GLU A C 1
ATOM 1457 O O . GLU A 1 186 ? -5.922 29.344 9.219 1 95.5 186 GLU A O 1
ATOM 1462 N N . MET A 1 187 ? -7.898 29.984 10.211 1 96.5 187 MET A N 1
ATOM 1463 C CA . MET A 1 187 ? -7.84 28.906 11.195 1 96.5 187 MET A CA 1
ATOM 1464 C C . MET A 1 187 ? -7.898 27.531 10.516 1 96.5 187 MET A C 1
ATOM 1466 O O . MET A 1 187 ? -8.68 27.344 9.586 1 96.5 187 MET A O 1
ATOM 1470 N N . PHE A 1 188 ? -7.094 26.656 11.016 1 97.94 188 PHE A N 1
ATOM 1471 C CA . PHE A 1 188 ? -7.016 25.344 10.414 1 97.94 188 PHE A CA 1
ATOM 1472 C C . PHE A 1 188 ? -8.234 24.5 10.789 1 97.94 188 PHE A C 1
ATOM 1474 O O . PHE A 1 188 ? -8.586 24.406 11.969 1 97.94 188 PHE A O 1
ATOM 1481 N N . ASP A 1 189 ? -8.828 24.031 9.797 1 97.5 189 ASP A N 1
ATOM 1482 C CA . ASP A 1 189 ? -9.938 23.078 9.922 1 97.5 189 ASP A CA 1
ATOM 1483 C C . ASP A 1 189 ? -9.641 21.781 9.172 1 97.5 189 ASP A C 1
ATOM 1485 O O . ASP A 1 189 ? -9.609 21.766 7.938 1 97.5 189 ASP A O 1
ATOM 1489 N N . GLU A 1 190 ? -9.523 20.766 9.914 1 95.5 190 GLU A N 1
ATOM 1490 C CA . GLU A 1 190 ? -9.102 19.5 9.336 1 95.5 190 GLU A CA 1
ATOM 1491 C C . GLU A 1 190 ? -10.109 19 8.305 1 95.5 190 GLU A C 1
ATOM 1493 O O . GLU A 1 190 ? -9.727 18.5 7.242 1 95.5 190 GLU A O 1
ATOM 1498 N N . LYS A 1 191 ? -11.383 19.047 8.617 1 94.12 191 LYS A N 1
ATOM 1499 C CA . LYS A 1 191 ? -12.422 18.578 7.715 1 94.12 191 LYS A CA 1
ATOM 1500 C C . LYS A 1 191 ? -12.414 19.344 6.398 1 94.12 191 LYS A C 1
ATOM 1502 O O . LYS A 1 191 ? -12.492 18.75 5.324 1 94.12 191 LYS A O 1
ATOM 1507 N N . CYS A 1 192 ? -12.297 20.625 6.535 1 95.62 192 CYS A N 1
ATOM 1508 C CA . CYS A 1 192 ? -12.25 21.453 5.344 1 95.62 192 CYS A CA 1
ATOM 1509 C C . CYS A 1 192 ? -11 21.156 4.52 1 95.62 192 CYS A C 1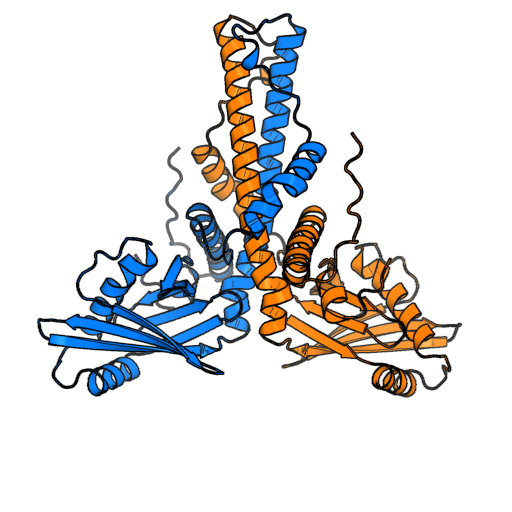
ATOM 1511 O O . CYS A 1 192 ? -11.062 21.094 3.291 1 95.62 192 CYS A O 1
ATOM 1513 N N . PHE A 1 193 ? -9.961 21.031 5.215 1 97.06 193 PHE A N 1
ATOM 1514 C CA . PHE A 1 193 ? -8.711 20.719 4.535 1 97.06 193 PHE A CA 1
ATOM 1515 C C . PHE A 1 193 ? -8.836 19.422 3.744 1 97.06 193 PHE A C 1
ATOM 1517 O O . PHE A 1 193 ? -8.445 19.359 2.578 1 97.06 193 PHE A O 1
ATOM 1524 N N . LEU A 1 194 ? -9.344 18.359 4.383 1 96.06 194 LEU A N 1
ATOM 1525 C CA . LEU A 1 194 ? -9.461 17.047 3.76 1 96.06 194 LEU A CA 1
ATOM 1526 C C . LEU A 1 194 ? -10.391 17.094 2.557 1 96.06 194 LEU A C 1
ATOM 1528 O O . LEU A 1 194 ? -10.109 16.484 1.521 1 96.06 194 LEU A O 1
ATOM 1532 N N . GLU A 1 195 ? -11.438 17.797 2.686 1 94.38 195 GLU A N 1
ATOM 1533 C CA . GLU A 1 195 ? -12.375 17.938 1.58 1 94.38 195 GLU A CA 1
ATOM 1534 C C . GLU A 1 195 ? -11.727 18.625 0.383 1 94.38 195 GLU A C 1
ATOM 1536 O O . GLU A 1 195 ? -11.898 18.188 -0.757 1 94.38 195 GLU A O 1
ATOM 1541 N N . ARG A 1 196 ? -11.055 19.672 0.705 1 95.38 196 ARG A N 1
ATOM 1542 C CA . ARG A 1 196 ? -10.344 20.391 -0.354 1 95.38 196 ARG A CA 1
ATOM 1543 C C . ARG A 1 196 ? -9.297 19.484 -1.007 1 95.38 196 ARG A C 1
ATOM 1545 O O . ARG A 1 196 ? -9.141 19.5 -2.229 1 95.38 196 ARG A O 1
ATOM 1552 N N . PHE A 1 197 ? -8.617 18.828 -0.202 1 96.62 197 PHE A N 1
ATOM 1553 C CA . PHE A 1 197 ? -7.594 17.922 -0.71 1 96.62 197 PHE A CA 1
ATOM 1554 C C . PHE A 1 197 ? -8.203 16.891 -1.662 1 96.62 197 PHE A C 1
ATOM 1556 O O . PHE A 1 197 ? -7.668 16.656 -2.748 1 96.62 197 PHE A O 1
ATOM 1563 N N . LEU A 1 198 ? -9.258 16.203 -1.222 1 95.38 198 LEU A N 1
ATOM 1564 C CA . LEU A 1 198 ? -9.891 15.148 -2.006 1 95.38 198 LEU A CA 1
ATOM 1565 C C . LEU A 1 198 ? -10.422 15.703 -3.326 1 95.38 198 LEU A C 1
ATOM 1567 O O . LEU A 1 198 ? -10.398 15.008 -4.344 1 95.38 198 LEU A O 1
ATOM 1571 N N . CYS A 1 199 ? -10.812 16.938 -3.369 1 93.75 199 CYS A N 1
ATOM 1572 C CA . CYS A 1 199 ? -11.414 17.547 -4.555 1 93.75 199 CYS A CA 1
ATOM 1573 C C . CYS A 1 199 ? -10.336 18.078 -5.496 1 93.75 199 CYS A C 1
ATOM 1575 O O . CYS A 1 199 ? -10.438 17.906 -6.715 1 93.75 199 CYS A O 1
ATOM 1577 N N . LYS A 1 200 ? -9.305 18.594 -5 1 94.31 200 LYS A N 1
ATOM 1578 C CA . LYS A 1 200 ? -8.367 19.328 -5.844 1 94.31 200 LYS A CA 1
ATOM 1579 C C . LYS A 1 200 ? -7.074 18.547 -6.043 1 94.31 200 LYS A C 1
ATOM 1581 O O . LYS A 1 200 ? -6.582 18.438 -7.168 1 94.31 200 LYS A O 1
ATOM 1586 N N . SER A 1 201 ? -6.477 18.047 -4.996 1 95 201 SER A N 1
ATOM 1587 C CA . SER A 1 201 ? -5.133 17.484 -5.055 1 95 201 SER A CA 1
ATOM 1588 C C . SER A 1 201 ? -5.172 16 -5.438 1 95 201 SER A C 1
ATOM 1590 O O . SER A 1 201 ? -4.332 15.539 -6.211 1 95 201 SER A O 1
ATOM 1592 N N . LEU A 1 202 ? -6.164 15.25 -4.898 1 94.75 202 LEU A N 1
ATOM 1593 C CA . LEU A 1 202 ? -6.219 13.805 -5.094 1 94.75 202 LEU A CA 1
ATOM 1594 C C . LEU A 1 202 ? -6.305 13.461 -6.578 1 94.75 202 LEU A C 1
ATOM 1596 O O . LEU A 1 202 ? -5.586 12.586 -7.059 1 94.75 202 LEU A O 1
ATOM 1600 N N . PRO A 1 203 ? -7.156 14.148 -7.387 1 92.06 203 PRO A N 1
ATOM 1601 C CA . PRO A 1 203 ? -7.219 13.836 -8.812 1 92.06 203 PRO A CA 1
ATOM 1602 C C . PRO A 1 203 ? -5.871 14 -9.516 1 92.06 203 PRO A C 1
ATOM 1604 O O . PRO A 1 203 ? -5.535 13.219 -10.406 1 92.06 203 PRO A O 1
ATOM 1607 N N . GLU A 1 204 ? -5.078 14.953 -9.07 1 90.62 204 GLU A N 1
ATOM 1608 C CA . GLU A 1 204 ? -3.752 15.172 -9.648 1 90.62 204 GLU A CA 1
ATOM 1609 C C . GLU A 1 204 ? -2.814 14.016 -9.32 1 90.62 204 GLU A C 1
ATOM 1611 O O . GLU A 1 204 ? -2.02 13.594 -10.164 1 90.62 204 GLU A O 1
ATOM 1616 N N . VAL A 1 205 ? -2.893 13.594 -8.078 1 91.12 205 VAL A N 1
ATOM 1617 C CA . VAL A 1 205 ? -2.057 12.484 -7.629 1 91.12 205 VAL A CA 1
ATOM 1618 C C . VAL A 1 205 ? -2.41 11.219 -8.406 1 91.12 205 VAL A C 1
ATOM 1620 O O . VAL A 1 205 ? -1.524 10.469 -8.812 1 91.12 205 VAL A O 1
ATOM 1623 N N . CYS A 1 206 ? -3.688 11.008 -8.633 1 88.94 206 CYS A N 1
ATOM 1624 C CA . CYS A 1 206 ? -4.164 9.789 -9.273 1 88.94 206 CYS A CA 1
ATOM 1625 C C . CYS A 1 206 ? -3.939 9.836 -10.781 1 88.94 206 CYS A C 1
ATOM 1627 O O . CYS A 1 206 ? -3.879 8.797 -11.438 1 88.94 206 CYS A O 1
ATOM 1629 N N . SER A 1 207 ? -4.02 11.008 -11.398 1 81.38 207 SER A N 1
ATOM 1630 C CA . SER A 1 207 ? -3.816 11.148 -12.844 1 81.38 207 SER A CA 1
ATOM 1631 C C . SER A 1 207 ? -2.346 10.992 -13.211 1 81.38 207 SER A C 1
ATOM 1633 O O . SER A 1 207 ? -2.016 10.695 -14.359 1 81.38 207 SER A O 1
ATOM 1635 N N . GLY A 1 208 ? -1.587 11.438 -12.289 1 68.19 208 GLY A N 1
ATOM 1636 C CA . GLY A 1 208 ? -0.177 11.297 -12.617 1 68.19 208 GLY A CA 1
ATOM 1637 C C . GLY A 1 208 ? 0.222 9.867 -12.922 1 68.19 208 GLY A C 1
ATOM 1638 O O . GLY A 1 208 ? -0.468 8.922 -12.523 1 68.19 208 GLY A O 1
ATOM 1639 N N . GLY A 1 209 ? 0.888 9.586 -14 1 58 209 GLY A N 1
ATOM 1640 C CA . GLY A 1 209 ? 1.326 8.281 -14.461 1 58 209 GLY A CA 1
ATOM 1641 C C . GLY A 1 209 ? 1.33 7.23 -13.367 1 58 209 GLY A C 1
ATOM 1642 O O . GLY A 1 209 ? 0.915 7.5 -12.242 1 58 209 GLY A O 1
ATOM 1643 N N . ASN A 1 210 ? 1.499 5.926 -13.586 1 54.56 210 ASN A N 1
ATOM 1644 C CA . ASN A 1 210 ? 1.259 4.707 -12.828 1 54.56 210 ASN A CA 1
ATOM 1645 C C . ASN A 1 210 ? 1.801 4.816 -11.406 1 54.56 210 ASN A C 1
ATOM 1647 O O . ASN A 1 210 ? 1.938 3.809 -10.711 1 54.56 210 ASN A O 1
ATOM 1651 N N . GLY A 1 211 ? 1.712 6.152 -10.914 1 54.97 211 GLY A N 1
ATOM 1652 C CA . GLY A 1 211 ? 1.948 6.109 -9.484 1 54.97 211 GLY A CA 1
ATOM 1653 C C . GLY A 1 211 ? 3.246 5.414 -9.109 1 54.97 211 GLY A C 1
ATOM 1654 O O . GLY A 1 211 ? 3.418 4.977 -7.973 1 54.97 211 GLY A O 1
ATOM 1655 N N . MET A 1 212 ? 3.93 4.953 -10.102 1 59.62 212 MET A N 1
ATOM 1656 C CA . MET A 1 212 ? 5.109 4.141 -9.82 1 59.62 212 MET A CA 1
ATOM 1657 C C . MET A 1 212 ? 6.27 5.008 -9.344 1 59.62 212 MET A C 1
ATOM 1659 O O . MET A 1 212 ? 7.402 4.539 -9.25 1 59.62 212 MET A O 1
ATOM 1663 N N . ALA A 1 213 ? 5.805 6.242 -8.922 1 64.19 213 ALA A N 1
ATOM 1664 C CA . ALA A 1 213 ? 6.926 7.055 -8.469 1 64.19 213 ALA A CA 1
ATOM 1665 C C . ALA A 1 213 ? 7.133 6.91 -6.961 1 64.19 213 ALA A C 1
ATOM 1667 O O . ALA A 1 213 ? 6.25 7.258 -6.172 1 64.19 213 ALA A O 1
ATOM 1668 N N . PHE A 1 214 ? 7.934 5.992 -6.625 1 77.75 214 PHE A N 1
ATOM 1669 C CA . PHE A 1 214 ? 8.367 5.949 -5.234 1 77.75 214 PHE A CA 1
ATOM 1670 C C . PHE A 1 214 ? 9.32 7.102 -4.93 1 77.75 214 PHE A C 1
ATOM 1672 O O . PHE A 1 214 ? 10.531 6.973 -5.102 1 77.75 214 PHE A O 1
ATOM 1679 N N . THR A 1 215 ? 8.734 8.219 -4.547 1 77.5 215 THR A N 1
ATOM 1680 C CA . THR A 1 215 ? 9.508 9.414 -4.254 1 77.5 215 THR A CA 1
ATOM 1681 C C . THR A 1 215 ? 10.586 9.125 -3.213 1 77.5 215 THR A C 1
ATOM 1683 O O . THR A 1 215 ? 10.562 8.078 -2.562 1 77.5 215 THR A O 1
ATOM 1686 N N . GLY A 1 216 ? 11.531 10.016 -3.16 1 84 216 GLY A N 1
ATOM 1687 C CA . GLY A 1 216 ? 12.602 9.875 -2.188 1 84 216 GLY A CA 1
ATOM 1688 C C . GLY A 1 216 ? 12.102 9.727 -0.763 1 84 216 GLY A C 1
ATOM 1689 O O . GLY A 1 216 ? 12.609 8.898 -0.004 1 84 216 GLY A O 1
ATOM 1690 N N . SER A 1 217 ? 11.094 10.469 -0.431 1 88.56 217 SER A N 1
ATOM 1691 C CA . SER A 1 217 ? 10.539 10.422 0.918 1 88.56 217 SER A CA 1
ATOM 1692 C C . SER A 1 217 ? 9.867 9.078 1.188 1 88.56 217 SER A C 1
ATOM 1694 O O . SER A 1 217 ? 10 8.523 2.279 1 88.56 217 SER A O 1
ATOM 1696 N N . LEU A 1 218 ? 9.141 8.602 0.22 1 92.94 218 LEU A N 1
ATOM 1697 C CA . LEU A 1 218 ? 8.469 7.316 0.385 1 92.94 218 LEU A CA 1
ATOM 1698 C C . LEU A 1 218 ? 9.484 6.18 0.467 1 92.94 218 LEU A C 1
ATOM 1700 O O . LEU A 1 218 ? 9.273 5.211 1.201 1 92.94 218 LEU A O 1
ATOM 1704 N N . GLN A 1 219 ? 10.578 6.312 -0.293 1 92.69 219 GLN A N 1
ATOM 1705 C CA . GLN A 1 219 ? 11.641 5.316 -0.221 1 92.69 219 GLN A CA 1
ATOM 1706 C C . GLN A 1 219 ? 12.242 5.25 1.183 1 92.69 219 GLN A C 1
ATOM 1708 O O . GLN A 1 219 ? 12.461 4.16 1.717 1 92.69 219 GLN A O 1
ATOM 1713 N N . HIS A 1 220 ? 12.453 6.414 1.67 1 92.94 220 HIS A N 1
ATOM 1714 C CA . HIS A 1 220 ? 12.992 6.492 3.023 1 92.94 220 HIS A CA 1
ATOM 1715 C C . HIS A 1 220 ? 12.031 5.887 4.035 1 92.94 220 HIS A C 1
ATOM 1717 O O . HIS A 1 220 ? 12.445 5.152 4.934 1 92.94 220 HIS A O 1
ATOM 1723 N N . LEU A 1 221 ? 10.797 6.238 3.926 1 95.88 221 LEU A N 1
ATOM 1724 C CA . LEU A 1 221 ? 9.789 5.699 4.836 1 95.88 221 LEU A CA 1
ATOM 1725 C C . LEU A 1 221 ? 9.711 4.18 4.715 1 95.88 221 LEU A C 1
ATOM 1727 O O . LEU A 1 221 ? 9.586 3.48 5.719 1 95.88 221 LEU A O 1
ATOM 1731 N N . TYR A 1 222 ? 9.75 3.65 3.48 1 96.62 222 TYR A N 1
ATOM 1732 C CA . TYR A 1 222 ? 9.742 2.211 3.244 1 96.62 222 TYR A CA 1
ATOM 1733 C C . TYR A 1 222 ? 10.867 1.528 4.012 1 96.62 222 TYR A C 1
ATOM 1735 O O . TYR A 1 222 ? 10.641 0.548 4.723 1 96.62 222 TYR A O 1
ATOM 1743 N N . THR A 1 223 ? 12.023 2.061 3.857 1 95.25 223 THR A N 1
ATOM 1744 C CA . THR A 1 223 ? 13.188 1.474 4.508 1 95.25 223 THR A CA 1
ATOM 1745 C C . THR A 1 223 ? 13.055 1.549 6.023 1 95.25 223 THR A C 1
ATOM 1747 O O . THR A 1 223 ? 13.43 0.609 6.734 1 95.25 223 THR A O 1
ATOM 1750 N N . ALA A 1 224 ? 12.57 2.658 6.48 1 95.56 224 ALA A N 1
ATOM 1751 C CA . ALA A 1 224 ? 12.375 2.824 7.922 1 95.56 224 ALA A CA 1
ATOM 1752 C C . ALA A 1 224 ? 11.383 1.803 8.461 1 95.56 224 ALA A C 1
ATOM 1754 O O . ALA A 1 224 ? 11.602 1.216 9.523 1 95.56 224 ALA A O 1
ATOM 1755 N N . VAL A 1 225 ? 10.312 1.618 7.781 1 95.38 225 VAL A N 1
ATOM 1756 C CA . VAL A 1 225 ? 9.281 0.672 8.188 1 95.38 225 VAL A CA 1
ATOM 1757 C C . VAL A 1 225 ? 9.867 -0.738 8.242 1 95.38 225 VAL A C 1
ATOM 1759 O O . VAL A 1 225 ? 9.648 -1.466 9.211 1 95.38 225 VAL A O 1
ATOM 1762 N N . LEU A 1 226 ? 10.586 -1.119 7.184 1 94.94 226 LEU A N 1
ATOM 1763 C CA . LEU A 1 226 ? 11.133 -2.471 7.117 1 94.94 226 LEU A CA 1
ATOM 1764 C C . LEU A 1 226 ? 12.219 -2.67 8.172 1 94.94 226 LEU A C 1
ATOM 1766 O O . LEU A 1 226 ? 12.375 -3.768 8.711 1 94.94 226 LEU A O 1
ATOM 1770 N N . SER A 1 227 ? 12.961 -1.585 8.414 1 93.25 227 SER A N 1
ATOM 1771 C CA . SER A 1 227 ? 13.961 -1.666 9.477 1 93.25 227 SER A CA 1
ATOM 1772 C C . SER A 1 227 ? 13.32 -1.964 10.828 1 93.25 227 SER A C 1
ATOM 1774 O O . SER A 1 227 ? 13.859 -2.732 11.625 1 93.25 227 SER A O 1
ATOM 1776 N N . GLN A 1 228 ? 12.203 -1.381 11.086 1 90.5 228 GLN A N 1
ATOM 1777 C CA . GLN A 1 228 ? 11.469 -1.641 12.32 1 90.5 228 GLN A CA 1
ATOM 1778 C C . GLN A 1 228 ? 10.992 -3.09 12.391 1 90.5 228 GLN A C 1
ATOM 1780 O O . GLN A 1 228 ? 11.055 -3.721 13.445 1 90.5 228 GLN A O 1
ATOM 1785 N N . GLU A 1 229 ? 10.586 -3.576 11.297 1 87.06 229 GLU A N 1
ATOM 1786 C CA . GLU A 1 229 ? 10.078 -4.941 11.227 1 87.06 229 GLU A CA 1
ATOM 1787 C C . GLU A 1 229 ? 11.18 -5.961 11.484 1 87.06 229 GLU A C 1
ATOM 1789 O O . GLU A 1 229 ? 10.977 -6.945 12.195 1 87.06 229 GLU A O 1
ATOM 1794 N N . VAL A 1 230 ? 12.281 -5.734 10.836 1 87.69 230 VAL A N 1
ATOM 1795 C CA . VAL A 1 230 ? 13.406 -6.648 10.969 1 87.69 230 VAL A CA 1
ATOM 1796 C C . VAL A 1 230 ? 13.938 -6.613 12.406 1 87.69 230 VAL A C 1
ATOM 1798 O O . VAL A 1 230 ? 14.312 -7.648 12.961 1 87.69 230 VAL A O 1
ATOM 1801 N N . LYS A 1 231 ? 14.039 -5.402 13.055 1 82.88 231 LYS A N 1
ATOM 1802 C CA . LYS A 1 231 ? 14.453 -5.262 14.453 1 82.88 231 LYS A CA 1
ATOM 1803 C C . LYS A 1 231 ? 13.547 -6.066 15.375 1 82.88 231 LYS A C 1
ATOM 1805 O O . LYS A 1 231 ? 14.023 -6.711 16.312 1 82.88 231 LYS A O 1
ATOM 1810 N N . HIS A 1 232 ? 12.281 -5.949 15.062 1 78.06 232 HIS A N 1
ATOM 1811 C CA . HIS A 1 232 ? 11.312 -6.668 15.875 1 78.06 232 HIS A CA 1
ATOM 1812 C C . HIS A 1 232 ? 11.469 -8.18 15.719 1 78.06 232 HIS A C 1
ATOM 1814 O O . HIS A 1 232 ? 11.32 -8.93 16.688 1 78.06 232 HIS A O 1
ATOM 1820 N N . GLN A 1 233 ? 11.766 -8.594 14.516 1 75 233 GLN A N 1
ATOM 1821 C CA . GLN A 1 233 ? 11.945 -10.016 14.25 1 75 233 GLN A CA 1
ATOM 1822 C C . GLN A 1 233 ? 13.219 -10.547 14.914 1 75 233 GLN A C 1
ATOM 1824 O O . GLN A 1 233 ? 13.242 -11.672 15.406 1 75 233 GLN A O 1
ATOM 1829 N N . LEU A 1 234 ? 14.273 -9.688 14.945 1 70.25 234 LEU A N 1
ATOM 1830 C CA . LEU A 1 234 ? 15.555 -10.078 15.523 1 70.25 234 LEU A CA 1
ATOM 1831 C C . LEU A 1 234 ? 15.508 -10.008 17.047 1 70.25 234 LEU A C 1
ATOM 1833 O O . LEU A 1 234 ? 16.188 -10.758 17.734 1 70.25 234 LEU A O 1
ATOM 1837 N N . SER A 1 235 ? 14.922 -8.867 17.625 1 64.19 235 SER A N 1
ATOM 1838 C CA . SER A 1 235 ? 14.773 -8.781 19.062 1 64.19 235 SER A CA 1
ATOM 1839 C C . SER A 1 235 ? 13.977 -9.969 19.609 1 64.19 235 SER A C 1
ATOM 1841 O O . SER A 1 235 ? 14.227 -10.438 20.719 1 64.19 235 SER A O 1
ATOM 1843 N N . ASP A 1 236 ? 12.938 -10.266 18.922 1 54.69 236 ASP A N 1
ATOM 1844 C CA . ASP A 1 236 ? 12.227 -11.469 19.359 1 54.69 236 ASP A CA 1
ATOM 1845 C C . ASP A 1 236 ? 13.125 -12.703 19.25 1 54.69 236 ASP A C 1
ATOM 1847 O O . ASP A 1 236 ? 12.867 -13.719 19.906 1 54.69 236 ASP A O 1
ATOM 1851 N N . CYS A 1 237 ? 14.086 -12.477 18.297 1 46.5 237 CYS A N 1
ATOM 1852 C CA . CYS A 1 237 ? 15.117 -13.508 18.281 1 46.5 237 CYS A CA 1
ATOM 1853 C C . CYS A 1 237 ? 16.234 -13.172 19.266 1 46.5 237 CYS A C 1
ATOM 1855 O O . CYS A 1 237 ? 16.625 -12.008 19.406 1 46.5 237 CYS A O 1
ATOM 1857 N N . SER A 1 238 ? 16.562 -13.773 20.422 1 42.12 238 SER A N 1
ATOM 1858 C CA . SER A 1 238 ? 17.594 -13.672 21.453 1 42.12 238 SER A CA 1
ATOM 1859 C C . SER A 1 238 ? 18.891 -13.086 20.875 1 42.12 238 SER A C 1
ATOM 1861 O O . SER A 1 238 ? 19.844 -12.828 21.609 1 42.12 238 SER A O 1
ATOM 1863 N N . CYS A 1 239 ? 19.281 -13.086 19.625 1 34.47 239 CYS A N 1
ATOM 1864 C CA . CYS A 1 239 ? 20.672 -12.922 19.219 1 34.47 239 CYS A CA 1
ATOM 1865 C C . CYS A 1 239 ? 21.016 -11.453 19.047 1 34.47 239 CYS A C 1
ATOM 1867 O O . CYS A 1 239 ? 22.172 -11.062 19.234 1 34.47 239 CYS A O 1
ATOM 1869 N N . MET A 1 240 ? 20.453 -10.477 18.188 1 35.19 240 MET A N 1
ATOM 1870 C CA . MET A 1 240 ? 21.281 -9.398 17.641 1 35.19 240 MET A CA 1
ATOM 1871 C C . MET A 1 240 ? 21.266 -8.18 18.547 1 35.19 240 MET A C 1
ATOM 1873 O O . MET A 1 240 ? 20.297 -7.418 18.562 1 35.19 240 MET A O 1
ATOM 1877 N N . ARG A 1 241 ? 21.891 -8.023 19.734 1 33.34 241 ARG A N 1
ATOM 1878 C CA . ARG A 1 241 ? 22.359 -6.891 20.516 1 33.34 241 ARG A CA 1
ATOM 1879 C C . ARG A 1 241 ? 23.062 -5.859 19.641 1 33.34 241 ARG A C 1
ATOM 1881 O O . ARG A 1 241 ? 23.219 -4.707 20.031 1 33.34 241 ARG A O 1
ATOM 1888 N N . SER A 1 242 ? 23.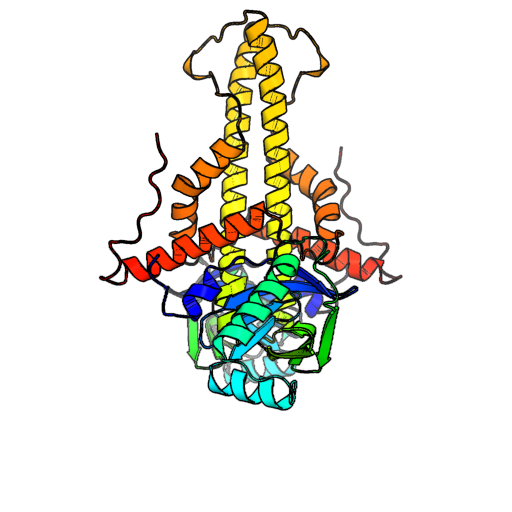891 -6.152 18.594 1 32.88 242 SER A N 1
ATOM 1889 C CA . SER A 1 242 ? 25 -5.289 18.203 1 32.88 242 SER A CA 1
ATOM 1890 C C . SER A 1 242 ? 24.594 -4.355 17.062 1 32.88 242 SER A C 1
ATOM 1892 O O . SER A 1 242 ? 25.453 -3.84 16.344 1 32.88 242 SER A O 1
ATOM 1894 N N . ILE A 1 243 ? 23.469 -4.41 16.484 1 34.66 243 ILE A N 1
ATOM 1895 C CA . ILE A 1 243 ? 23.453 -3.457 15.375 1 34.66 243 ILE A CA 1
ATOM 1896 C C . ILE A 1 243 ? 23.328 -2.037 15.922 1 34.66 243 ILE A C 1
ATOM 1898 O O . ILE A 1 243 ? 22.344 -1.698 16.578 1 34.66 243 ILE A O 1
ATOM 1902 N N . GLU A 1 244 ? 24.297 -1.218 16.031 1 33.25 244 GLU A N 1
ATOM 1903 C CA . GLU A 1 244 ? 24.5 0.17 16.438 1 33.25 244 GLU A CA 1
ATOM 1904 C C . GLU A 1 244 ? 23.641 1.12 15.617 1 33.25 244 GLU A C 1
ATOM 1906 O O . GLU A 1 244 ? 23.844 1.255 14.406 1 33.25 244 GLU A O 1
ATOM 1911 N N . VAL A 1 245 ? 22.453 1.299 15.82 1 34.72 245 VAL A N 1
ATOM 1912 C CA . VAL A 1 245 ? 21.703 2.406 15.258 1 34.72 245 VAL A CA 1
ATOM 1913 C C . VAL A 1 245 ? 22.328 3.734 15.664 1 34.72 245 VAL A C 1
ATOM 1915 O O . VAL A 1 245 ? 22.641 3.941 16.844 1 34.72 245 VAL A O 1
ATOM 1918 N N . PRO A 1 246 ? 22.875 4.543 14.656 1 32.41 246 PRO A N 1
ATOM 1919 C CA . PRO A 1 246 ? 23.484 5.793 15.117 1 32.41 246 PRO A CA 1
ATOM 1920 C C . PRO A 1 246 ? 22.594 6.574 16.078 1 32.41 246 PRO A C 1
ATOM 1922 O O . PRO A 1 246 ? 21.375 6.574 15.914 1 32.41 246 PRO A O 1
ATOM 1925 N N . GLU A 1 247 ? 22.984 6.758 17.266 1 31.06 247 GLU A N 1
ATOM 1926 C CA . GLU A 1 247 ? 22.5 7.66 18.312 1 31.06 247 GLU A CA 1
ATOM 1927 C C . GLU A 1 247 ? 22.172 9.031 17.734 1 31.06 247 GLU A C 1
ATOM 1929 O O . GLU A 1 247 ? 22.938 9.602 16.953 1 31.06 247 GLU A O 1
ATOM 1934 N N . CYS A 1 248 ? 20.906 9.344 17.547 1 28.66 248 CYS A N 1
ATOM 1935 C CA . CYS A 1 248 ? 20.609 10.75 17.312 1 28.66 248 CYS A CA 1
ATOM 1936 C C . CYS A 1 248 ? 21.469 11.648 18.188 1 28.66 248 CYS A C 1
ATOM 1938 O O . CYS A 1 248 ? 21.469 11.523 19.422 1 28.66 248 CYS A O 1
ATOM 1940 N N . ILE A 1 249 ? 22.641 12.148 17.688 1 27.92 249 ILE A N 1
ATOM 1941 C CA . ILE A 1 249 ? 23.359 13.203 18.406 1 27.92 249 ILE A CA 1
ATOM 1942 C C . ILE A 1 249 ? 22.375 14.266 18.891 1 27.92 249 ILE A C 1
ATOM 1944 O O . ILE A 1 249 ? 21.641 14.852 18.078 1 27.92 249 ILE A O 1
ATOM 1948 N N . THR A 1 250 ? 22.078 14.305 20.141 1 22.47 250 THR A N 1
ATOM 1949 C CA . THR A 1 250 ? 21.625 15.508 20.828 1 22.47 250 THR A CA 1
ATOM 1950 C C . THR A 1 250 ? 22.469 16.703 20.422 1 22.47 250 THR A C 1
ATOM 1952 O O . THR A 1 250 ? 23.703 16.609 20.312 1 22.47 250 THR A O 1
ATOM 1955 N N . MET B 1 1 ? -30 5.422 -8.852 1 25.12 1 MET B N 1
ATOM 1956 C CA . MET B 1 1 ? -28.641 4.988 -8.531 1 25.12 1 MET B CA 1
ATOM 1957 C C . MET B 1 1 ? -28.203 3.838 -9.43 1 25.12 1 MET B C 1
ATOM 1959 O O . MET B 1 1 ? -28.797 2.754 -9.383 1 25.12 1 MET B O 1
ATOM 1963 N N . GLN B 1 2 ? -27.906 3.938 -10.578 1 33.12 2 GLN B N 1
ATOM 1964 C CA . GLN B 1 2 ? -27.656 2.879 -11.547 1 33.12 2 GLN B CA 1
ATOM 1965 C C . GLN B 1 2 ? -26.766 1.786 -10.945 1 33.12 2 GLN B C 1
ATOM 1967 O O . GLN B 1 2 ? -25.766 2.078 -10.289 1 33.12 2 GLN B O 1
ATOM 1972 N N . GLU B 1 3 ? -27.297 0.618 -10.594 1 42.66 3 GLU B N 1
ATOM 1973 C CA . GLU B 1 3 ? -26.766 -0.652 -10.109 1 42.66 3 GLU B CA 1
ATOM 1974 C C . GLU B 1 3 ? -25.438 -0.988 -10.797 1 42.66 3 GLU B C 1
ATOM 1976 O O . GLU B 1 3 ? -25.375 -1.058 -12.023 1 42.66 3 GLU B O 1
ATOM 1981 N N . LEU B 1 4 ? -24.453 -0.406 -10.617 1 47.41 4 LEU B N 1
ATOM 1982 C CA . LEU B 1 4 ? -23.203 -0.887 -11.203 1 47.41 4 LEU B CA 1
ATOM 1983 C C . LEU B 1 4 ? -23.281 -2.383 -11.492 1 47.41 4 LEU B C 1
ATOM 1985 O O . LEU B 1 4 ? -23.359 -3.195 -10.57 1 47.41 4 LEU B O 1
ATOM 1989 N N . GLU B 1 5 ? -24.062 -2.863 -12.492 1 57.62 5 GLU B N 1
ATOM 1990 C CA . GLU B 1 5 ? -24.312 -4.215 -12.984 1 57.62 5 GLU B CA 1
ATOM 1991 C C . GLU B 1 5 ? -23.047 -5.062 -12.93 1 57.62 5 GLU B C 1
ATOM 1993 O O . GLU B 1 5 ? -23.125 -6.289 -12.805 1 57.62 5 GLU B O 1
ATOM 1998 N N . ASP B 1 6 ? -21.766 -4.512 -12.797 1 82.19 6 ASP B N 1
ATOM 1999 C CA . ASP B 1 6 ? -20.531 -5.297 -12.836 1 82.19 6 ASP B CA 1
ATOM 2000 C C . ASP B 1 6 ? -20 -5.547 -11.43 1 82.19 6 ASP B C 1
ATOM 2002 O O . ASP B 1 6 ? -19.594 -4.609 -10.742 1 82.19 6 ASP B O 1
ATOM 2006 N N . MET B 1 7 ? -20.266 -6.762 -10.961 1 86.81 7 MET B N 1
ATOM 2007 C CA . MET B 1 7 ? -19.859 -7.215 -9.633 1 86.81 7 MET B CA 1
ATOM 2008 C C . MET B 1 7 ? -18.406 -6.84 -9.352 1 86.81 7 MET B C 1
ATOM 2010 O O . MET B 1 7 ? -18.062 -6.527 -8.219 1 86.81 7 MET B O 1
ATOM 2014 N N . ASP B 1 8 ? -17.688 -6.734 -10.414 1 89.06 8 ASP B N 1
ATOM 2015 C CA . ASP B 1 8 ? -16.266 -6.426 -10.25 1 89.06 8 ASP B CA 1
ATOM 2016 C C . ASP B 1 8 ? -16.078 -4.977 -9.82 1 89.06 8 ASP B C 1
ATOM 2018 O O . ASP B 1 8 ? -15.305 -4.695 -8.898 1 89.06 8 ASP B O 1
ATOM 2022 N N . ILE B 1 9 ? -16.766 -4.125 -10.453 1 90.19 9 ILE B N 1
ATOM 2023 C CA . ILE B 1 9 ? -16.641 -2.705 -10.133 1 90.19 9 ILE B CA 1
ATOM 2024 C C . ILE B 1 9 ? -17.281 -2.422 -8.781 1 90.19 9 ILE B C 1
ATOM 2026 O O . ILE B 1 9 ? -16.781 -1.62 -7.996 1 90.19 9 ILE B O 1
ATOM 2030 N N . ALA B 1 10 ? -18.422 -3.084 -8.523 1 92.12 10 ALA B N 1
ATOM 2031 C CA . ALA B 1 10 ? -19.125 -2.9 -7.25 1 92.12 10 ALA B CA 1
ATOM 2032 C C . ALA B 1 10 ? -18.219 -3.289 -6.078 1 92.12 10 ALA B C 1
ATOM 2034 O O . ALA B 1 10 ? -18.172 -2.582 -5.07 1 92.12 10 ALA B O 1
ATOM 2035 N N . LEU B 1 11 ? -17.547 -4.418 -6.211 1 95.81 11 LEU B N 1
ATOM 2036 C CA . LEU B 1 11 ? -16.641 -4.852 -5.156 1 95.81 11 LEU B CA 1
ATOM 2037 C C . LEU B 1 11 ? -15.453 -3.893 -5.023 1 95.81 11 LEU B C 1
ATOM 2039 O O . LEU B 1 11 ? -15.023 -3.588 -3.912 1 95.81 11 LEU B O 1
ATOM 2043 N N . LEU B 1 12 ? -14.977 -3.414 -6.172 1 94.44 12 LEU B N 1
ATOM 2044 C CA . LEU B 1 12 ? -13.836 -2.508 -6.207 1 94.44 12 LEU B CA 1
ATOM 2045 C C . LEU B 1 12 ? -14.117 -1.242 -5.402 1 94.44 12 LEU B C 1
ATOM 2047 O O . LEU B 1 12 ? -13.242 -0.735 -4.703 1 94.44 12 LEU B O 1
ATOM 2051 N N . LEU B 1 13 ? -15.297 -0.781 -5.367 1 93.5 13 LEU B N 1
ATOM 2052 C CA . LEU B 1 13 ? -15.664 0.496 -4.762 1 93.5 13 LEU B CA 1
ATOM 2053 C C . LEU B 1 13 ? -16 0.318 -3.287 1 93.5 13 LEU B C 1
ATOM 2055 O O . LEU B 1 13 ? -16.188 1.301 -2.562 1 93.5 13 LEU B O 1
ATOM 2059 N N . GLN B 1 14 ? -16.125 -0.96 -2.865 1 94.06 14 GLN B N 1
ATOM 2060 C CA . GLN B 1 14 ? -16.328 -1.198 -1.439 1 94.06 14 GLN B CA 1
ATOM 2061 C C . GLN B 1 14 ? -15.039 -0.963 -0.652 1 94.06 14 GLN B C 1
ATOM 2063 O O . GLN B 1 14 ? -13.953 -1.335 -1.102 1 94.06 14 GLN B O 1
ATOM 2068 N N . PRO B 1 15 ? -15.141 -0.278 0.482 1 93.25 15 PRO B N 1
ATOM 2069 C CA . PRO B 1 15 ? -13.953 -0.089 1.312 1 93.25 15 PRO B CA 1
ATOM 2070 C C . PRO B 1 15 ? -13.516 -1.37 2.023 1 93.25 15 PRO B C 1
ATOM 2072 O O . PRO B 1 15 ? -14.344 -2.26 2.256 1 93.25 15 PRO B O 1
ATOM 2075 N N . TRP B 1 16 ? -12.234 -1.486 2.283 1 94.88 16 TRP B N 1
ATOM 2076 C CA . TRP B 1 16 ? -11.766 -2.529 3.188 1 94.88 16 TRP B CA 1
ATOM 2077 C C . TRP B 1 16 ? -12.172 -2.234 4.625 1 94.88 16 TRP B C 1
ATOM 2079 O O . TRP B 1 16 ? -12.094 -1.091 5.078 1 94.88 16 TRP B O 1
ATOM 2089 N N . ARG B 1 17 ? -12.664 -3.203 5.289 1 92.88 17 ARG B N 1
ATOM 2090 C CA . ARG B 1 17 ? -13.039 -3.092 6.695 1 92.88 17 ARG B CA 1
ATOM 2091 C C . ARG B 1 17 ? -12.25 -4.082 7.551 1 92.88 17 ARG B C 1
ATOM 2093 O O . ARG B 1 17 ? -11.969 -5.199 7.117 1 92.88 17 ARG B O 1
ATOM 2100 N N . SER B 1 18 ? -11.875 -3.611 8.75 1 90.94 18 SER B N 1
ATOM 2101 C CA . SER B 1 18 ? -11.18 -4.484 9.688 1 90.94 18 SER B CA 1
ATOM 2102 C C . SER B 1 18 ? -12.156 -5.398 10.422 1 90.94 18 SER B C 1
ATOM 2104 O O . SER B 1 18 ? -13.125 -4.93 11.016 1 90.94 18 SER B O 1
ATOM 2106 N N . ILE B 1 19 ? -11.906 -6.656 10.336 1 89.56 19 ILE B N 1
ATOM 2107 C CA . ILE B 1 19 ? -12.758 -7.613 11.031 1 89.56 19 ILE B CA 1
ATOM 2108 C C . ILE B 1 19 ? -11.898 -8.586 11.828 1 89.56 19 ILE B C 1
ATOM 2110 O O . ILE B 1 19 ? -10.711 -8.758 11.539 1 89.56 19 ILE B O 1
ATOM 2114 N N . SER B 1 20 ? -12.508 -9.172 12.828 1 88.12 20 SER B N 1
ATOM 2115 C CA . SER B 1 20 ? -11.773 -10.133 13.648 1 88.12 20 SER B CA 1
ATOM 2116 C C . SER B 1 20 ? -12.57 -11.414 13.844 1 88.12 20 SER B C 1
ATOM 2118 O O . SER B 1 20 ? -13.789 -11.367 14.047 1 88.12 20 SER B O 1
ATOM 2120 N N . PHE B 1 21 ? -11.922 -12.523 13.633 1 87.06 21 PHE B N 1
ATOM 2121 C CA . PHE B 1 21 ? -12.414 -13.844 14.016 1 87.06 21 PHE B CA 1
ATOM 2122 C C . PHE B 1 21 ? -11.586 -14.406 15.164 1 87.06 21 PHE B C 1
ATOM 2124 O O . PHE B 1 21 ? -10.531 -15 14.945 1 87.06 21 PHE B O 1
ATOM 2131 N N . GLY B 1 22 ? -12.094 -14.25 16.375 1 81.69 22 GLY B N 1
ATOM 2132 C CA . GLY B 1 22 ? -11.25 -14.578 17.516 1 81.69 22 GLY B CA 1
ATOM 2133 C C . GLY B 1 22 ? -10.016 -13.695 17.609 1 81.69 22 GLY B C 1
ATOM 2134 O O . GLY B 1 22 ? -10.125 -12.469 17.656 1 81.69 22 GLY B O 1
ATOM 2135 N N . SER B 1 23 ? -8.906 -14.281 17.516 1 83.81 23 SER B N 1
ATOM 2136 C CA . SER B 1 23 ? -7.652 -13.547 17.641 1 83.81 23 SER B CA 1
ATOM 2137 C C . SER B 1 23 ? -7.102 -13.164 16.281 1 83.81 23 SER B C 1
ATOM 2139 O O . SER B 1 23 ? -6.145 -12.398 16.172 1 83.81 23 SER B O 1
ATOM 2141 N N . SER B 1 24 ? -7.77 -13.664 15.242 1 86.06 24 SER B N 1
ATOM 2142 C CA . SER B 1 24 ? -7.277 -13.414 13.891 1 86.06 24 SER B CA 1
ATOM 2143 C C . SER B 1 24 ? -7.879 -12.141 13.312 1 86.06 24 SER B C 1
ATOM 2145 O O . SER B 1 24 ? -9.102 -11.977 13.312 1 86.06 24 SER B O 1
ATOM 2147 N N . LYS B 1 25 ? -7.027 -11.297 12.867 1 88.94 25 LYS B N 1
ATOM 2148 C CA . LYS B 1 25 ? -7.465 -10.031 12.281 1 88.94 25 LYS B CA 1
ATOM 2149 C C . LYS B 1 25 ? -7.391 -10.07 10.758 1 88.94 25 LYS B C 1
ATOM 2151 O O . LYS B 1 25 ? -6.441 -10.609 10.195 1 88.94 25 LYS B O 1
ATOM 2156 N N . PHE B 1 26 ? -8.484 -9.484 10.156 1 92 26 PHE B N 1
ATOM 2157 C CA . PHE B 1 26 ? -8.562 -9.492 8.695 1 92 26 PHE B CA 1
ATOM 2158 C C . PHE B 1 26 ? -9.062 -8.156 8.172 1 92 26 PHE B C 1
ATOM 2160 O O . PHE B 1 26 ? -9.664 -7.375 8.914 1 92 26 PHE B O 1
ATOM 2167 N N . LEU B 1 27 ? -8.656 -7.891 6.965 1 94.19 27 LEU B N 1
ATOM 2168 C CA . LEU B 1 27 ? -9.367 -6.922 6.133 1 94.19 27 LEU B CA 1
ATOM 2169 C C . LEU B 1 27 ? -10.344 -7.621 5.195 1 94.19 27 LEU B C 1
ATOM 2171 O O . LEU B 1 27 ? -10.008 -8.641 4.59 1 94.19 27 LEU B O 1
ATOM 2175 N N . ALA B 1 28 ? -11.57 -7.047 5.078 1 95.31 28 ALA B N 1
ATOM 2176 C CA . ALA B 1 28 ? -12.547 -7.695 4.203 1 95.31 28 ALA B CA 1
ATOM 2177 C C . ALA B 1 28 ? -13.414 -6.664 3.486 1 95.31 28 ALA B C 1
ATOM 2179 O O . ALA B 1 28 ? -13.641 -5.57 4.004 1 95.31 28 ALA B O 1
ATOM 2180 N N . LYS B 1 29 ? -13.812 -6.965 2.363 1 95.94 29 LYS B N 1
ATOM 2181 C CA . LYS B 1 29 ? -14.836 -6.238 1.621 1 95.94 29 LYS B CA 1
ATOM 2182 C C . LYS B 1 29 ? -15.742 -7.195 0.847 1 95.94 29 LYS B C 1
ATOM 2184 O O . LYS B 1 29 ? -15.281 -8.227 0.358 1 95.94 29 LYS B O 1
ATOM 2189 N N . VAL B 1 30 ? -17.016 -6.855 0.806 1 97 30 VAL B N 1
ATOM 2190 C CA . VAL B 1 30 ? -17.984 -7.766 0.204 1 97 30 VAL B CA 1
ATOM 2191 C C . VAL B 1 30 ? -19.062 -6.969 -0.528 1 97 30 VAL B C 1
ATOM 2193 O O . VAL B 1 30 ? -19.391 -5.848 -0.132 1 97 30 VAL B O 1
ATOM 2196 N N . CYS B 1 31 ? -19.531 -7.492 -1.612 1 96.69 31 CYS B N 1
ATOM 2197 C CA . CYS B 1 31 ? -20.672 -6.957 -2.346 1 96.69 31 CYS B CA 1
ATOM 2198 C C . CYS B 1 31 ? -21.719 -8.039 -2.602 1 96.69 31 CYS B C 1
ATOM 2200 O O . CYS B 1 31 ? -21.391 -9.125 -3.076 1 96.69 31 CYS B O 1
ATOM 2202 N N . PHE B 1 32 ? -22.969 -7.711 -2.24 1 96.25 32 PHE B N 1
ATOM 2203 C CA . PHE B 1 32 ? -24.078 -8.641 -2.447 1 96.25 32 PHE B CA 1
ATOM 2204 C C . PHE B 1 32 ? -25 -8.141 -3.551 1 96.25 32 PHE B C 1
ATOM 2206 O O . PHE B 1 32 ? -25.25 -6.941 -3.664 1 96.25 32 PHE B O 1
ATOM 2213 N N . SER B 1 33 ? -25.422 -8.992 -4.34 1 95.06 33 SER B N 1
ATOM 2214 C CA . SER B 1 33 ? -26.531 -8.766 -5.25 1 95.06 33 SER B CA 1
ATOM 2215 C C . SER B 1 33 ? -27.719 -9.664 -4.906 1 95.06 33 SER B C 1
ATOM 2217 O O . SER B 1 33 ? -27.703 -10.344 -3.873 1 95.06 33 SER B O 1
ATOM 2219 N N . ASN B 1 34 ? -28.703 -9.648 -5.812 1 94.62 34 ASN B N 1
ATOM 2220 C CA . ASN B 1 34 ? -29.859 -10.508 -5.59 1 94.62 34 ASN B CA 1
ATOM 2221 C C . ASN B 1 34 ? -29.594 -11.938 -6.051 1 94.62 34 ASN B C 1
ATOM 2223 O O . ASN B 1 34 ? -30.359 -12.852 -5.758 1 94.62 34 ASN B O 1
ATOM 2227 N N . THR B 1 35 ? -28.422 -12.156 -6.652 1 95.62 35 THR B N 1
ATOM 2228 C CA . THR B 1 35 ? -28.203 -13.461 -7.254 1 95.62 35 THR B CA 1
ATOM 2229 C C . THR B 1 35 ? -26.875 -14.047 -6.785 1 95.62 35 THR B C 1
ATOM 2231 O O . THR B 1 35 ? -26.547 -15.195 -7.102 1 95.62 35 THR B O 1
ATOM 2234 N N . GLY B 1 36 ? -26.109 -13.289 -6.059 1 97.06 36 GLY B N 1
ATOM 2235 C CA . GLY B 1 36 ? -24.812 -13.773 -5.613 1 97.06 36 GLY B CA 1
ATOM 2236 C C . GLY B 1 36 ? -24.031 -12.75 -4.816 1 97.06 36 GLY B C 1
ATOM 2237 O O . GLY B 1 36 ? -24.594 -11.75 -4.355 1 97.06 36 GLY B O 1
ATOM 2238 N N . TYR B 1 37 ? -22.781 -13.055 -4.57 1 97.69 37 TYR B N 1
ATOM 2239 C CA . TYR B 1 37 ? -21.922 -12.117 -3.863 1 97.69 37 TYR B CA 1
ATOM 2240 C C . TYR B 1 37 ? -20.469 -12.32 -4.254 1 97.69 37 TYR B C 1
ATOM 2242 O O . TYR B 1 37 ? -20.109 -13.328 -4.879 1 97.69 37 TYR B O 1
ATOM 2250 N N . ALA B 1 38 ? -19.656 -11.352 -4.02 1 98.06 38 ALA B N 1
ATOM 2251 C CA . ALA B 1 38 ? -18.203 -11.414 -4.113 1 98.06 38 ALA B CA 1
ATOM 2252 C C . ALA B 1 38 ? -17.547 -10.953 -2.811 1 98.06 38 ALA B C 1
ATOM 2254 O O . ALA B 1 38 ? -17.953 -9.938 -2.232 1 98.06 38 ALA B O 1
ATOM 2255 N N . LEU B 1 39 ? -16.672 -11.758 -2.326 1 97.94 39 LEU B N 1
ATOM 2256 C CA . LEU B 1 39 ? -16 -11.5 -1.06 1 97.94 39 LEU B CA 1
ATOM 2257 C C . LEU B 1 39 ? -14.484 -11.539 -1.231 1 97.94 39 LEU B C 1
ATOM 2259 O O . LEU B 1 39 ? -13.953 -12.445 -1.88 1 97.94 39 LEU B O 1
ATOM 2263 N N . LEU B 1 40 ? -13.82 -10.539 -0.805 1 97.94 40 LEU B N 1
ATOM 2264 C CA . LEU B 1 40 ? -12.367 -10.484 -0.723 1 97.94 40 LEU B CA 1
ATOM 2265 C C . LEU B 1 40 ? -11.906 -10.305 0.722 1 97.94 40 LEU B C 1
ATOM 2267 O O . LEU B 1 40 ? -12.445 -9.461 1.447 1 97.94 40 LEU B O 1
ATOM 2271 N N . ILE B 1 41 ? -11 -11.117 1.186 1 96.44 41 ILE B N 1
ATOM 2272 C CA . ILE B 1 41 ? -10.539 -11.094 2.57 1 96.44 41 ILE B CA 1
ATOM 2273 C C . ILE B 1 41 ? -9.023 -11.273 2.615 1 96.44 41 ILE B C 1
ATOM 2275 O O . ILE B 1 41 ? -8.461 -12.047 1.833 1 96.44 41 ILE B O 1
ATOM 2279 N N . SER B 1 42 ? -8.352 -10.531 3.486 1 95.31 42 SER B N 1
ATOM 2280 C CA . SER B 1 42 ? -6.898 -10.578 3.557 1 95.31 42 SER B CA 1
ATOM 2281 C C . SER B 1 42 ? -6.402 -10.328 4.977 1 95.31 42 SER B C 1
ATOM 2283 O O . SER B 1 42 ? -6.965 -9.5 5.699 1 95.31 42 SER B O 1
ATOM 2285 N N . ASP B 1 43 ? -5.434 -11.031 5.355 1 92.19 43 ASP B N 1
ATOM 2286 C CA . ASP B 1 43 ? -4.703 -10.688 6.574 1 92.19 43 ASP B CA 1
ATOM 2287 C C . ASP B 1 43 ? -3.361 -10.039 6.246 1 92.19 43 ASP B C 1
ATOM 2289 O O . ASP B 1 43 ? -2.469 -9.984 7.098 1 92.19 43 ASP B O 1
ATOM 2293 N N . LEU B 1 44 ? -3.129 -9.688 4.969 1 92.94 44 LEU B N 1
ATOM 2294 C CA . LEU B 1 44 ? -1.96 -9.023 4.41 1 92.94 44 LEU B CA 1
ATOM 2295 C C . LEU B 1 44 ? -0.818 -10.008 4.195 1 92.94 44 LEU B C 1
ATOM 2297 O O . LEU B 1 44 ? 0.189 -9.672 3.566 1 92.94 44 LEU B O 1
ATOM 2301 N N . SER B 1 45 ? -0.91 -11.18 4.688 1 92.62 45 SER B N 1
ATOM 2302 C CA . SER B 1 45 ? -0.005 -12.273 4.348 1 92.62 45 SER B CA 1
ATOM 2303 C C . SER B 1 45 ? -0.579 -13.141 3.23 1 92.62 45 SER B C 1
ATOM 2305 O O . SER B 1 45 ? 0.169 -13.742 2.457 1 92.62 45 SER B O 1
ATOM 2307 N N . GLY B 1 46 ? -1.835 -13.188 3.205 1 93.5 46 GLY B N 1
ATOM 2308 C CA . GLY B 1 46 ? -2.605 -13.859 2.17 1 93.5 46 GLY B CA 1
ATOM 2309 C C . GLY B 1 46 ? -3.838 -13.078 1.745 1 93.5 46 GLY B C 1
ATOM 2310 O O . GLY B 1 46 ? -4.293 -12.188 2.463 1 93.5 46 GLY B O 1
ATOM 2311 N N . VAL B 1 47 ? -4.262 -13.328 0.562 1 96.5 47 VAL B N 1
ATOM 2312 C CA . VAL B 1 47 ? -5.484 -12.734 0.03 1 96.5 47 VAL B CA 1
ATOM 2313 C C . VAL B 1 47 ? -6.387 -13.828 -0.534 1 96.5 47 VAL B C 1
ATOM 2315 O O . VAL B 1 47 ? -5.941 -14.672 -1.321 1 96.5 47 VAL B O 1
ATOM 2318 N N . TRP B 1 48 ? -7.586 -13.82 -0.098 1 97.62 48 TRP B N 1
ATOM 2319 C CA . TRP B 1 48 ? -8.523 -14.844 -0.534 1 97.62 48 TRP B CA 1
ATOM 2320 C C . TRP B 1 48 ? -9.773 -14.219 -1.138 1 97.62 48 TRP B C 1
ATOM 2322 O O . TRP B 1 48 ? -10.133 -13.094 -0.805 1 97.62 48 TRP B O 1
ATOM 2332 N N . HIS B 1 49 ? -10.398 -15.023 -2.014 1 98 49 HIS B N 1
ATOM 2333 C CA . HIS B 1 49 ? -11.516 -14.492 -2.785 1 98 49 HIS B CA 1
ATOM 2334 C C . HIS B 1 49 ? -12.562 -15.562 -3.055 1 98 49 HIS B C 1
ATOM 2336 O O . HIS B 1 49 ? -12.211 -16.719 -3.297 1 98 49 HIS B O 1
ATOM 2342 N N . GLU B 1 50 ? -13.812 -15.203 -2.973 1 98.06 50 GLU B N 1
ATOM 2343 C CA . GLU B 1 50 ? -14.906 -16.047 -3.436 1 98.06 50 GLU B CA 1
ATOM 2344 C C . GLU B 1 50 ? -15.961 -15.234 -4.18 1 98.06 50 GLU B C 1
ATOM 2346 O O . GLU B 1 50 ? -16.344 -14.148 -3.734 1 98.06 50 GLU B O 1
ATOM 2351 N N . GLU B 1 51 ? -16.328 -15.734 -5.25 1 97.44 51 GLU B N 1
ATOM 2352 C CA . GLU B 1 51 ? -17.469 -15.203 -6 1 97.44 51 GLU B CA 1
ATOM 2353 C C . GLU B 1 51 ? -18.453 -16.312 -6.379 1 97.44 51 GLU B C 1
ATOM 2355 O O . GLU B 1 51 ? -18.047 -17.328 -6.93 1 97.44 51 GLU B O 1
ATOM 2360 N N . VAL B 1 52 ? -19.688 -16.141 -6.031 1 97.44 52 VAL B N 1
ATOM 2361 C CA . VAL B 1 52 ? -20.672 -17.188 -6.285 1 97.44 52 VAL B CA 1
ATOM 2362 C C . VAL B 1 52 ? -21.875 -16.594 -7.031 1 97.44 52 VAL B C 1
ATOM 2364 O O . VAL B 1 52 ? -22.125 -15.391 -6.961 1 97.44 52 VAL B O 1
ATOM 2367 N N . ASP B 1 53 ? -22.562 -17.422 -7.742 1 96.25 53 ASP B N 1
ATOM 2368 C CA . ASP B 1 53 ? -23.781 -17.031 -8.445 1 96.25 53 ASP B CA 1
ATOM 2369 C C . ASP B 1 53 ? -24.984 -17.766 -7.879 1 96.25 53 ASP B C 1
ATOM 2371 O O . ASP B 1 53 ? -24.891 -18.469 -6.867 1 96.25 53 ASP B O 1
ATOM 2375 N N . THR B 1 54 ? -26.047 -17.578 -8.516 1 97 54 THR B N 1
ATOM 2376 C CA . THR B 1 54 ? -27.328 -18.094 -8.039 1 97 54 THR B CA 1
ATOM 2377 C C . THR B 1 54 ? -27.25 -19.609 -7.863 1 97 54 THR B C 1
ATOM 2379 O O . THR B 1 54 ? -27.75 -20.156 -6.867 1 97 54 THR B O 1
ATOM 2382 N N . GLY B 1 55 ? -26.688 -20.312 -8.789 1 97.25 55 GLY B N 1
ATOM 2383 C CA . GLY B 1 55 ? -26.609 -21.766 -8.734 1 97.25 55 GLY B CA 1
ATOM 2384 C C . GLY B 1 55 ? -25.828 -22.266 -7.531 1 97.25 55 GLY B C 1
ATOM 2385 O O . GLY B 1 55 ? -26.266 -23.188 -6.848 1 97.25 55 GLY B O 1
ATOM 2386 N N . ILE B 1 56 ? -24.734 -21.656 -7.293 1 97.44 56 ILE B N 1
ATOM 2387 C CA . ILE B 1 56 ? -23.875 -22.062 -6.188 1 97.44 56 ILE B CA 1
ATOM 2388 C C . ILE B 1 56 ? -24.562 -21.766 -4.859 1 97.44 56 ILE B C 1
ATOM 2390 O O . ILE B 1 56 ? -24.531 -22.594 -3.941 1 97.44 56 ILE B O 1
ATOM 2394 N N . VAL B 1 57 ? -25.234 -20.609 -4.758 1 97.44 57 VAL B N 1
ATOM 2395 C CA . VAL B 1 57 ? -25.922 -20.234 -3.527 1 97.44 57 VAL B CA 1
ATOM 2396 C C . VAL B 1 57 ? -27.062 -21.219 -3.244 1 97.44 57 VAL B C 1
ATOM 2398 O O . VAL B 1 57 ? -27.234 -21.672 -2.107 1 97.44 57 VAL B O 1
ATOM 2401 N N . GLU B 1 58 ? -27.781 -21.531 -4.215 1 96.62 58 GLU B N 1
ATOM 2402 C CA . GLU B 1 58 ? -28.875 -22.469 -4.062 1 96.62 58 GLU B CA 1
ATOM 2403 C C . GLU B 1 58 ? -28.375 -23.828 -3.592 1 96.62 58 GLU B C 1
ATOM 2405 O O . GLU B 1 58 ? -28.922 -24.406 -2.646 1 96.62 58 GLU B O 1
ATOM 2410 N N . GLY B 1 59 ? -27.406 -24.344 -4.277 1 97.12 59 GLY B N 1
ATOM 2411 C CA . GLY B 1 59 ? -26.844 -25.641 -3.92 1 97.12 59 GLY B CA 1
ATOM 2412 C C . GLY B 1 59 ? -26.281 -25.672 -2.514 1 97.12 59 GLY B C 1
ATOM 2413 O O . GLY B 1 59 ? -26.547 -26.594 -1.749 1 97.12 59 GLY B O 1
ATOM 2414 N N . ARG B 1 60 ? -25.516 -24.656 -2.172 1 97.69 60 ARG B N 1
ATOM 2415 C CA . ARG B 1 60 ? -24.891 -24.578 -0.856 1 97.69 60 ARG B CA 1
ATOM 2416 C C . ARG B 1 60 ? -25.938 -24.422 0.241 1 97.69 60 ARG B C 1
ATOM 2418 O O . ARG B 1 60 ? -25.812 -25.016 1.312 1 97.69 60 ARG B O 1
ATOM 2425 N N . SER B 1 61 ? -26.938 -23.641 -0 1 96.06 61 SER B N 1
ATOM 2426 C CA . SER B 1 61 ? -28.016 -23.484 0.97 1 96.06 61 SER B CA 1
ATOM 2427 C C . SER B 1 61 ? -28.734 -24.797 1.218 1 96.06 61 SER B C 1
ATOM 2429 O O . SER B 1 61 ? -29.047 -25.125 2.361 1 96.06 61 SER B O 1
ATOM 2431 N N . LYS B 1 62 ? -28.984 -25.531 0.181 1 95.69 62 LYS B N 1
ATOM 2432 C CA . LYS B 1 62 ? -29.656 -26.828 0.298 1 95.69 62 LYS B CA 1
ATOM 2433 C C . LYS B 1 62 ? -28.797 -27.812 1.096 1 95.69 62 LYS B C 1
ATOM 2435 O O . LYS B 1 62 ? -29.328 -28.562 1.917 1 95.69 62 LYS B O 1
ATOM 2440 N N . ASP B 1 63 ? -27.562 -27.812 0.865 1 97 63 ASP B N 1
ATOM 2441 C CA . ASP B 1 63 ? -26.641 -28.75 1.515 1 97 63 ASP B CA 1
ATOM 2442 C C . ASP B 1 63 ? -26.5 -28.438 3.002 1 97 63 ASP B C 1
ATOM 2444 O O . ASP B 1 63 ? -26.469 -29.359 3.832 1 97 63 ASP B O 1
ATOM 2448 N N . LEU B 1 64 ? -26.453 -27.156 3.369 1 96.94 64 LEU B N 1
ATOM 2449 C CA . LEU B 1 64 ? -26.109 -26.75 4.727 1 96.94 64 LEU B CA 1
ATOM 2450 C C . LEU B 1 64 ? -27.375 -26.562 5.562 1 96.94 64 LEU B C 1
ATOM 2452 O O . LEU B 1 64 ? -27.328 -26.578 6.793 1 96.94 64 LEU B O 1
ATOM 2456 N N . ASN B 1 65 ? -28.516 -26.234 4.82 1 95.56 65 ASN B N 1
ATOM 2457 C CA . ASN B 1 65 ? -29.766 -25.938 5.504 1 95.56 65 ASN B CA 1
ATOM 2458 C C . ASN B 1 65 ? -30.922 -26.734 4.93 1 95.56 65 ASN B C 1
ATOM 2460 O O . ASN B 1 65 ? -31.828 -26.172 4.309 1 95.56 65 ASN B O 1
ATOM 2464 N N . LYS B 1 66 ? -31.047 -27.953 5.207 1 92.62 66 LYS B N 1
ATOM 2465 C CA . LYS B 1 66 ? -32 -28.891 4.598 1 92.62 66 LYS B CA 1
ATOM 2466 C C . LYS B 1 66 ? -33.438 -28.531 4.949 1 92.62 66 LYS B C 1
ATOM 2468 O O . LYS B 1 66 ? -34.344 -28.734 4.152 1 92.62 66 LYS B O 1
ATOM 2473 N N . ARG B 1 67 ? -33.688 -27.969 6.062 1 92.75 67 ARG B N 1
ATOM 2474 C CA . ARG B 1 67 ? -35.031 -27.672 6.531 1 92.75 67 ARG B CA 1
ATOM 2475 C C . ARG B 1 67 ? -35.469 -26.281 6.113 1 92.75 67 ARG B C 1
ATOM 2477 O O . ARG B 1 67 ? -36.625 -25.906 6.305 1 92.75 67 ARG B O 1
ATOM 2484 N N . LEU B 1 68 ? -34.594 -25.484 5.586 1 91.44 68 LEU B N 1
ATOM 2485 C CA . LEU B 1 68 ? -34.906 -24.109 5.234 1 91.44 68 LEU B CA 1
ATOM 2486 C C . LEU B 1 68 ? -35.188 -23.969 3.746 1 91.44 68 LEU B C 1
ATOM 2488 O O . LEU B 1 68 ? -34.438 -24.438 2.906 1 91.44 68 LEU B O 1
ATOM 2492 N N . LYS B 1 69 ? -36.406 -23.547 3.393 1 90.62 69 LYS B N 1
ATOM 2493 C CA . LYS B 1 69 ? -36.781 -23.25 2.014 1 90.62 69 LYS B CA 1
ATOM 2494 C C . LYS B 1 69 ? -37.062 -21.75 1.832 1 90.62 69 LYS B C 1
ATOM 2496 O O . LYS B 1 69 ? -37.906 -21.188 2.523 1 90.62 69 LYS B O 1
ATOM 2501 N N . ALA B 1 70 ? -36.281 -21.125 1.06 1 92.12 70 ALA B N 1
ATOM 2502 C CA . ALA B 1 70 ? -36.406 -19.703 0.754 1 92.12 70 ALA B CA 1
ATOM 2503 C C . ALA B 1 70 ? -35.781 -19.375 -0.593 1 92.12 70 ALA B C 1
ATOM 2505 O O . ALA B 1 70 ? -34.938 -20.109 -1.083 1 92.12 70 ALA B O 1
ATOM 2506 N N . PRO B 1 71 ? -36.25 -18.328 -1.186 1 94.75 71 PRO B N 1
ATOM 2507 C CA . PRO B 1 71 ? -35.594 -17.891 -2.414 1 94.75 71 PRO B CA 1
ATOM 2508 C C . PRO B 1 71 ? -34.125 -17.469 -2.176 1 94.75 71 PRO B C 1
ATOM 2510 O O . PRO B 1 71 ? -33.781 -17.062 -1.068 1 94.75 71 PRO B O 1
ATOM 2513 N N . VAL B 1 72 ? -33.375 -17.547 -3.189 1 95.94 72 VAL B N 1
ATOM 2514 C CA . VAL B 1 72 ? -31.938 -17.234 -3.135 1 95.94 72 VAL B CA 1
ATOM 2515 C C . VAL B 1 72 ? -31.75 -15.805 -2.621 1 95.94 72 VAL B C 1
ATOM 2517 O O . VAL B 1 72 ? -30.875 -15.555 -1.78 1 95.94 72 VAL B O 1
ATOM 2520 N N . CYS B 1 73 ? -32.5 -14.867 -3.104 1 96.44 73 CYS B N 1
ATOM 2521 C CA . CYS B 1 73 ? -32.375 -13.461 -2.729 1 96.44 73 CYS B CA 1
ATOM 2522 C C . CYS B 1 73 ? -32.562 -13.273 -1.229 1 96.44 73 CYS B C 1
ATOM 2524 O O . CYS B 1 73 ? -31.953 -12.391 -0.625 1 96.44 73 CYS B O 1
ATOM 2526 N N . SER B 1 74 ? -33.375 -14.055 -0.583 1 95.81 74 SER B N 1
ATOM 2527 C CA . SER B 1 74 ? -33.594 -13.984 0.856 1 95.81 74 SER B CA 1
ATOM 2528 C C . SER B 1 74 ? -32.375 -14.43 1.636 1 95.81 74 SER B C 1
ATOM 2530 O O . SER B 1 74 ? -32 -13.836 2.654 1 95.81 74 SER B O 1
ATOM 2532 N N . PHE B 1 75 ? -31.75 -15.523 1.177 1 96.06 75 PHE B N 1
ATOM 2533 C CA . PHE B 1 75 ? -30.531 -15.992 1.804 1 96.06 75 PHE B CA 1
ATOM 2534 C C . PHE B 1 75 ? -29.438 -14.93 1.715 1 96.06 75 PHE B C 1
ATOM 2536 O O . PHE B 1 75 ? -28.734 -14.672 2.693 1 96.06 75 PHE B O 1
ATOM 2543 N N . LEU B 1 76 ? -29.359 -14.336 0.566 1 97.44 76 LEU B N 1
ATOM 2544 C CA . LEU B 1 76 ? -28.328 -13.328 0.325 1 97.44 76 LEU B CA 1
ATOM 2545 C C . LEU B 1 76 ? -28.578 -12.086 1.179 1 97.44 76 LEU B C 1
ATOM 2547 O O . LEU B 1 76 ? -27.641 -11.508 1.727 1 97.44 76 LEU B O 1
ATOM 2551 N N . LYS B 1 77 ? -29.766 -11.664 1.27 1 96.81 77 LYS B N 1
ATOM 2552 C CA . LYS B 1 77 ? -30.125 -10.547 2.139 1 96.81 77 LYS B CA 1
ATOM 2553 C C . LYS B 1 77 ? -29.766 -10.844 3.592 1 96.81 77 LYS B C 1
ATOM 2555 O O . LYS B 1 77 ? -29.219 -9.984 4.289 1 96.81 77 LYS B O 1
ATOM 2560 N N . HIS B 1 78 ? -30.062 -12.031 4.016 1 95.69 78 HIS B N 1
ATOM 2561 C CA . HIS B 1 78 ? -29.766 -12.438 5.383 1 95.69 78 HIS B CA 1
ATOM 2562 C C . HIS B 1 78 ? -28.266 -12.406 5.641 1 95.69 78 HIS B C 1
ATOM 2564 O O . HIS B 1 78 ? -27.812 -11.891 6.668 1 95.69 78 HIS B O 1
ATOM 2570 N N . LEU B 1 79 ? -27.547 -12.969 4.738 1 95.88 79 LEU B N 1
ATOM 2571 C CA . LEU B 1 79 ? -26.094 -12.977 4.867 1 95.88 79 LEU B CA 1
ATOM 2572 C C . LEU B 1 79 ? -25.547 -11.555 4.93 1 95.88 79 LEU B C 1
ATOM 2574 O O . LEU B 1 79 ? -24.656 -11.258 5.73 1 95.88 79 LEU B O 1
ATOM 2578 N N . SER B 1 80 ? -26.031 -10.703 4.055 1 95.44 80 SER B N 1
ATOM 2579 C CA . SER B 1 80 ? -25.609 -9.305 4.047 1 95.44 80 SER B CA 1
ATOM 2580 C C . SER B 1 80 ? -25.875 -8.641 5.395 1 95.44 80 SER B C 1
ATOM 2582 O O . SER B 1 80 ? -25.031 -7.926 5.914 1 95.44 80 SER B O 1
ATOM 2584 N N . GLU B 1 81 ? -26.969 -8.875 5.949 1 93.38 81 GLU B N 1
ATOM 2585 C CA . GLU B 1 81 ? -27.344 -8.312 7.238 1 93.38 81 GLU B CA 1
ATOM 2586 C C . GLU B 1 81 ? -26.453 -8.844 8.359 1 93.38 81 GLU B C 1
ATOM 2588 O O . GLU B 1 81 ? -26.156 -8.117 9.312 1 93.38 81 GLU B O 1
ATOM 2593 N N . LEU B 1 82 ? -26.109 -10.125 8.227 1 92.19 82 LEU B N 1
ATOM 2594 C CA . LEU B 1 82 ? -25.266 -10.742 9.242 1 92.19 82 LEU B CA 1
ATOM 2595 C C . LEU B 1 82 ? -23.859 -10.133 9.227 1 92.19 82 LEU B C 1
ATOM 2597 O O . LEU B 1 82 ? -23.234 -9.984 10.273 1 92.19 82 LEU B O 1
ATOM 2601 N N . LEU B 1 83 ? -23.391 -9.789 8.039 1 92.19 83 LEU B N 1
ATOM 2602 C CA . LEU B 1 83 ? -22 -9.344 7.879 1 92.19 83 LEU B CA 1
ATOM 2603 C C . LEU B 1 83 ? -21.875 -7.855 8.156 1 92.19 83 LEU B C 1
ATOM 2605 O O . LEU B 1 83 ? -20.797 -7.363 8.461 1 92.19 83 LEU B O 1
ATOM 2609 N N . GLN B 1 84 ? -22.922 -7.117 8.047 1 89.44 84 GLN B N 1
ATOM 2610 C CA . GLN B 1 84 ? -22.891 -5.66 8.133 1 89.44 84 GLN B CA 1
ATOM 2611 C C . GLN B 1 84 ? -22.297 -5.199 9.461 1 89.44 84 GLN B C 1
ATOM 2613 O O . GLN B 1 84 ? -21.375 -4.379 9.484 1 89.44 84 GLN B O 1
ATOM 2618 N N . PRO B 1 85 ? -22.734 -5.77 10.617 1 87.31 85 PRO B N 1
ATOM 2619 C CA . PRO B 1 85 ? -22.141 -5.352 11.898 1 87.31 85 PRO B CA 1
ATOM 2620 C C . PRO B 1 85 ? -20.656 -5.699 12 1 87.31 85 PRO B C 1
ATOM 2622 O O . PRO B 1 85 ? -19.891 -4.965 12.633 1 87.31 85 PRO B O 1
ATOM 2625 N N . LEU B 1 86 ? -20.312 -6.844 11.453 1 86.31 86 LEU B N 1
ATOM 2626 C CA . LEU B 1 86 ? -18.922 -7.27 11.477 1 86.31 86 LEU B CA 1
ATOM 2627 C C . LEU B 1 86 ? -18.047 -6.293 10.695 1 86.31 86 LEU B C 1
ATOM 2629 O O . LEU B 1 86 ? -16.938 -5.977 11.125 1 86.31 86 LEU B O 1
ATOM 2633 N N . LEU B 1 87 ? -18.531 -5.793 9.648 1 87.81 87 LEU B N 1
ATOM 2634 C CA . LEU B 1 87 ? -17.797 -4.91 8.758 1 87.81 87 LEU B CA 1
ATOM 2635 C C . LEU B 1 87 ? -17.766 -3.488 9.297 1 87.81 87 LEU B C 1
ATOM 2637 O O . LEU B 1 87 ? -16.828 -2.73 9.016 1 87.81 87 LEU B O 1
ATOM 2641 N N . LEU B 1 88 ? -18.688 -3.074 10.039 1 80.56 88 LEU B N 1
ATOM 2642 C CA . LEU B 1 88 ? -18.75 -1.714 10.562 1 80.56 88 LEU B CA 1
ATOM 2643 C C . LEU B 1 88 ? -18.141 -1.636 11.961 1 80.56 88 LEU B C 1
ATOM 2645 O O . LEU B 1 88 ? -18.016 -0.547 12.523 1 80.56 88 LEU B O 1
ATOM 2649 N N . GLY B 1 89 ? -17.359 -2.74 12.422 1 70.62 89 GLY B N 1
ATOM 2650 C CA . GLY B 1 89 ? -16.672 -2.736 13.703 1 70.62 89 GLY B CA 1
ATOM 2651 C C . GLY B 1 89 ? -17.609 -2.807 14.883 1 70.62 89 GLY B C 1
ATOM 2652 O O . GLY B 1 89 ? -17.219 -2.516 16.016 1 70.62 89 GLY B O 1
ATOM 2653 N N . GLY B 1 90 ? -18.844 -2.785 14.617 1 58.03 90 GLY B N 1
ATOM 2654 C CA . GLY B 1 90 ? -19.797 -2.754 15.711 1 58.03 90 GLY B CA 1
ATOM 2655 C C . GLY B 1 90 ? -19.859 -4.059 16.484 1 58.03 90 GLY B C 1
ATOM 2656 O O . GLY B 1 90 ? -19.438 -5.102 15.984 1 58.03 90 GLY B O 1
ATOM 2657 N N . GLN B 1 91 ? -19.609 -3.846 17.797 1 53.5 91 GLN B N 1
ATOM 2658 C CA . GLN B 1 91 ? -19.875 -4.977 18.688 1 53.5 91 GLN B CA 1
ATOM 2659 C C . GLN B 1 91 ? -21.109 -5.75 18.219 1 53.5 91 GLN B C 1
ATOM 2661 O O . GLN B 1 91 ? -22.156 -5.152 17.938 1 53.5 91 GLN B O 1
ATOM 2666 N N . THR B 1 92 ? -20.812 -6.586 17.297 1 50.91 92 THR B N 1
ATOM 2667 C CA . THR B 1 92 ? -21.906 -7.457 16.891 1 50.91 92 THR B CA 1
ATOM 2668 C C . THR B 1 92 ? -22.812 -7.773 18.094 1 50.91 92 THR B C 1
ATOM 2670 O O . THR B 1 92 ? -22.406 -8.5 19 1 50.91 92 THR B O 1
ATOM 2673 N N . ASP B 1 93 ? -23.172 -6.691 18.703 1 50.75 93 ASP B N 1
ATOM 2674 C CA . ASP B 1 93 ? -24.25 -7.203 19.547 1 50.75 93 ASP B CA 1
ATOM 2675 C C . ASP B 1 93 ? -25.203 -8.086 18.734 1 50.75 93 ASP B C 1
ATOM 2677 O O . ASP B 1 93 ? -26.375 -8.227 19.094 1 50.75 93 ASP B O 1
ATO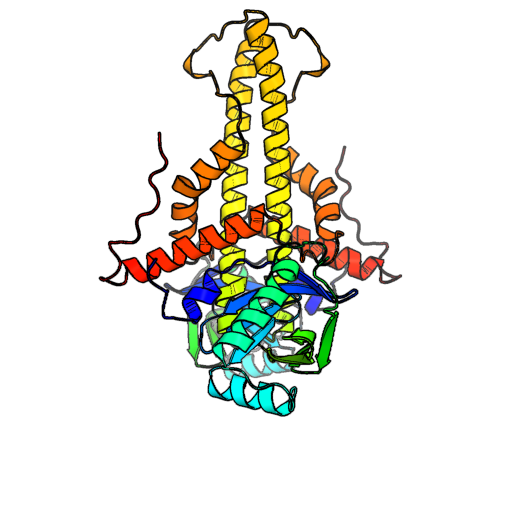M 2681 N N . HIS B 1 94 ? -24.922 -7.938 17.359 1 49.91 94 HIS B N 1
ATOM 2682 C CA . HIS B 1 94 ? -26 -8.617 16.656 1 49.91 94 HIS B CA 1
ATOM 2683 C C . HIS B 1 94 ? -26.062 -10.094 17.047 1 49.91 94 HIS B C 1
ATOM 2685 O O . HIS B 1 94 ? -25.078 -10.82 16.891 1 49.91 94 HIS B O 1
ATOM 2691 N N . GLY B 1 95 ? -27.062 -10.422 17.781 1 57.22 95 GLY B N 1
ATOM 2692 C CA . GLY B 1 95 ? -27.703 -11.656 18.203 1 57.22 95 GLY B CA 1
ATOM 2693 C C . GLY B 1 95 ? -26.734 -12.836 18.25 1 57.22 95 GLY B C 1
ATOM 2694 O O . GLY B 1 95 ? -25.516 -12.648 18.297 1 57.22 95 GLY B O 1
ATOM 2695 N N . SER B 1 96 ? -27.266 -14.062 18.125 1 72.31 96 SER B N 1
ATOM 2696 C CA . SER B 1 96 ? -26.891 -15.461 18.297 1 72.31 96 SER B CA 1
ATOM 2697 C C . SER B 1 96 ? -26 -15.93 17.156 1 72.31 96 SER B C 1
ATOM 2699 O O . SER B 1 96 ? -25.672 -17.109 17.078 1 72.31 96 SER B O 1
ATOM 2701 N N . ALA B 1 97 ? -25.406 -14.742 16.266 1 87.38 97 ALA B N 1
ATOM 2702 C CA . ALA B 1 97 ? -24.625 -15.336 15.188 1 87.38 97 ALA B CA 1
ATOM 2703 C C . ALA B 1 97 ? -23.172 -15.539 15.609 1 87.38 97 ALA B C 1
ATOM 2705 O O . ALA B 1 97 ? -22.625 -14.75 16.391 1 87.38 97 ALA B O 1
ATOM 2706 N N . SER B 1 98 ? -22.594 -16.531 15.234 1 91.5 98 SER B N 1
ATOM 2707 C CA . SER B 1 98 ? -21.188 -16.828 15.516 1 91.5 98 SER B CA 1
ATOM 2708 C C . SER B 1 98 ? -20.391 -17.031 14.227 1 91.5 98 SER B C 1
ATOM 2710 O O . SER B 1 98 ? -20.906 -17.609 13.258 1 91.5 98 SER B O 1
ATOM 2712 N N . PHE B 1 99 ? -19.234 -16.516 14.227 1 92.5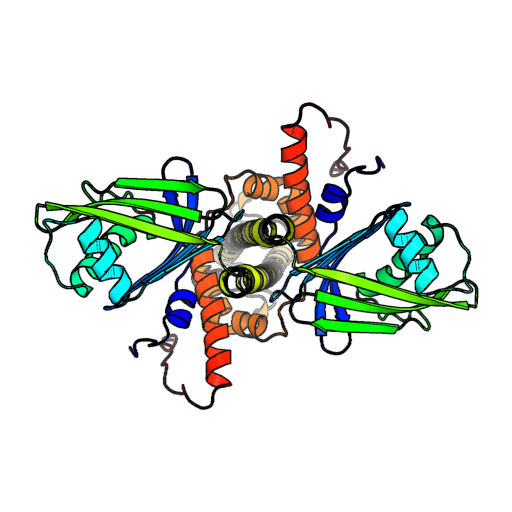6 99 PHE B N 1
ATOM 2713 C CA . PHE B 1 99 ? -18.328 -16.625 13.086 1 92.56 99 PHE B CA 1
ATOM 2714 C C . PHE B 1 99 ? -17.031 -17.328 13.492 1 92.56 99 PHE B C 1
ATOM 2716 O O . PHE B 1 99 ? -16.516 -17.094 14.586 1 92.56 99 PHE B O 1
ATOM 2723 N N . SER B 1 100 ? -16.547 -18.125 12.641 1 93.19 100 SER B N 1
ATOM 2724 C CA . SER B 1 100 ? -15.227 -18.734 12.805 1 93.19 100 SER B CA 1
ATOM 2725 C C . SER B 1 100 ? -14.531 -18.906 11.469 1 93.19 100 SER B C 1
ATOM 2727 O O . SER B 1 100 ? -15.164 -18.859 10.414 1 93.19 100 SER B O 1
ATOM 2729 N N . CYS B 1 101 ? -13.258 -19.078 11.531 1 92.94 101 CYS B N 1
ATOM 2730 C CA . CYS B 1 101 ? -12.477 -19.172 10.312 1 92.94 101 CYS B CA 1
ATOM 2731 C C . CYS B 1 101 ? -11.469 -20.312 10.398 1 92.94 101 CYS B C 1
ATOM 2733 O O . CYS B 1 101 ? -10.898 -20.562 11.461 1 92.94 101 CYS B O 1
ATOM 2735 N N . HIS B 1 102 ? -11.352 -21.016 9.266 1 93.31 102 HIS B N 1
ATOM 2736 C CA . HIS B 1 102 ? -10.391 -22.094 9.117 1 93.31 102 HIS B CA 1
ATOM 2737 C C . HIS B 1 102 ? -9.562 -21.938 7.855 1 93.31 102 HIS B C 1
ATOM 2739 O O . HIS B 1 102 ? -10.109 -21.734 6.77 1 93.31 102 HIS B O 1
ATOM 2745 N N . ARG B 1 103 ? -8.227 -22 8.086 1 91.56 103 ARG B N 1
ATOM 2746 C CA . ARG B 1 103 ? -7.32 -21.844 6.957 1 91.56 103 ARG B CA 1
ATOM 2747 C C . ARG B 1 103 ? -6.586 -23.156 6.652 1 91.56 103 ARG B C 1
ATOM 2749 O O . ARG B 1 103 ? -6.066 -23.797 7.562 1 91.56 103 ARG B O 1
ATOM 2756 N N . ASN B 1 104 ? -6.68 -23.578 5.453 1 88.19 104 ASN B N 1
ATOM 2757 C CA . ASN B 1 104 ? -5.816 -24.656 4.969 1 88.19 104 ASN B CA 1
ATOM 2758 C C . ASN B 1 104 ? -4.855 -24.156 3.895 1 88.19 104 ASN B C 1
ATOM 2760 O O . ASN B 1 104 ? -4.715 -22.953 3.695 1 88.19 104 ASN B O 1
ATOM 2764 N N . ASP B 1 105 ? -4.027 -24.969 3.205 1 77.69 105 ASP B N 1
ATOM 2765 C CA . ASP B 1 105 ? -2.908 -24.578 2.357 1 77.69 105 ASP B CA 1
ATOM 2766 C C . ASP B 1 105 ? -3.363 -23.625 1.254 1 77.69 105 ASP B C 1
ATOM 2768 O O . ASP B 1 105 ? -2.637 -22.703 0.887 1 77.69 105 ASP B O 1
ATOM 2772 N N . SER B 1 106 ? -4.52 -23.734 0.866 1 82.38 106 SER B N 1
ATOM 2773 C CA . SER B 1 106 ? -4.812 -22.922 -0.306 1 82.38 106 SER B CA 1
ATOM 2774 C C . SER B 1 106 ? -6.164 -22.234 -0.177 1 82.38 106 SER B C 1
ATOM 2776 O O . SER B 1 106 ? -6.578 -21.484 -1.068 1 82.38 106 SER B O 1
ATOM 2778 N N . GLN B 1 107 ? -6.773 -22.469 1.055 1 93.38 107 GLN B N 1
ATOM 2779 C CA . GLN B 1 107 ? -8.141 -21.953 1.125 1 93.38 107 GLN B CA 1
ATOM 2780 C C . GLN B 1 107 ? -8.453 -21.422 2.518 1 93.38 107 GLN B C 1
ATOM 2782 O O . GLN B 1 107 ? -7.934 -21.922 3.516 1 93.38 107 GLN B O 1
ATOM 2787 N N . LEU B 1 108 ? -9.266 -20.359 2.564 1 96.56 108 LEU B N 1
ATOM 2788 C CA . LEU B 1 108 ? -9.836 -19.812 3.795 1 96.56 108 LEU B CA 1
ATOM 2789 C C . LEU B 1 108 ? -11.344 -20.031 3.84 1 96.56 108 LEU B C 1
ATOM 2791 O O . LEU B 1 108 ? -12.062 -19.594 2.936 1 96.56 108 LEU B O 1
ATOM 2795 N N . THR B 1 109 ? -11.781 -20.766 4.809 1 97.25 109 THR B N 1
ATOM 2796 C CA . THR B 1 109 ? -13.211 -21.016 4.969 1 97.25 109 THR B CA 1
ATOM 2797 C C . THR B 1 109 ? -13.758 -20.25 6.176 1 97.25 109 THR B C 1
ATOM 2799 O O . THR B 1 109 ? -13.203 -20.344 7.273 1 97.25 109 THR B O 1
ATOM 2802 N N . ILE B 1 110 ? -14.805 -19.469 6.027 1 96.25 110 ILE B N 1
ATOM 2803 C CA . ILE B 1 110 ? -15.484 -18.766 7.113 1 96.25 110 ILE B CA 1
ATOM 2804 C C . ILE B 1 110 ? -16.812 -19.438 7.418 1 96.25 110 ILE B C 1
ATOM 2806 O O . ILE B 1 110 ? -17.672 -19.562 6.539 1 96.25 110 ILE B O 1
ATOM 2810 N N . HIS B 1 111 ? -16.969 -19.859 8.609 1 95.81 111 HIS B N 1
ATOM 2811 C CA . HIS B 1 111 ? -18.188 -20.531 9.047 1 95.81 111 HIS B CA 1
ATOM 2812 C C . HIS B 1 111 ? -19.125 -19.562 9.758 1 95.81 111 HIS B C 1
ATOM 2814 O O . HIS B 1 111 ? -18.719 -18.859 10.68 1 95.81 111 HIS B O 1
ATOM 2820 N N . VAL B 1 112 ? -20.359 -19.578 9.352 1 95.31 112 VAL B N 1
ATOM 2821 C CA . VAL B 1 112 ? -21.375 -18.734 9.945 1 95.31 112 VAL B CA 1
ATOM 2822 C C . VAL B 1 112 ? -22.469 -19.594 10.562 1 95.31 112 VAL B C 1
ATOM 2824 O O . VAL B 1 112 ? -22.953 -20.531 9.938 1 95.31 112 VAL B O 1
ATOM 2827 N N . LYS B 1 113 ? -22.734 -19.375 11.742 1 95.19 113 LYS B N 1
ATOM 2828 C CA . LYS B 1 113 ? -23.891 -19.953 12.43 1 95.19 113 LYS B CA 1
ATOM 2829 C C . LYS B 1 113 ? -24.844 -18.875 12.898 1 95.19 113 LYS B C 1
ATOM 2831 O O . LYS B 1 113 ? -24.453 -17.938 13.602 1 95.19 113 LYS B O 1
ATOM 2836 N N . SER B 1 114 ? -26.078 -18.969 12.445 1 94.5 114 SER B N 1
ATOM 2837 C CA . SER B 1 114 ? -27.094 -18 12.836 1 94.5 114 SER B CA 1
ATOM 2838 C C . SER B 1 114 ? -28.5 -18.609 12.812 1 94.5 114 SER B C 1
ATOM 2840 O O . SER B 1 114 ? -28.641 -19.828 12.93 1 94.5 114 SER B O 1
ATOM 2842 N N . GLU B 1 115 ? -29.5 -17.75 12.875 1 93.25 115 GLU B N 1
ATOM 2843 C CA . GLU B 1 115 ? -30.891 -18.188 12.789 1 93.25 115 GLU B CA 1
ATOM 2844 C C . GLU B 1 115 ? -31.641 -17.406 11.703 1 93.25 115 GLU B C 1
ATOM 2846 O O . GLU B 1 115 ? -31.438 -16.203 11.539 1 93.25 115 GLU B O 1
ATOM 2851 N N . LEU B 1 116 ? -32.438 -18.141 10.938 1 91.69 116 LEU B N 1
ATOM 2852 C CA . LEU B 1 116 ? -33.281 -17.547 9.914 1 91.69 116 LEU B CA 1
ATOM 2853 C C . LEU B 1 116 ? -34.719 -18.109 10 1 91.69 116 LEU B C 1
ATOM 2855 O O . LEU B 1 116 ? -34.906 -19.312 9.898 1 91.69 116 LEU B O 1
ATOM 2859 N N . SER B 1 117 ? -35.656 -17.172 10.25 1 89.81 117 SER B N 1
ATOM 2860 C CA . SER B 1 117 ? -37.062 -17.547 10.367 1 89.81 117 SER B CA 1
ATOM 2861 C C . SER B 1 117 ? -37.281 -18.578 11.461 1 89.81 117 SER B C 1
ATOM 2863 O O . SER B 1 117 ? -38 -19.562 11.266 1 89.81 117 SER B O 1
ATOM 2865 N N . GLY B 1 118 ? -36.5 -18.453 12.555 1 89.38 118 GLY B N 1
ATOM 2866 C CA . GLY B 1 118 ? -36.688 -19.312 13.727 1 89.38 118 GLY B CA 1
ATOM 2867 C C . GLY B 1 118 ? -35.938 -20.625 13.609 1 89.38 118 GLY B C 1
ATOM 2868 O O . GLY B 1 118 ? -36 -21.453 14.523 1 89.38 118 GLY B O 1
ATOM 2869 N N . LEU B 1 119 ? -35.281 -20.922 12.469 1 94.19 119 LEU B N 1
ATOM 2870 C CA . LEU B 1 119 ? -34.531 -22.141 12.25 1 94.19 119 LEU B CA 1
ATOM 2871 C C . LEU B 1 119 ? -33.031 -21.859 12.188 1 94.19 119 LEU B C 1
ATOM 2873 O O . LEU B 1 119 ? -32.625 -20.75 11.812 1 94.19 119 LEU B O 1
ATOM 2877 N N . PRO B 1 120 ? -32.312 -22.891 12.609 1 94.62 120 PRO B N 1
ATOM 2878 C CA . PRO B 1 120 ? -30.859 -22.719 12.469 1 94.62 120 PRO B CA 1
ATOM 2879 C C . PRO B 1 120 ? -30.438 -22.469 11.023 1 94.62 120 PRO B C 1
ATOM 2881 O O . PRO B 1 120 ? -31 -23.047 10.102 1 94.62 120 PRO B O 1
ATOM 2884 N N . PHE B 1 121 ? -29.516 -21.562 10.828 1 96.5 121 PHE B N 1
ATOM 2885 C CA . PHE B 1 121 ? -28.969 -21.219 9.523 1 96.5 121 PHE B CA 1
ATOM 2886 C C . PHE B 1 121 ? -27.438 -21.297 9.531 1 96.5 121 PHE B C 1
ATOM 2888 O O . PHE B 1 121 ? -26.781 -20.672 10.375 1 96.5 121 PHE B O 1
ATOM 2895 N N . TYR B 1 122 ? -26.969 -22.078 8.586 1 97.25 122 TYR B N 1
ATOM 2896 C CA . TYR B 1 122 ? -25.516 -22.25 8.461 1 97.25 122 TYR B CA 1
ATOM 2897 C C . TYR B 1 122 ? -25.031 -21.797 7.09 1 97.25 122 TYR B C 1
ATOM 2899 O O . TYR B 1 122 ? -25.703 -22.016 6.078 1 97.25 122 TYR B O 1
ATOM 2907 N N . TRP B 1 123 ? -23.812 -21.234 7.039 1 97.81 123 TRP B N 1
ATOM 2908 C CA . TRP B 1 123 ? -23.203 -20.859 5.766 1 97.81 123 TRP B CA 1
ATOM 2909 C C . TRP B 1 123 ? -21.688 -20.953 5.855 1 97.81 123 TRP B C 1
ATOM 2911 O O . TRP B 1 123 ? -21.094 -20.594 6.879 1 97.81 123 TRP B O 1
ATOM 2921 N N . ASP B 1 124 ? -21.094 -21.391 4.773 1 97.69 124 ASP B N 1
ATOM 2922 C CA . ASP B 1 124 ? -19.641 -21.422 4.648 1 97.69 124 ASP B CA 1
ATOM 2923 C C . ASP B 1 124 ? -19.172 -20.609 3.451 1 97.69 124 ASP B C 1
ATOM 2925 O O . ASP B 1 124 ? -19.516 -20.906 2.309 1 97.69 124 ASP B O 1
ATOM 2929 N N . PHE B 1 125 ? -18.422 -19.578 3.715 1 97.94 125 PHE B N 1
ATOM 2930 C CA . PHE B 1 125 ? -17.688 -18.922 2.633 1 97.94 125 PHE B CA 1
ATOM 2931 C C . PHE B 1 125 ? -16.438 -19.703 2.271 1 97.94 125 PHE B C 1
ATOM 2933 O O . PHE B 1 125 ? -15.594 -19.969 3.133 1 97.94 125 PHE B O 1
ATOM 2940 N N . HIS B 1 126 ? -16.312 -20.078 1.05 1 97.62 126 HIS B N 1
ATOM 2941 C CA . HIS B 1 126 ? -15.156 -20.812 0.564 1 97.62 126 HIS B CA 1
ATOM 2942 C C . HIS B 1 126 ? -14.234 -19.922 -0.266 1 97.62 126 HIS B C 1
ATOM 2944 O O . HIS B 1 126 ? -14.383 -19.844 -1.488 1 97.62 126 HIS B O 1
ATOM 2950 N N . CYS B 1 127 ? -13.281 -19.391 0.333 1 97.94 127 CYS B N 1
ATOM 2951 C CA . CYS B 1 127 ? -12.422 -18.406 -0.333 1 97.94 127 CYS B CA 1
ATOM 2952 C C . CYS B 1 127 ? -11.102 -19.047 -0.759 1 97.94 127 CYS B C 1
ATOM 2954 O O . CYS B 1 127 ? -10.297 -19.453 0.086 1 97.94 127 CYS B O 1
ATOM 2956 N N . GLY B 1 128 ? -10.93 -19.109 -2.053 1 97.62 128 GLY B N 1
ATOM 2957 C CA . GLY B 1 128 ? -9.648 -19.562 -2.574 1 97.62 128 GLY B CA 1
ATOM 2958 C C . GLY B 1 128 ? -8.625 -18.453 -2.686 1 97.62 128 GLY B C 1
ATOM 2959 O O . GLY B 1 128 ? -8.953 -17.281 -2.512 1 97.62 128 GLY B O 1
ATOM 2960 N N . GLU B 1 129 ? -7.398 -18.828 -2.943 1 96.12 129 GLU B N 1
ATOM 2961 C CA . GLU B 1 129 ? -6.352 -17.828 -3.119 1 96.12 129 GLU B CA 1
ATOM 2962 C C . GLU B 1 129 ? -6.691 -16.859 -4.25 1 96.12 129 GLU B C 1
ATOM 2964 O O . GLU B 1 129 ? -7.094 -17.297 -5.336 1 96.12 129 GLU B O 1
ATOM 2969 N N . ALA B 1 130 ? -6.59 -15.602 -3.967 1 96.62 130 ALA B N 1
ATOM 2970 C CA . ALA B 1 130 ? -6.902 -14.586 -4.969 1 96.62 130 ALA B CA 1
ATOM 2971 C C . ALA B 1 130 ? -5.844 -14.547 -6.066 1 96.62 130 ALA B C 1
ATOM 2973 O O . ALA B 1 130 ? -4.672 -14.836 -5.812 1 96.62 130 ALA B O 1
ATOM 2974 N N . SER B 1 131 ? -6.27 -14.227 -7.242 1 95 131 SER B N 1
ATOM 2975 C CA . SER B 1 131 ? -5.34 -14.07 -8.352 1 95 131 SER B CA 1
ATOM 2976 C C . SER B 1 131 ? -4.465 -12.836 -8.172 1 95 131 SER B C 1
ATOM 2978 O O . SER B 1 131 ? -4.812 -11.93 -7.41 1 95 131 SER B O 1
ATOM 2980 N N . GLY B 1 132 ? -3.352 -12.836 -8.875 1 94.12 132 GLY B N 1
ATOM 2981 C CA . GLY B 1 132 ? -2.475 -11.672 -8.852 1 94.12 132 GLY B CA 1
ATOM 2982 C C . GLY B 1 132 ? -3.158 -10.398 -9.297 1 94.12 132 GLY B C 1
ATOM 2983 O O . GLY B 1 132 ? -2.893 -9.32 -8.758 1 94.12 132 GLY B O 1
ATOM 2984 N N . SER B 1 133 ? -3.963 -10.562 -10.273 1 94.56 133 SER B N 1
ATOM 2985 C CA . SER B 1 133 ? -4.684 -9.406 -10.797 1 94.56 133 SER B CA 1
ATOM 2986 C C . SER B 1 133 ? -5.605 -8.805 -9.742 1 94.56 133 SER B C 1
ATOM 2988 O O . SER B 1 133 ? -5.691 -7.582 -9.617 1 94.56 133 SER B O 1
ATOM 2990 N N . LEU B 1 134 ? -6.289 -9.617 -8.945 1 96.38 134 LEU B N 1
ATOM 2991 C CA . LEU B 1 134 ? -7.16 -9.133 -7.883 1 96.38 134 LEU B CA 1
ATOM 2992 C C . LEU B 1 134 ? -6.348 -8.461 -6.781 1 96.38 134 LEU B C 1
ATOM 2994 O O . LEU B 1 134 ? -6.727 -7.391 -6.297 1 96.38 134 LEU B O 1
ATOM 2998 N N . VAL B 1 135 ? -5.25 -9.078 -6.445 1 97.19 135 VAL B N 1
ATOM 2999 C CA . VAL B 1 135 ? -4.379 -8.523 -5.414 1 97.19 135 VAL B CA 1
ATOM 3000 C C . VAL B 1 135 ? -3.871 -7.148 -5.848 1 97.19 135 VAL B C 1
ATOM 3002 O O . VAL B 1 135 ? -3.898 -6.195 -5.066 1 97.19 135 VAL B O 1
ATOM 3005 N N . SER B 1 136 ? -3.479 -7.023 -7.043 1 96 136 SER B N 1
ATOM 3006 C CA . SER B 1 136 ? -2.965 -5.77 -7.578 1 96 136 SER B CA 1
ATOM 3007 C C . SER B 1 136 ? -4.047 -4.695 -7.602 1 96 136 SER B C 1
ATOM 3009 O O . SER B 1 136 ? -3.861 -3.607 -7.051 1 96 136 SER B O 1
ATOM 3011 N N . ARG B 1 137 ? -5.207 -4.996 -8.094 1 95.5 137 ARG B N 1
ATOM 3012 C CA . ARG B 1 137 ? -6.281 -4.035 -8.328 1 95.5 137 ARG B CA 1
ATOM 3013 C C . ARG B 1 137 ? -6.918 -3.592 -7.02 1 95.5 137 ARG B C 1
ATOM 3015 O O . ARG B 1 137 ? -7.34 -2.441 -6.883 1 95.5 137 ARG B O 1
ATOM 3022 N N . HIS B 1 138 ? -6.992 -4.461 -6.07 1 97.06 138 HIS B N 1
ATOM 3023 C CA . HIS B 1 138 ? -7.742 -4.184 -4.855 1 97.06 138 HIS B CA 1
ATOM 3024 C C . HIS B 1 138 ? -6.816 -3.756 -3.719 1 97.06 138 HIS B C 1
ATOM 3026 O O . HIS B 1 138 ? -7.273 -3.193 -2.721 1 97.06 138 HIS B O 1
ATOM 3032 N N . LEU B 1 139 ? -5.504 -4.031 -3.84 1 96.5 139 LEU B N 1
ATOM 3033 C CA . LEU B 1 139 ? -4.633 -3.744 -2.705 1 96.5 139 LEU B CA 1
ATOM 3034 C C . LEU B 1 139 ? -3.379 -2.998 -3.154 1 96.5 139 LEU B C 1
ATOM 3036 O O . LEU B 1 139 ? -3.209 -1.817 -2.84 1 96.5 139 LEU B O 1
ATOM 3040 N N . LEU B 1 140 ? -2.568 -3.533 -4 1 95.56 140 LEU B N 1
ATOM 3041 C CA . LEU B 1 140 ? -1.264 -2.98 -4.344 1 95.56 140 LEU B CA 1
ATOM 3042 C C . LEU B 1 140 ? -1.405 -1.59 -4.953 1 95.56 140 LEU B C 1
ATOM 3044 O O . LEU B 1 140 ? -0.809 -0.628 -4.461 1 95.56 140 LEU B O 1
ATOM 3048 N N . GLN B 1 141 ? -2.17 -1.498 -5.973 1 94.69 141 GLN B N 1
ATOM 3049 C CA . GLN B 1 141 ? -2.299 -0.237 -6.695 1 94.69 141 GLN B CA 1
ATOM 3050 C C . GLN B 1 141 ? -2.969 0.827 -5.828 1 94.69 141 GLN B C 1
ATOM 3052 O O . GLN B 1 141 ? -2.449 1.936 -5.688 1 94.69 141 GLN B O 1
ATOM 3057 N N . PRO B 1 142 ? -4.086 0.495 -5.215 1 95.38 142 PRO B N 1
ATOM 3058 C CA . PRO B 1 142 ? -4.695 1.509 -4.352 1 95.38 142 PRO B CA 1
ATOM 3059 C C . PRO B 1 142 ? -3.789 1.922 -3.195 1 95.38 142 PRO B C 1
ATOM 3061 O O . PRO B 1 142 ? -3.693 3.109 -2.875 1 95.38 142 PRO B O 1
ATOM 3064 N N . LEU B 1 143 ? -3.15 0.952 -2.58 1 95 143 LEU B N 1
ATOM 3065 C CA . LEU B 1 143 ? -2.281 1.27 -1.453 1 95 143 LEU B CA 1
ATOM 3066 C C . LEU B 1 143 ? -1.147 2.193 -1.884 1 95 143 LEU B C 1
ATOM 3068 O O . LEU B 1 143 ? -0.784 3.119 -1.154 1 95 143 LEU B O 1
ATOM 3072 N N . MET B 1 144 ? -0.579 1.935 -3.029 1 94.69 144 MET B N 1
ATOM 3073 C CA . MET B 1 144 ? 0.483 2.789 -3.553 1 94.69 144 MET B CA 1
ATOM 3074 C C . MET B 1 144 ? -0.023 4.211 -3.773 1 94.69 144 MET B C 1
ATOM 3076 O O . MET B 1 144 ? 0.627 5.176 -3.367 1 94.69 144 MET B O 1
ATOM 3080 N N . LYS B 1 145 ? -1.145 4.328 -4.395 1 93.88 145 LYS B N 1
ATOM 3081 C CA . LYS B 1 145 ? -1.723 5.641 -4.66 1 93.88 145 LYS B CA 1
ATOM 3082 C C . LYS B 1 145 ? -2.076 6.355 -3.357 1 93.88 145 LYS B C 1
ATOM 3084 O O . LYS B 1 145 ? -1.954 7.578 -3.262 1 93.88 145 LYS B O 1
ATOM 3089 N N . MET B 1 146 ? -2.551 5.594 -2.414 1 95.31 146 MET B N 1
ATOM 3090 C CA . MET B 1 146 ? -2.859 6.176 -1.109 1 95.31 146 MET B CA 1
ATOM 3091 C C . MET B 1 146 ? -1.6 6.723 -0.448 1 95.31 146 MET B C 1
ATOM 3093 O O . MET B 1 146 ? -1.627 7.801 0.15 1 95.31 146 MET B O 1
ATOM 3097 N N . CYS B 1 147 ? -0.508 5.957 -0.54 1 95.5 147 CYS B N 1
ATOM 3098 C CA . CYS B 1 147 ? 0.753 6.449 0.003 1 95.5 147 CYS B CA 1
ATOM 3099 C C . CYS B 1 147 ? 1.156 7.762 -0.655 1 95.5 147 CYS B C 1
ATOM 3101 O O . CYS B 1 147 ? 1.565 8.703 0.027 1 95.5 147 CYS B O 1
ATOM 3103 N N . LEU B 1 148 ? 1.003 7.828 -1.937 1 94.88 148 LEU B N 1
ATOM 3104 C CA . LEU B 1 148 ? 1.334 9.047 -2.664 1 94.88 148 LEU B CA 1
ATOM 3105 C C . LEU B 1 148 ? 0.432 10.203 -2.232 1 94.88 148 LEU B C 1
ATOM 3107 O O . LEU B 1 148 ? 0.902 11.328 -2.041 1 94.88 148 LEU B O 1
ATOM 3111 N N . ALA B 1 149 ? -0.826 9.891 -2.107 1 95.5 149 ALA B N 1
ATOM 3112 C CA . ALA B 1 149 ? -1.789 10.906 -1.689 1 95.5 149 ALA B CA 1
ATOM 3113 C C . ALA B 1 149 ? -1.473 11.422 -0.288 1 95.5 149 ALA B C 1
ATOM 3115 O O . ALA B 1 149 ? -1.496 12.625 -0.043 1 95.5 149 ALA B O 1
ATOM 3116 N N . LEU B 1 150 ? -1.226 10.508 0.606 1 96.81 150 LEU B N 1
ATOM 3117 C CA . LEU B 1 150 ? -0.939 10.883 1.986 1 96.81 150 LEU B CA 1
ATOM 3118 C C . LEU B 1 150 ? 0.355 11.68 2.074 1 96.81 150 LEU B C 1
ATOM 3120 O O . LEU B 1 150 ? 0.464 12.602 2.883 1 96.81 150 LEU B O 1
ATOM 3124 N N . GLU B 1 151 ? 1.336 11.312 1.311 1 95.38 151 GLU B N 1
ATOM 3125 C CA . GLU B 1 151 ? 2.561 12.102 1.242 1 95.38 151 GLU B CA 1
ATOM 3126 C C . GLU B 1 151 ? 2.273 13.523 0.785 1 95.38 151 GLU B C 1
ATOM 3128 O O . GLU B 1 151 ? 2.793 14.484 1.36 1 95.38 151 GLU B O 1
ATOM 3133 N N . ARG B 1 152 ? 1.501 13.664 -0.261 1 95.44 152 ARG B N 1
ATOM 3134 C CA . ARG B 1 152 ? 1.106 14.984 -0.746 1 95.44 152 ARG B CA 1
ATOM 3135 C C . ARG B 1 152 ? 0.365 15.766 0.334 1 95.44 152 ARG B C 1
ATOM 3137 O O . ARG B 1 152 ? 0.574 16.969 0.49 1 95.44 152 ARG B O 1
ATOM 3144 N N . GLN B 1 153 ? -0.512 15.078 1.011 1 96.81 153 GLN B N 1
ATOM 3145 C CA . GLN B 1 153 ? -1.222 15.703 2.123 1 96.81 153 GLN B CA 1
ATOM 3146 C C . GLN B 1 153 ? -0.245 16.266 3.15 1 96.81 153 GLN B C 1
ATOM 3148 O O . GLN B 1 153 ? -0.418 17.391 3.623 1 96.81 153 GLN B O 1
ATOM 3153 N N . SER B 1 154 ? 0.763 15.531 3.492 1 96.75 154 SER B N 1
ATOM 3154 C CA . SER B 1 154 ? 1.772 15.977 4.449 1 96.75 154 SER B CA 1
ATOM 3155 C C . SER B 1 154 ? 2.51 17.219 3.939 1 96.75 154 SER B C 1
ATOM 3157 O O . SER B 1 154 ? 2.807 18.125 4.711 1 96.75 154 SER B O 1
ATOM 3159 N N . GLN B 1 155 ? 2.795 17.219 2.703 1 96.38 155 GLN B N 1
ATOM 3160 C CA . GLN B 1 155 ? 3.471 18.359 2.1 1 96.38 155 GLN B CA 1
ATOM 3161 C C . GLN B 1 155 ? 2.611 19.609 2.189 1 96.38 155 GLN B C 1
ATOM 3163 O O . GLN B 1 155 ? 3.109 20.688 2.525 1 96.38 155 GLN B O 1
ATOM 3168 N N . GLU B 1 156 ? 1.37 19.438 1.921 1 97.88 156 GLU B N 1
ATOM 3169 C CA . GLU B 1 156 ? 0.459 20.578 1.957 1 97.88 156 GLU B CA 1
ATOM 3170 C C . GLU B 1 156 ? 0.26 21.094 3.383 1 97.88 156 GLU B C 1
ATOM 3172 O O . GLU B 1 156 ? 0.184 22.297 3.617 1 97.88 156 GLU B O 1
ATOM 3177 N N . LEU B 1 157 ? 0.151 20.172 4.293 1 98.44 157 LEU B N 1
ATOM 3178 C CA . LEU B 1 157 ? 0.049 20.562 5.691 1 98.44 157 LEU B CA 1
ATOM 3179 C C . LEU B 1 157 ? 1.308 21.297 6.145 1 98.44 157 LEU B C 1
ATOM 3181 O O . LEU B 1 157 ? 1.227 22.281 6.883 1 98.44 157 LEU B O 1
ATOM 3185 N N . GLY B 1 158 ? 2.469 20.797 5.703 1 98.19 158 GLY B N 1
ATOM 3186 C CA . GLY B 1 158 ? 3.721 21.484 5.996 1 98.19 158 GLY B CA 1
ATOM 3187 C C . GLY B 1 158 ? 3.773 22.891 5.453 1 98.19 158 GLY B C 1
ATOM 3188 O O . GLY B 1 158 ? 4.273 23.797 6.121 1 98.19 158 GLY B O 1
ATOM 3189 N N . ALA B 1 159 ? 3.256 23.047 4.285 1 97.94 159 ALA B N 1
ATOM 3190 C CA . ALA B 1 159 ? 3.215 24.375 3.674 1 97.94 159 ALA B CA 1
ATOM 3191 C C . ALA B 1 159 ? 2.352 25.328 4.492 1 97.94 159 ALA B C 1
ATOM 3193 O O . ALA B 1 159 ? 2.693 26.5 4.652 1 97.94 159 ALA B O 1
ATOM 3194 N N . LEU B 1 160 ? 1.223 24.828 4.977 1 98.19 160 LEU B N 1
ATOM 3195 C CA . LEU B 1 160 ? 0.36 25.641 5.828 1 98.19 160 LEU B CA 1
ATOM 3196 C C . LEU B 1 160 ? 1.087 26.062 7.102 1 98.19 160 LEU B C 1
ATOM 3198 O O . LEU B 1 160 ? 0.937 27.188 7.57 1 98.19 160 LEU B O 1
ATOM 3202 N N . LEU B 1 161 ? 1.847 25.141 7.641 1 98.56 161 LEU B N 1
ATOM 3203 C CA . LEU B 1 161 ? 2.607 25.438 8.852 1 98.56 161 LEU B CA 1
ATOM 3204 C C . LEU B 1 161 ? 3.602 26.562 8.602 1 98.56 161 LEU B C 1
ATOM 3206 O O . LEU B 1 161 ? 3.732 27.469 9.43 1 98.56 161 LEU B O 1
ATOM 3210 N N . LEU B 1 162 ? 4.273 26.531 7.473 1 98.31 162 LEU B N 1
ATOM 3211 C CA . LEU B 1 162 ? 5.242 27.562 7.129 1 98.31 162 LEU B CA 1
ATOM 3212 C C . LEU B 1 162 ? 4.551 28.906 6.953 1 98.31 162 LEU B C 1
ATOM 3214 O O . LEU B 1 162 ? 5.094 29.938 7.348 1 98.31 162 LEU B O 1
ATOM 3218 N N . GLN B 1 163 ? 3.414 28.938 6.426 1 97.81 163 GLN B N 1
ATOM 3219 C CA . GLN B 1 163 ? 2.65 30.172 6.27 1 97.81 163 GLN B CA 1
ATOM 3220 C C . GLN B 1 163 ? 2.271 30.75 7.625 1 97.81 163 GLN B C 1
ATOM 3222 O O . GLN B 1 163 ? 2.357 31.969 7.828 1 97.81 163 GLN B O 1
ATOM 3227 N N . LYS B 1 164 ? 1.822 29.875 8.469 1 97.81 164 LYS B N 1
ATOM 3228 C CA . LYS B 1 164 ? 1.463 30.344 9.805 1 97.81 164 LYS B CA 1
ATOM 3229 C C . LYS B 1 164 ? 2.688 30.875 10.547 1 97.81 164 LYS B C 1
ATOM 3231 O O . LYS B 1 164 ? 2.586 31.812 11.328 1 97.81 164 LYS B O 1
ATOM 3236 N N . ASP B 1 165 ? 3.746 30.266 10.32 1 97.94 165 ASP B N 1
ATOM 3237 C CA . ASP B 1 165 ? 4.984 30.719 10.945 1 97.94 165 ASP B CA 1
ATOM 3238 C C . ASP B 1 165 ? 5.344 32.125 10.477 1 97.94 165 ASP B C 1
ATOM 3240 O O . ASP B 1 165 ? 5.863 32.938 11.25 1 97.94 165 ASP B O 1
ATOM 3244 N N . LEU B 1 166 ? 5.113 32.406 9.234 1 97.62 166 LEU B N 1
ATOM 3245 C CA . LEU B 1 166 ? 5.367 33.719 8.719 1 97.62 166 LEU B CA 1
ATOM 3246 C C . LEU B 1 166 ? 4.492 34.75 9.414 1 97.62 166 LEU B C 1
ATOM 3248 O O . LEU B 1 166 ? 4.953 35.844 9.75 1 97.62 166 LEU B O 1
ATOM 3252 N N . GLU B 1 167 ? 3.23 34.438 9.594 1 97.5 167 GLU B N 1
ATOM 3253 C CA . GLU B 1 167 ? 2.318 35.344 10.305 1 97.5 167 GLU B CA 1
ATOM 3254 C C . GLU B 1 167 ? 2.771 35.531 11.742 1 97.5 167 GLU B C 1
ATOM 3256 O O . GLU B 1 167 ? 2.805 36.688 12.227 1 97.5 167 GLU B O 1
ATOM 3261 N N . ILE B 1 168 ? 3.156 34.531 12.398 1 97.12 168 ILE B N 1
ATOM 3262 C CA . ILE B 1 168 ? 3.602 34.594 13.789 1 97.12 168 ILE B CA 1
ATOM 3263 C C . ILE B 1 168 ? 4.871 35.438 13.883 1 97.12 168 ILE B C 1
ATOM 3265 O O . ILE B 1 168 ? 5 36.281 14.781 1 97.12 168 ILE B O 1
ATOM 3269 N N . GLN B 1 169 ? 5.793 35.156 12.945 1 96.12 169 GLN B N 1
ATOM 3270 C CA . GLN B 1 169 ? 7.043 35.906 12.922 1 96.12 169 GLN B CA 1
ATOM 3271 C C . GLN B 1 169 ? 6.777 37.406 12.766 1 96.12 169 GLN B C 1
ATOM 3273 O O . GLN B 1 169 ? 7.465 38.25 13.375 1 96.12 169 GLN B O 1
ATOM 3278 N N . ASP B 1 170 ? 5.84 37.75 11.969 1 96.44 170 ASP B N 1
ATOM 3279 C CA . ASP B 1 170 ? 5.477 39.156 11.773 1 96.44 170 ASP B CA 1
ATOM 3280 C C . ASP B 1 170 ? 4.977 39.75 13.078 1 96.44 170 ASP B C 1
ATOM 3282 O O . ASP B 1 170 ? 5.348 40.875 13.414 1 96.44 170 ASP B O 1
ATOM 3286 N N . TYR B 1 171 ? 4.141 39.062 13.867 1 95.25 171 TYR B N 1
ATOM 3287 C CA . TYR B 1 171 ? 3.674 39.562 15.164 1 95.25 171 TYR B CA 1
ATOM 3288 C C . TYR B 1 171 ? 4.836 39.719 16.125 1 95.25 171 TYR B C 1
ATOM 3290 O O . TYR B 1 171 ? 4.934 40.75 16.812 1 95.25 171 TYR B O 1
ATOM 3298 N N . ARG B 1 172 ? 5.73 38.812 16.078 1 93.56 172 ARG B N 1
ATOM 3299 C CA . ARG B 1 172 ? 6.863 38.844 17 1 93.56 172 ARG B CA 1
ATOM 3300 C C . ARG B 1 172 ? 7.789 40.031 16.688 1 93.56 172 ARG B C 1
ATOM 3302 O O . ARG B 1 172 ? 8.258 40.719 17.594 1 93.56 172 ARG B O 1
ATOM 3309 N N . GLU B 1 173 ? 8.008 40.219 15.438 1 94 173 GLU B N 1
ATOM 3310 C CA . GLU B 1 173 ? 8.891 41.281 15 1 94 173 GLU B CA 1
ATOM 3311 C C . GLU B 1 173 ? 8.281 42.656 15.273 1 94 173 GLU B C 1
ATOM 3313 O O . GLU B 1 173 ? 9 43.656 15.414 1 94 173 GLU B O 1
ATOM 3318 N N . SER B 1 174 ? 6.941 42.719 15.367 1 91.31 174 SER B N 1
ATOM 3319 C CA . SER B 1 174 ? 6.242 43.969 15.641 1 91.31 174 SER B CA 1
ATOM 3320 C C . SER B 1 174 ? 6.191 44.281 17.141 1 91.31 174 SER B C 1
ATOM 3322 O O . SER B 1 174 ? 5.652 45.281 17.562 1 91.31 174 SER B O 1
ATOM 3324 N N . GLY B 1 175 ? 6.711 43.312 17.984 1 90.81 175 GLY B N 1
ATOM 3325 C CA . GLY B 1 175 ? 6.805 43.531 19.406 1 90.81 175 GLY B CA 1
ATOM 3326 C C . GLY B 1 175 ? 5.598 43 20.172 1 90.81 175 GLY B C 1
ATOM 3327 O O . GLY B 1 175 ? 5.43 43.312 21.359 1 90.81 175 GLY B O 1
ATOM 3328 N N . ALA B 1 176 ? 4.719 42.281 19.438 1 91.06 176 ALA B N 1
ATOM 3329 C CA . ALA B 1 176 ? 3.553 41.719 20.109 1 91.06 176 ALA B CA 1
ATOM 3330 C C . ALA B 1 176 ? 3.969 40.688 21.141 1 91.06 176 ALA B C 1
ATOM 3332 O O . ALA B 1 176 ? 4.957 39.969 20.953 1 91.06 176 ALA B O 1
ATOM 3333 N N . MET B 1 177 ? 3.199 40.625 22.297 1 90.75 177 MET B N 1
ATOM 3334 C CA . MET B 1 177 ? 3.502 39.688 23.375 1 90.75 177 MET B CA 1
ATOM 3335 C C . MET B 1 177 ? 2.342 38.719 23.594 1 90.75 177 MET B C 1
ATOM 3337 O O . MET B 1 177 ? 1.181 39.094 23.391 1 90.75 177 MET B O 1
ATOM 3341 N N . LEU B 1 178 ? 2.615 37.531 23.984 1 91.88 178 LEU B N 1
ATOM 3342 C CA . LEU B 1 178 ? 1.607 36.5 24.281 1 91.88 178 LEU B CA 1
ATOM 3343 C C . LEU B 1 178 ? 1.048 36.719 25.688 1 91.88 178 LEU B C 1
ATOM 3345 O O . LEU B 1 178 ? 1.771 37.125 26.594 1 91.88 178 LEU B O 1
ATOM 3349 N N . SER B 1 179 ? -0.207 36.469 25.797 1 90.88 179 SER B N 1
ATOM 3350 C CA . SER B 1 179 ? -0.811 36.531 27.125 1 90.88 179 SER B CA 1
ATOM 3351 C C . SER B 1 179 ? -0.338 35.375 28 1 90.88 179 SER B C 1
ATOM 3353 O O . SER B 1 179 ? -0.216 35.531 29.219 1 90.88 179 SER B O 1
ATOM 3355 N N . ARG B 1 180 ? -0.183 34.219 27.438 1 91.5 180 ARG B N 1
ATOM 3356 C CA . ARG B 1 180 ? 0.343 33.031 28.078 1 91.5 180 ARG B CA 1
ATOM 3357 C C . ARG B 1 180 ? 1.575 32.5 27.344 1 91.5 180 ARG B C 1
ATOM 3359 O O . ARG B 1 180 ? 1.495 32.125 26.172 1 91.5 180 ARG B O 1
ATOM 3366 N N . SER B 1 181 ? 2.662 32.406 28.031 1 89.44 181 SER B N 1
ATOM 3367 C CA . SER B 1 181 ? 3.936 32.031 27.422 1 89.44 181 SER B CA 1
ATOM 3368 C C . SER B 1 181 ? 3.891 30.625 26.859 1 89.44 181 SER B C 1
ATOM 3370 O O . SER B 1 181 ? 4.594 30.312 25.891 1 89.44 181 SER B O 1
ATOM 3372 N N . ARG B 1 182 ? 3.088 29.703 27.375 1 91.81 182 ARG B N 1
ATOM 3373 C CA . ARG B 1 182 ? 3.012 28.297 26.969 1 91.81 182 ARG B CA 1
ATOM 3374 C C . ARG B 1 182 ? 2.463 28.156 25.547 1 91.81 182 ARG B C 1
ATOM 3376 O O . ARG B 1 182 ? 2.566 27.094 24.938 1 91.81 182 ARG B O 1
ATOM 3383 N N . LEU B 1 183 ? 1.893 29.25 24.969 1 94.69 183 LEU B N 1
ATOM 3384 C CA . LEU B 1 183 ? 1.281 29.219 23.641 1 94.69 183 LEU B CA 1
ATOM 3385 C C . LEU B 1 183 ? 2.338 29.375 22.547 1 94.69 183 LEU B C 1
ATOM 3387 O O . LEU B 1 183 ? 2.051 29.172 21.359 1 94.69 183 LEU B O 1
ATOM 3391 N N . GLU B 1 184 ? 3.549 29.719 23.016 1 96 184 GLU B N 1
ATOM 3392 C CA . GLU B 1 184 ? 4.617 29.922 22.047 1 96 184 GLU B CA 1
ATOM 3393 C C . GLU B 1 184 ? 4.957 28.641 21.312 1 96 184 GLU B C 1
ATOM 3395 O O . GLU B 1 184 ? 5.09 27.578 21.922 1 96 184 GLU B O 1
ATOM 3400 N N . THR B 1 185 ? 5.027 28.672 20.031 1 96.75 185 THR B N 1
ATOM 3401 C CA . THR B 1 185 ? 5.359 27.516 19.203 1 96.75 185 THR B CA 1
ATOM 3402 C C . THR B 1 185 ? 6.688 27.734 18.484 1 96.75 185 THR B C 1
ATOM 3404 O O . THR B 1 185 ? 7.082 28.859 18.219 1 96.75 185 THR B O 1
ATOM 3407 N N . GLU B 1 186 ? 7.363 26.641 18.25 1 95.56 186 GLU B N 1
ATOM 3408 C CA . GLU B 1 186 ? 8.617 26.688 17.5 1 95.56 186 GLU B CA 1
ATOM 3409 C C . GLU B 1 186 ? 8.359 26.75 16 1 95.56 186 GLU B C 1
ATOM 3411 O O . GLU B 1 186 ? 7.316 26.281 15.531 1 95.56 186 GLU B O 1
ATOM 3416 N N . MET B 1 187 ? 9.32 27.375 15.297 1 96.56 187 MET B N 1
ATOM 3417 C CA . MET B 1 187 ? 9.242 27.391 13.844 1 96.56 187 MET B CA 1
ATOM 3418 C C . MET B 1 187 ? 9.25 25.969 13.289 1 96.56 187 MET B C 1
ATOM 3420 O O . MET B 1 187 ? 10.008 25.125 13.75 1 96.56 187 MET B O 1
ATOM 3424 N N . PHE B 1 188 ? 8.422 25.781 12.32 1 98 188 PHE B N 1
ATOM 3425 C CA . PHE B 1 188 ? 8.297 24.438 11.742 1 98 188 PHE B CA 1
ATOM 3426 C C . PHE B 1 188 ? 9.484 24.125 10.844 1 98 188 PHE B C 1
ATOM 3428 O O . PHE B 1 188 ? 9.859 24.922 9.984 1 98 188 PHE B O 1
ATOM 3435 N N . ASP B 1 189 ? 10.07 23.047 11.148 1 97.56 189 ASP B N 1
ATOM 3436 C CA . ASP B 1 189 ? 11.141 22.484 10.352 1 97.56 189 ASP B CA 1
ATOM 3437 C C . ASP B 1 189 ? 10.797 21.062 9.898 1 97.56 189 ASP B C 1
ATOM 3439 O O . ASP B 1 189 ? 10.758 20.141 10.719 1 97.56 189 ASP B O 1
ATOM 3443 N N . GLU B 1 190 ? 10.656 20.938 8.648 1 95.56 190 GLU B N 1
ATOM 3444 C CA . GLU B 1 190 ? 10.188 19.672 8.102 1 95.56 190 GLU B CA 1
ATOM 3445 C C . GLU B 1 190 ? 11.164 18.531 8.406 1 95.56 190 GLU B C 1
ATOM 3447 O O . GLU B 1 190 ? 10.75 17.438 8.766 1 95.56 190 GLU B O 1
ATOM 3452 N N . LYS B 1 191 ? 12.43 18.766 8.211 1 94.19 191 LYS B N 1
ATOM 3453 C CA . LYS B 1 191 ? 13.445 17.734 8.445 1 94.19 191 LYS B CA 1
ATOM 3454 C C . LYS B 1 191 ? 13.438 17.281 9.898 1 94.19 191 LYS B C 1
ATOM 3456 O O . LYS B 1 191 ? 13.484 16.078 10.18 1 94.19 191 LYS B O 1
ATOM 3461 N N . CYS B 1 192 ? 13.375 18.25 10.766 1 95.75 192 CYS B N 1
ATOM 3462 C CA . CYS B 1 192 ? 13.344 17.938 12.188 1 95.75 192 CYS B CA 1
ATOM 3463 C C . CYS B 1 192 ? 12.07 17.156 12.539 1 95.75 192 CYS B C 1
ATOM 3465 O O . CYS B 1 192 ? 12.117 16.203 13.312 1 95.75 192 CYS B O 1
ATOM 3467 N N . PHE B 1 193 ? 11.031 17.625 11.992 1 97.06 193 PHE B N 1
ATOM 3468 C CA . PHE B 1 193 ? 9.758 16.953 12.234 1 97.06 193 PHE B CA 1
ATOM 3469 C C . PHE B 1 193 ? 9.828 15.492 11.805 1 97.06 193 PHE B C 1
ATOM 3471 O O . PHE B 1 193 ? 9.422 14.594 12.547 1 97.06 193 PHE B O 1
ATOM 3478 N N . LEU B 1 194 ? 10.305 15.227 10.586 1 96.19 194 LEU B N 1
ATOM 3479 C CA . LEU B 1 194 ? 10.367 13.883 10.031 1 96.19 194 LEU B CA 1
ATOM 3480 C C . LEU B 1 194 ? 11.289 12.992 10.859 1 96.19 194 LEU B C 1
ATOM 3482 O O . LEU B 1 194 ? 10.977 11.828 11.109 1 96.19 194 LEU B O 1
ATOM 3486 N N . GLU B 1 195 ? 12.367 13.523 11.281 1 94.5 195 GLU B N 1
ATOM 3487 C CA . GLU B 1 195 ? 13.297 12.766 12.109 1 94.5 195 GLU B CA 1
ATOM 3488 C C . GLU B 1 195 ? 12.656 12.367 13.43 1 94.5 195 GLU B C 1
ATOM 3490 O O . GLU B 1 195 ? 12.797 11.219 13.875 1 94.5 195 GLU B O 1
ATOM 3495 N N . ARG B 1 196 ? 12.016 13.336 14.008 1 95.44 196 ARG B N 1
ATOM 3496 C CA . ARG B 1 196 ? 11.312 13.047 15.25 1 95.44 196 ARG B CA 1
ATOM 3497 C C . ARG B 1 196 ? 10.234 12 15.039 1 95.44 196 ARG B C 1
ATOM 3499 O O . ARG B 1 196 ? 10.055 11.102 15.875 1 95.44 196 ARG B O 1
ATOM 3506 N N . PHE B 1 197 ? 9.531 12.18 14.023 1 96.75 197 PHE B N 1
ATOM 3507 C CA . PHE B 1 197 ? 8.477 11.227 13.711 1 96.75 197 PHE B CA 1
ATOM 3508 C C . PHE B 1 197 ? 9.031 9.812 13.578 1 96.75 197 PHE B C 1
ATOM 3510 O O . PHE B 1 197 ? 8.477 8.867 14.141 1 96.75 197 PHE B O 1
ATOM 3517 N N . LEU B 1 198 ? 10.078 9.633 12.75 1 95.44 198 LEU B N 1
ATOM 3518 C CA . LEU B 1 198 ? 10.672 8.328 12.484 1 95.44 198 LEU B CA 1
ATOM 3519 C C . LEU B 1 198 ? 11.195 7.699 13.773 1 95.44 198 LEU B C 1
ATOM 3521 O O . LEU B 1 198 ? 11.141 6.48 13.938 1 95.44 198 LEU B O 1
ATOM 3525 N N . CYS B 1 199 ? 11.625 8.492 14.719 1 93.75 199 CYS B N 1
ATOM 3526 C CA . CYS B 1 199 ? 12.227 8 15.953 1 93.75 199 CYS B CA 1
ATOM 3527 C C . CYS B 1 199 ? 11.156 7.688 16.984 1 93.75 199 CYS B C 1
ATOM 3529 O O . CYS B 1 199 ? 11.219 6.656 17.672 1 93.75 199 CYS B O 1
ATOM 3531 N N . LYS B 1 200 ? 10.156 8.445 17.062 1 94.38 200 LYS B N 1
ATOM 3532 C CA . LYS B 1 200 ? 9.234 8.336 18.188 1 94.38 200 LYS B CA 1
ATOM 3533 C C . LYS B 1 200 ? 7.914 7.703 17.766 1 94.38 200 LYS B C 1
ATOM 3535 O O . LYS B 1 200 ? 7.398 6.812 18.438 1 94.38 200 LYS B O 1
ATOM 3540 N N . SER B 1 201 ? 7.316 8.156 16.703 1 95.12 201 SER B N 1
ATOM 3541 C CA . SER B 1 201 ? 5.953 7.777 16.344 1 95.12 201 SER B CA 1
ATOM 3542 C C . SER B 1 201 ? 5.941 6.504 15.5 1 95.12 201 SER B C 1
ATOM 3544 O O . SER B 1 201 ? 5.074 5.645 15.68 1 95.12 201 SER B O 1
ATOM 3546 N N . LEU B 1 202 ? 6.914 6.367 14.562 1 94.88 202 LEU B N 1
ATOM 3547 C CA . LEU B 1 202 ? 6.918 5.254 13.617 1 94.88 202 LEU B CA 1
ATOM 3548 C C . LEU B 1 202 ? 6.969 3.918 14.352 1 94.88 202 LEU B C 1
ATOM 3550 O O . LEU B 1 202 ? 6.219 2.996 14.031 1 94.88 202 LEU B O 1
ATOM 3554 N N . PRO B 1 203 ? 7.836 3.742 15.391 1 92.25 203 PRO B N 1
ATOM 3555 C CA . PRO B 1 203 ? 7.863 2.467 16.109 1 92.25 203 PRO B CA 1
ATOM 3556 C C . PRO B 1 203 ? 6.512 2.102 16.719 1 92.25 203 PRO B C 1
ATOM 3558 O O . PRO B 1 203 ? 6.137 0.926 16.734 1 92.25 203 PRO B O 1
ATOM 3561 N N . GLU B 1 204 ? 5.75 3.094 17.156 1 90.81 204 GLU B N 1
ATOM 3562 C CA . GLU B 1 204 ? 4.426 2.855 17.703 1 90.81 204 GLU B CA 1
ATOM 3563 C C . GLU B 1 204 ? 3.455 2.357 16.641 1 90.81 204 GLU B C 1
ATOM 3565 O O . GLU B 1 204 ? 2.631 1.479 16.906 1 90.81 204 GLU B O 1
ATOM 3570 N N . VAL B 1 205 ? 3.537 2.99 15.5 1 91.19 205 VAL B N 1
ATOM 3571 C CA . VAL B 1 205 ? 2.676 2.611 14.383 1 91.19 205 VAL B CA 1
ATOM 3572 C C . VAL B 1 205 ? 2.979 1.177 13.961 1 91.19 205 VAL B C 1
ATOM 3574 O O . VAL B 1 205 ? 2.064 0.397 13.688 1 91.19 205 VAL B O 1
ATOM 3577 N N . CYS B 1 206 ? 4.25 0.827 13.93 1 89 206 CYS B N 1
ATOM 3578 C CA . CYS B 1 206 ? 4.68 -0.479 13.445 1 89 206 CYS B CA 1
ATOM 3579 C C . CYS B 1 206 ? 4.43 -1.56 14.492 1 89 206 CYS B C 1
ATOM 3581 O O . CYS B 1 206 ? 4.32 -2.74 14.156 1 89 206 CYS B O 1
ATOM 3583 N N . SER B 1 207 ? 4.539 -1.234 15.766 1 81.5 207 SER B N 1
ATOM 3584 C CA . SER B 1 207 ? 4.32 -2.203 16.844 1 81.5 207 SER B CA 1
ATOM 3585 C C . SER B 1 207 ? 2.838 -2.527 17 1 81.5 207 SER B C 1
ATOM 3587 O O . SER B 1 207 ? 2.48 -3.568 17.547 1 81.5 207 SER B O 1
ATOM 3589 N N . GLY B 1 208 ? 2.105 -1.509 16.734 1 69.06 208 GLY B N 1
ATOM 3590 C CA . GLY B 1 208 ? 0.687 -1.798 16.859 1 69.06 208 GLY B CA 1
ATOM 3591 C C . GLY B 1 208 ? 0.231 -2.963 16 1 69.06 208 GLY B C 1
ATOM 3592 O O . GLY B 1 208 ? 0.881 -3.303 15.016 1 69.06 208 GLY B O 1
ATOM 3593 N N . GLY B 1 209 ? -0.447 -3.955 16.547 1 58.22 209 GLY B N 1
ATOM 3594 C CA . GLY B 1 209 ? -0.94 -5.16 15.898 1 58.22 209 GLY B CA 1
ATOM 3595 C C . GLY B 1 209 ? -0.951 -5.066 14.383 1 58.22 209 GLY B C 1
ATOM 3596 O O . GLY B 1 209 ? -0.47 -4.082 13.812 1 58.22 209 GLY B O 1
ATOM 3597 N N . ASN B 1 210 ? -1.187 -6.082 13.57 1 54.62 210 ASN B N 1
ATOM 3598 C CA . ASN B 1 210 ? -0.966 -6.348 12.156 1 54.62 210 ASN B CA 1
ATOM 3599 C C . ASN B 1 210 ? -1.463 -5.195 11.281 1 54.62 210 ASN B C 1
ATOM 3601 O O . ASN B 1 210 ? -1.627 -5.355 10.07 1 54.62 210 ASN B O 1
ATOM 3605 N N . GLY B 1 211 ? -1.312 -3.941 11.938 1 55.44 211 GLY B N 1
ATOM 3606 C CA . GLY B 1 211 ? -1.521 -2.9 10.945 1 55.44 211 GLY B CA 1
ATOM 3607 C C . GLY B 1 211 ? -2.822 -3.059 10.18 1 55.44 211 GLY B C 1
ATOM 3608 O O . GLY B 1 211 ? -2.986 -2.488 9.102 1 55.44 211 GLY B O 1
ATOM 3609 N N . MET B 1 212 ? -3.545 -4.074 10.508 1 59.56 212 MET B N 1
ATOM 3610 C CA . MET B 1 212 ? -4.734 -4.402 9.734 1 59.56 212 MET B CA 1
ATOM 3611 C C . MET B 1 212 ? -5.883 -3.449 10.062 1 59.56 212 MET B C 1
ATOM 3613 O O . MET B 1 212 ? -7.027 -3.689 9.672 1 59.56 212 MET B O 1
ATOM 3617 N N . ALA B 1 213 ? -5.391 -2.305 10.656 1 64.44 213 ALA B N 1
ATOM 3618 C CA . ALA B 1 213 ? -6.508 -1.408 10.961 1 64.44 213 ALA B CA 1
ATOM 3619 C C . ALA B 1 213 ? -6.688 -0.37 9.852 1 64.44 213 ALA B C 1
ATOM 3621 O O . ALA B 1 213 ? -5.781 0.423 9.586 1 64.44 213 ALA B O 1
ATOM 3622 N N . PHE B 1 214 ? -7.516 -0.68 8.953 1 78.25 214 PHE B N 1
ATOM 3623 C CA . PHE B 1 214 ? -7.93 0.355 8.016 1 78.25 214 PHE B CA 1
ATOM 3624 C C . PHE B 1 214 ? -8.82 1.384 8.703 1 78.25 214 PHE B C 1
ATOM 3626 O O . PHE B 1 214 ? -10.047 1.223 8.75 1 78.25 214 PHE B O 1
ATOM 3633 N N . THR B 1 215 ? -8.195 2.371 9.273 1 78.44 215 THR B N 1
ATOM 3634 C CA . THR B 1 215 ? -8.922 3.416 9.984 1 78.44 215 THR B CA 1
ATOM 3635 C C . THR B 1 215 ? -10 4.023 9.094 1 78.44 215 THR B C 1
ATOM 3637 O O . THR B 1 215 ? -10.008 3.801 7.879 1 78.44 215 THR B O 1
ATOM 3640 N N . GLY B 1 216 ? -10.906 4.684 9.734 1 84.44 216 GLY B N 1
ATOM 3641 C CA . GLY B 1 216 ? -11.977 5.344 9 1 84.44 216 GLY B CA 1
ATOM 3642 C C . GLY B 1 216 ? -11.461 6.289 7.93 1 84.44 216 GLY B C 1
ATOM 3643 O O . GLY B 1 216 ? -11.984 6.312 6.812 1 84.44 216 GLY B O 1
ATOM 3644 N N . SER B 1 217 ? -10.438 7.004 8.25 1 88.88 217 SER B N 1
ATOM 3645 C CA . SER B 1 217 ? -9.867 7.957 7.301 1 88.88 217 SER B CA 1
ATOM 3646 C C . SER B 1 217 ? -9.234 7.238 6.113 1 88.88 217 SER B C 1
ATOM 3648 O O . SER B 1 217 ? -9.367 7.684 4.969 1 88.88 217 SER B O 1
ATOM 3650 N N . LEU B 1 218 ? -8.547 6.168 6.398 1 93 218 LEU B N 1
ATOM 3651 C CA . LEU B 1 218 ? -7.91 5.414 5.32 1 93 218 LEU B CA 1
ATOM 3652 C C . LEU B 1 218 ? -8.961 4.746 4.438 1 93 218 LEU B C 1
ATOM 3654 O O . LEU B 1 218 ? -8.773 4.641 3.221 1 93 218 LEU B O 1
ATOM 3658 N N . GLN B 1 219 ? -10.062 4.305 5.059 1 92.75 219 GLN B N 1
ATOM 3659 C CA . GLN B 1 219 ? -11.156 3.73 4.285 1 92.75 219 GLN B CA 1
ATOM 3660 C C . GLN B 1 219 ? -11.734 4.75 3.307 1 92.75 219 GLN B C 1
ATOM 3662 O O . GLN B 1 219 ? -11.977 4.426 2.143 1 92.75 219 GLN B O 1
ATOM 3667 N N . HIS B 1 220 ? -11.898 5.898 3.844 1 92.94 220 HIS B N 1
ATOM 3668 C CA . HIS B 1 220 ? -12.414 6.977 3.006 1 92.94 220 HIS B CA 1
ATOM 3669 C C . HIS B 1 220 ? -11.453 7.293 1.864 1 92.94 220 HIS B C 1
ATOM 3671 O O . HIS B 1 220 ? -11.883 7.48 0.723 1 92.94 220 HIS B O 1
ATOM 3677 N N . LEU B 1 221 ? -10.203 7.414 2.18 1 95.88 221 LEU B N 1
ATOM 3678 C CA . LEU B 1 221 ? -9.203 7.695 1.158 1 95.88 221 LEU B CA 1
ATOM 3679 C C . LEU B 1 221 ? -9.172 6.59 0.108 1 95.88 221 LEU B C 1
ATOM 3681 O O . LEU B 1 221 ? -9.062 6.867 -1.089 1 95.88 221 LEU B O 1
ATOM 3685 N N . TYR B 1 222 ? -9.258 5.312 0.538 1 96.62 222 TYR B N 1
ATOM 3686 C CA . TYR B 1 222 ? -9.297 4.176 -0.375 1 96.62 222 TYR B CA 1
ATOM 3687 C C . TYR B 1 222 ? -10.438 4.324 -1.377 1 96.62 222 TYR B C 1
ATOM 3689 O O . TYR B 1 222 ? -10.227 4.195 -2.586 1 96.62 222 TYR B O 1
ATOM 3697 N N . THR B 1 223 ? -11.562 4.602 -0.859 1 95.25 223 THR B N 1
ATOM 3698 C CA . THR B 1 223 ? -12.742 4.734 -1.71 1 95.25 223 THR B CA 1
ATOM 3699 C C . THR B 1 223 ? -12.578 5.902 -2.676 1 95.25 223 THR B C 1
ATOM 3701 O O . THR B 1 223 ? -12.961 5.809 -3.844 1 95.25 223 THR B O 1
ATOM 3704 N N . ALA B 1 224 ? -12.062 6.965 -2.164 1 95.56 224 ALA B N 1
ATOM 3705 C CA . ALA B 1 224 ? -11.844 8.141 -3.008 1 95.56 224 ALA B CA 1
ATOM 3706 C C . ALA B 1 224 ? -10.875 7.824 -4.145 1 95.56 224 ALA B C 1
ATOM 3708 O O . ALA B 1 224 ? -11.094 8.234 -5.289 1 95.56 224 ALA B O 1
ATOM 3709 N N . VAL B 1 225 ? -9.82 7.16 -3.836 1 95.44 225 VAL B N 1
ATOM 3710 C CA . VAL B 1 225 ? -8.812 6.797 -4.824 1 95.44 225 VAL B CA 1
ATOM 3711 C C . VAL B 1 225 ? -9.438 5.914 -5.902 1 95.44 225 VAL B C 1
ATOM 3713 O O . VAL B 1 225 ? -9.227 6.141 -7.098 1 95.44 225 VAL B O 1
ATOM 3716 N N . LEU B 1 226 ? -10.188 4.898 -5.461 1 94.94 226 LEU B N 1
ATOM 3717 C CA . LEU B 1 226 ? -10.773 3.963 -6.414 1 94.94 226 LEU B CA 1
ATOM 3718 C C . LEU B 1 226 ? -11.852 4.645 -7.25 1 94.94 226 LEU B C 1
ATOM 3720 O O . LEU B 1 226 ? -12.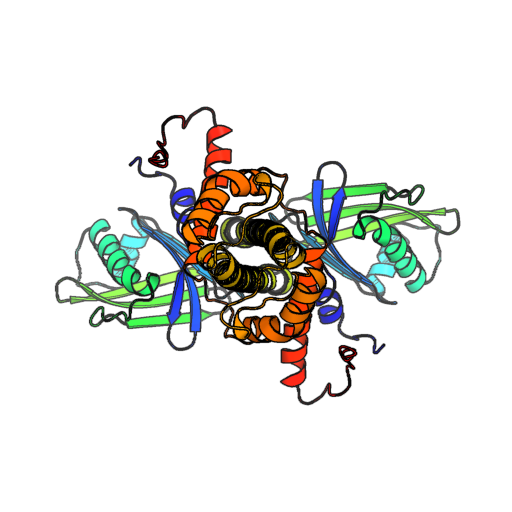039 4.312 -8.422 1 94.94 226 LEU B O 1
ATOM 3724 N N . SER B 1 227 ? -12.562 5.57 -6.609 1 93.25 227 SER B N 1
ATOM 3725 C CA . SER B 1 227 ? -13.547 6.332 -7.367 1 93.25 227 SER B CA 1
ATOM 3726 C C . SER B 1 227 ? -12.891 7.117 -8.5 1 93.25 227 SER B C 1
ATOM 3728 O O . SER B 1 227 ? -13.445 7.207 -9.594 1 93.25 227 SER B O 1
ATOM 3730 N N . GLN B 1 228 ? -11.75 7.668 -8.25 1 90.44 228 GLN B N 1
ATOM 3731 C CA . GLN B 1 228 ? -11.008 8.391 -9.281 1 90.44 228 GLN B CA 1
ATOM 3732 C C . GLN B 1 228 ? -10.578 7.453 -10.406 1 90.44 228 GLN B C 1
ATOM 3734 O O . GLN B 1 228 ? -10.633 7.816 -11.586 1 90.44 228 GLN B O 1
ATOM 3739 N N . GLU B 1 229 ? -10.188 6.305 -10.031 1 87 229 GLU B N 1
ATOM 3740 C CA . GLU B 1 229 ? -9.719 5.324 -11.008 1 87 229 GLU B CA 1
ATOM 3741 C C . GLU B 1 229 ? -10.852 4.867 -11.922 1 87 229 GLU B C 1
ATOM 3743 O O . GLU B 1 229 ? -10.664 4.734 -13.133 1 87 229 GLU B O 1
ATOM 3748 N N . VAL B 1 230 ? -11.953 4.578 -11.312 1 87.94 230 VAL B N 1
ATOM 3749 C CA . VAL B 1 230 ? -13.109 4.098 -12.07 1 87.94 230 VAL B CA 1
ATOM 3750 C C . VAL B 1 230 ? -13.609 5.203 -12.992 1 87.94 230 VAL B C 1
ATOM 3752 O O . VAL B 1 230 ? -14.023 4.93 -14.125 1 87.94 230 VAL B O 1
ATOM 3755 N N . LYS B 1 231 ? -13.648 6.48 -12.5 1 83 231 LYS B N 1
ATOM 3756 C CA . LYS B 1 231 ? -14.039 7.617 -13.32 1 83 231 LYS B CA 1
ATOM 3757 C C . LYS B 1 231 ? -13.148 7.746 -14.555 1 83 231 LYS B C 1
ATOM 3759 O O . LYS B 1 231 ? -13.633 8.023 -15.656 1 83 231 LYS B O 1
ATOM 3764 N N . HIS B 1 232 ? -11.891 7.566 -14.281 1 78.25 232 HIS B N 1
ATOM 3765 C CA . HIS B 1 232 ? -10.938 7.664 -15.383 1 78.25 232 HIS B CA 1
ATOM 3766 C C . HIS B 1 232 ? -11.141 6.539 -16.391 1 78.25 232 HIS B C 1
ATOM 3768 O O . HIS B 1 232 ? -10.992 6.75 -17.594 1 78.25 232 HIS B O 1
ATOM 3774 N N . GLN B 1 233 ? -11.461 5.375 -15.906 1 75.19 233 GLN B N 1
ATOM 3775 C CA . GLN B 1 233 ? -11.695 4.23 -16.781 1 75.19 233 GLN B CA 1
ATOM 3776 C C . GLN B 1 233 ? -12.969 4.418 -17.594 1 75.19 233 GLN B C 1
ATOM 3778 O O . GLN B 1 233 ? -13.023 4.02 -18.766 1 75.19 233 GLN B O 1
ATOM 3783 N N . LEU B 1 234 ? -14.008 5.043 -16.969 1 70.44 234 LEU B N 1
ATOM 3784 C CA . LEU B 1 234 ? -15.289 5.258 -17.641 1 70.44 234 LEU B CA 1
ATOM 3785 C C . LEU B 1 234 ? -15.211 6.438 -18.594 1 70.44 234 LEU B C 1
ATOM 3787 O O . LEU B 1 234 ? -15.906 6.465 -19.609 1 70.44 234 LEU B O 1
ATOM 3791 N N . SER B 1 235 ? -14.594 7.617 -18.125 1 63.84 235 SER B N 1
ATOM 3792 C CA . SER B 1 235 ? -14.422 8.742 -19.031 1 63.84 235 SER B CA 1
ATOM 3793 C C . SER B 1 235 ? -13.641 8.336 -20.281 1 63.84 235 SER B C 1
ATOM 3795 O O . SER B 1 235 ? -13.891 8.852 -21.375 1 63.84 235 SER B O 1
ATOM 3797 N N . ASP B 1 236 ? -12.602 7.602 -20.047 1 54.53 236 ASP B N 1
ATOM 3798 C CA . ASP B 1 236 ? -11.922 7.094 -21.234 1 54.53 236 ASP B CA 1
ATOM 3799 C C . ASP B 1 236 ? -12.852 6.227 -22.078 1 54.53 236 ASP B C 1
ATOM 3801 O O . ASP B 1 236 ? -12.617 6.031 -23.266 1 54.53 236 ASP B O 1
ATOM 3805 N N . CYS B 1 237 ? -13.844 5.707 -21.266 1 46.31 237 CYS B N 1
ATOM 3806 C CA . CYS B 1 237 ? -14.914 5.059 -22.016 1 46.31 237 CYS B CA 1
ATOM 3807 C C . CYS B 1 237 ? -15.984 6.066 -22.406 1 46.31 237 CYS B C 1
ATOM 3809 O O . CYS B 1 237 ? -16.328 6.953 -21.625 1 46.31 237 CYS B O 1
ATOM 3811 N N . SER B 1 238 ? -16.297 6.535 -23.609 1 41.72 238 SER B N 1
ATOM 3812 C CA . SER B 1 238 ? -17.281 7.426 -24.219 1 41.72 238 SER B CA 1
ATOM 3813 C C . SER B 1 238 ? -18.562 7.473 -23.391 1 41.72 238 SER B C 1
ATOM 3815 O O . SER B 1 238 ? -19.469 8.25 -23.688 1 41.72 238 SER B O 1
ATOM 3817 N N . CYS B 1 239 ? -19.031 6.566 -22.531 1 34 239 CYS B N 1
ATOM 3818 C CA . CYS B 1 239 ? -20.438 6.484 -22.125 1 34 239 CYS B CA 1
ATOM 3819 C C . CYS B 1 239 ? -20.703 7.363 -20.922 1 34 239 CYS B C 1
ATOM 3821 O O . CYS B 1 239 ? -21.844 7.809 -20.719 1 34 239 CYS B O 1
ATOM 3823 N N . MET B 1 240 ? -20.109 7.359 -19.609 1 34.97 240 MET B N 1
ATOM 3824 C CA . MET B 1 240 ? -20.875 7.734 -18.422 1 34.97 240 MET B CA 1
ATOM 3825 C C . MET B 1 240 ? -20.734 9.227 -18.141 1 34.97 240 MET B C 1
ATOM 3827 O O . MET B 1 240 ? -19.734 9.672 -17.594 1 34.97 240 MET B O 1
ATOM 3831 N N . ARG B 1 241 ? -21.281 10.258 -18.812 1 32.75 241 ARG B N 1
ATOM 3832 C CA . ARG B 1 241 ? -21.656 11.641 -18.531 1 32.75 241 ARG B CA 1
ATOM 3833 C C . ARG B 1 241 ? -22.344 11.75 -17.172 1 32.75 241 ARG B C 1
ATOM 3835 O O . ARG B 1 241 ? -22.438 12.836 -16.609 1 32.75 241 ARG B O 1
ATOM 3842 N N . SER B 1 242 ? -23.297 10.883 -16.641 1 31.95 242 SER B N 1
ATOM 3843 C CA . SER B 1 242 ? -24.391 11.281 -15.766 1 31.95 242 SER B CA 1
ATOM 3844 C C . SER B 1 242 ? -24.031 11.086 -14.297 1 31.95 242 SER B C 1
ATOM 3846 O O . SER B 1 242 ? -24.906 10.992 -13.438 1 31.95 242 SER B O 1
ATOM 3848 N N . ILE B 1 243 ? -22.938 10.555 -13.93 1 33.97 243 ILE B N 1
ATOM 3849 C CA . ILE B 1 243 ? -22.969 10.398 -12.477 1 33.97 243 ILE B CA 1
ATOM 3850 C C . ILE B 1 243 ? -22.766 11.758 -11.812 1 33.97 243 ILE B C 1
ATOM 3852 O O . ILE B 1 243 ? -21.719 12.398 -11.984 1 33.97 243 ILE B O 1
ATOM 3856 N N . GLU B 1 244 ? -23.688 12.453 -11.32 1 32.09 244 GLU B N 1
ATOM 3857 C CA . GLU B 1 244 ? -23.859 13.711 -10.602 1 32.09 244 GLU B CA 1
ATOM 3858 C C . GLU B 1 244 ? -23.062 13.711 -9.297 1 32.09 244 GLU B C 1
ATOM 3860 O O . GLU B 1 244 ? -23.328 12.891 -8.406 1 32.09 244 GLU B O 1
ATOM 3865 N N . VAL B 1 245 ? -21.875 13.953 -9.219 1 32.94 245 VAL B N 1
ATOM 3866 C CA . VAL B 1 245 ? -21.203 14.234 -7.957 1 32.94 245 VAL B CA 1
ATOM 3867 C C . VAL B 1 245 ? -21.922 15.375 -7.234 1 32.94 245 VAL B C 1
ATOM 3869 O O . VAL B 1 245 ? -22.172 16.422 -7.828 1 32.94 245 VAL B O 1
ATOM 3872 N N . PRO B 1 246 ? -22.5 15.039 -6.051 1 30.58 246 PRO B N 1
ATOM 3873 C CA . PRO B 1 246 ? -23.156 16.172 -5.406 1 30.58 246 PRO B CA 1
ATOM 3874 C C . PRO B 1 246 ? -22.25 17.406 -5.309 1 30.58 246 PRO B C 1
ATOM 3876 O O . PRO B 1 246 ? -21.047 17.266 -5.102 1 30.58 246 PRO B O 1
ATOM 3879 N N . GLU B 1 247 ? -22.547 18.438 -5.938 1 28.11 247 GLU B N 1
ATOM 3880 C CA . GLU B 1 247 ? -22.016 19.812 -5.918 1 28.11 247 GLU B CA 1
ATOM 3881 C C . GLU B 1 247 ? -21.688 20.25 -4.496 1 28.11 247 GLU B C 1
ATOM 3883 O O . GLU B 1 247 ? -22.484 20.047 -3.572 1 28.11 247 GLU B O 1
ATOM 3888 N N . CYS B 1 248 ? -20.391 20.25 -4.145 1 31.05 248 CYS B N 1
ATOM 3889 C CA . CYS B 1 248 ? -20.031 20.953 -2.918 1 31.05 248 CYS B CA 1
ATOM 3890 C C . CYS B 1 248 ? -20.859 22.203 -2.742 1 31.05 248 CYS B C 1
ATOM 3892 O O . CYS B 1 248 ? -20.891 23.062 -3.625 1 31.05 248 CYS B O 1
ATOM 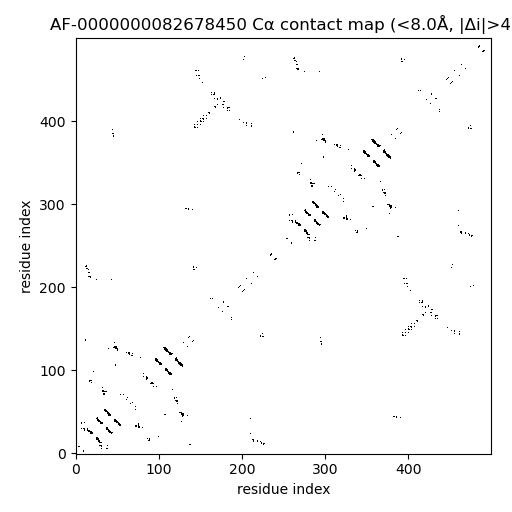3894 N N . ILE B 1 249 ? -22.047 22.109 -2.068 1 29.03 249 ILE B N 1
ATOM 3895 C CA . ILE B 1 249 ? -22.75 23.344 -1.706 1 29.03 249 ILE B CA 1
ATOM 3896 C C . ILE B 1 249 ? -21.734 24.344 -1.15 1 29.03 249 ILE B C 1
ATOM 3898 O O . ILE B 1 249 ? -20.984 24.047 -0.222 1 29.03 249 ILE B O 1
ATOM 3902 N N . THR B 1 250 ? -21.516 25.469 -1.791 1 23.22 250 THR B N 1
ATOM 3903 C CA . THR B 1 250 ? -21.094 26.734 -1.193 1 23.22 250 THR B CA 1
ATOM 3904 C C . THR B 1 250 ? -21.938 27.062 0.037 1 23.22 250 THR B C 1
ATOM 3906 O O . THR B 1 250 ? -23.141 26.828 0.049 1 23.22 250 THR B O 1
#

Nearest PDB structures (foldseek):
  2qm4-assembly2_D  TM=9.485E-01  e=3.826E-26  Homo sapiens
  2qm4-assembly1_A  TM=9.300E-01  e=1.120E-25  Homo sapiens
  7lt3-assembly1_H  TM=9.510E-01  e=1.427E-24  Homo sapiens
  8ezb-assembly1_I  TM=9.456E-01  e=3.200E-23  Homo sapiens
  3sr2-assembly3_D  TM=9.316E-01  e=1.370E-23  Homo sapiens

Organism: NCBI:txid1415580

pLDDT: mean 86.92, std 17.81, range [22.47, 98.56]

Secondary structure (DSSP, 8-state):
------HHHHHHTSPPEEEEETTEEEEEEEEE-SS-EEEEEE-SS-EEEEEE-HHHHHHHHHHH-TT----HHHHHHHHHHHHHHHHTT-----TT-EEEEEE-SSEEEEEEEEEETTEEEEEEEEEEEPPHHHHIIIIIHHHHHHHHHHHHHHHHHHHHHHHHHHHHHHHHHTT---SSGGG--PPP-HHHHHHHIIIIIHHHHHHSSSS----HHHHHHHHHHHHHHHHHHHHSSTT-----------/------HHHHHHTSPPEEEEETTEEEEEEEEE-SS-EEEEEE-SS-EEEEEE-HHHHHHHHHHH-TT----HHHHHHHHHHHHHHHHTT-----TT-EEEEEE-SSEEEEEEEEEETTEEEEEEEEEEEPPHHHHIIIIIHHHHHHHHHHHHHHHHHHHHHHHHHHHHHHHHHTT---SSGGG--PPP-HHHHHHHIIIIIHHHHHHSSSS----HHHHHHHHHHHHHHHHHHHHSSTT-----------

Solvent-accessible surface area (backbone atoms only — not comparable to full-atom values): 27737 Å² total; per-residue (Å²): 127,84,71,66,84,46,66,65,59,48,40,60,55,40,46,57,20,37,35,68,50,84,90,47,62,28,32,34,34,65,36,76,50,69,48,35,38,38,39,39,38,28,64,52,62,49,49,28,32,34,72,49,42,50,68,55,52,48,53,50,42,47,72,57,22,74,88,64,84,76,59,62,42,56,54,44,51,50,52,50,62,66,45,46,37,45,50,69,63,42,77,57,68,61,67,88,53,46,69,43,73,48,77,56,99,60,36,42,36,39,42,39,40,35,73,53,97,90,33,80,34,48,48,73,48,70,18,34,64,48,51,63,62,55,47,15,68,72,40,46,42,51,40,48,46,46,38,54,42,36,51,51,50,40,52,52,50,49,52,52,42,51,47,47,42,53,34,48,49,42,34,50,75,72,66,52,67,66,88,52,76,86,43,68,72,78,80,81,46,68,68,60,50,51,52,49,38,60,68,60,51,41,57,53,56,68,64,42,66,87,56,50,70,50,44,72,67,54,25,50,49,51,32,51,53,43,50,52,51,51,49,52,58,35,60,74,34,90,70,71,83,74,78,80,67,85,70,79,79,126,127,84,69,66,83,46,66,65,59,48,40,61,56,41,45,57,21,37,34,69,48,85,89,46,64,28,32,34,34,66,35,76,50,70,48,35,39,39,39,40,39,27,64,51,63,50,49,27,32,34,73,47,42,50,67,55,51,46,53,52,41,48,73,57,21,76,88,64,85,75,59,62,42,57,55,43,50,50,51,51,62,65,45,47,36,47,49,68,62,41,75,57,69,62,70,85,53,46,70,43,72,48,77,58,98,59,36,43,36,38,40,39,39,35,71,52,96,90,33,82,34,49,49,72,48,67,17,34,63,47,51,63,62,55,47,16,67,72,39,45,43,51,40,46,46,47,37,52,42,39,51,51,49,41,52,53,50,51,51,52,42,50,46,49,43,52,34,47,49,42,33,49,74,71,65,52,68,66,90,51,76,86,43,68,72,78,79,80,46,68,68,60,48,52,53,50,38,60,68,60,50,40,57,53,56,68,65,42,66,86,54,48,68,51,45,72,67,53,25,52,49,50,31,51,53,42,49,52,52,51,48,51,57,36,59,75,34,91,73,72,83,74,80,76,67,82,70,79,77,128

Radius of gyration: 27.0 Å; Cα contacts (8 Å, |Δi|>4): 714; chains: 2; bounding box: 74×74×54 Å

Foldseek 3Di:
DPPPVDLVLVQLLFFWFWFDAVPQIKTKTKDFDQFWIKIWIGLPVFIWIDTDGNVVQVVQQCVQPVPDDDHSSVVRVVVCVQCVCRRVVHPCPVPPKHWHWDDDPFWIKIWIWDDDPNHIGIDIDIIGGDDPVCCCSRPVVLVVVLVVVVVVVVVVVLVVLQVVVVVVVVCVVVPHDDPDPVPDDDRDDPVVVVVCCVPPVVVVCVPPPSNNHCDPVNRVSSSVSSVVVVVVVCVVVPDDPDPCDPDPDD/DPPPVDLVLQQLLFFWFWFDAVPQIKTKTKDFDQFWIKIWIGLPVFIWIDTDGNVVQVVQQCVQPVPDDDHSSVVRVVVCVQCVCRRVVHPCPVPPKHWHWDDDPFWIKIWIWDDDPNHIGIDIDIIGGDDPVCCCSRPVVLVVVLVVVVVVVVVVVLVVLQVVVVVVVVCVVVVHDDPDPVPDDDRDDPVVVVVVCVPPVVVVCVPPPSVNHCDPVNRVSSSVSSVVVVVVVCVVVVDDPDPCDPPPDD